Protein AF-A0A1Y2G5B1-F1 (afdb_monomer)

Solvent-accessible surface area (backbone atoms only — not comparable to full-atom values): 34490 Å² total; per-residue (Å²): 134,82,80,89,49,68,41,40,37,28,42,72,97,50,95,55,73,48,77,36,72,51,46,70,55,84,66,93,83,63,100,70,76,75,56,47,28,34,48,50,64,65,47,27,78,77,37,77,53,59,75,48,42,23,50,94,88,40,77,57,68,67,43,57,45,99,85,70,45,75,39,83,79,55,31,32,74,62,58,86,100,43,65,32,36,35,41,59,62,77,80,78,81,77,86,72,87,80,86,77,91,76,91,81,92,78,90,79,85,84,83,83,85,81,84,90,84,82,91,88,80,89,81,88,83,86,88,89,83,87,87,83,88,85,86,90,88,90,84,89,85,83,88,86,88,86,88,82,89,86,93,82,78,57,71,70,54,52,56,53,51,53,54,50,50,55,52,49,50,54,49,48,53,51,51,50,53,51,48,52,50,51,52,52,53,51,48,53,54,48,52,53,51,52,51,53,50,51,55,52,47,53,53,48,53,51,50,54,51,53,54,50,54,53,50,50,52,51,51,55,52,49,53,49,51,55,51,51,50,50,53,51,50,52,51,51,50,54,50,51,54,53,51,55,52,48,53,53,51,50,55,54,49,47,51,66,70,63,61,77,61,56,77,89,46,54,89,60,75,83,48,54,40,60,34,56,72,54,82,87,73,64,43,86,91,47,52,84,77,54,56,56,22,43,39,43,42,20,54,42,59,86,76,71,91,81,68,100,69,79,82,49,60,43,58,41,77,28,84,57,94,48,31,47,64,43,66,54,68,63,48,42,64,73,45,31,36,61,31,44,54,52,42,52,48,64,71,68,61,46,97,59,64,59,66,71,78,86,56,77,59,56,63,53,34,39,56,48,32,54,51,40,56,52,50,49,19,70,76,37,69,91,35,51,64,30,81,53,69,84,86,68,74,81,83,48,50,70,55,56,64,50,50,63,78,32,41,60,78,82,55,94,80,71,67,68,41,55,39,26,51,47,68,48,96,88,69,43,72,41,32,23,25,59,70,61,46,54,70,77,44,58,62,70,42,40,54,52,28,52,50,43,37,50,78,42,74,23,49,75,42,74,42,69,9,31,39,41,38,51,37,72,46,72,69,60,41,51,55,37,39,58,26,43,41,60,25,79,66,37,35,32,42,36,39,34,37,62,55,81,77,50,58,66,56,50,51,50,49,44,57,24,47,75,61,26,49,38,24,31,42,36,40,34,54,42,75,71,72,88,78,66,93,82,51,84,79,62,47,59,67,38,50,54,48,52,49,53,50,64,66,34,90,64,49,80,44,76,45,71,52,69,38,74,76,61,62,62,60,78,72,56,90,132

Structure (mmCIF, N/CA/C/O backbone):
data_AF-A0A1Y2G5B1-F1
#
_entry.id   AF-A0A1Y2G5B1-F1
#
loop_
_atom_site.group_PDB
_atom_site.id
_atom_site.type_symbol
_atom_site.label_atom_id
_atom_site.label_alt_id
_atom_site.label_comp_id
_atom_site.label_asym_id
_atom_site.label_entity_id
_atom_site.label_seq_id
_atom_site.pdbx_PDB_ins_code
_atom_site.Cartn_x
_atom_site.Cartn_y
_atom_site.Cartn_z
_atom_site.occupancy
_atom_site.B_iso_or_equiv
_atom_site.auth_seq_id
_atom_site.auth_comp_id
_atom_site.auth_asym_id
_atom_site.auth_atom_id
_atom_site.pdbx_PDB_model_num
ATOM 1 N N . MET A 1 1 ? -23.574 14.513 -28.194 1.00 49.25 1 MET A N 1
ATOM 2 C CA . MET A 1 1 ? -22.404 14.963 -27.414 1.00 49.25 1 MET A CA 1
ATOM 3 C C . MET A 1 1 ? -22.674 16.382 -26.951 1.00 49.25 1 MET A C 1
ATOM 5 O O . MET A 1 1 ? -22.864 17.254 -27.789 1.00 49.25 1 MET A O 1
ATOM 9 N N . THR A 1 2 ? -22.813 16.587 -25.646 1.00 76.00 2 THR A N 1
ATOM 10 C CA . THR A 1 2 ? -22.921 17.912 -25.022 1.00 76.00 2 THR A CA 1
ATOM 11 C C . THR A 1 2 ? -21.576 18.633 -25.135 1.00 76.00 2 THR A C 1
ATOM 13 O O . THR A 1 2 ? -20.529 17.996 -25.041 1.00 76.00 2 THR A O 1
ATOM 16 N N . LYS A 1 3 ? -21.588 19.946 -25.401 1.00 84.50 3 LYS A N 1
ATOM 17 C CA . LYS A 1 3 ? -20.353 20.744 -25.427 1.00 84.50 3 LYS A CA 1
ATOM 18 C C . LYS A 1 3 ? -19.719 20.737 -24.025 1.00 84.50 3 LYS A C 1
ATOM 20 O O . LYS A 1 3 ? -20.475 20.870 -23.060 1.00 84.50 3 LYS A O 1
ATOM 25 N N . PRO A 1 4 ? -18.387 20.590 -23.902 1.00 88.69 4 PRO A N 1
ATOM 26 C CA . PRO A 1 4 ? -17.715 20.720 -22.613 1.00 88.69 4 PRO A CA 1
ATOM 27 C C . PRO A 1 4 ? -17.970 22.117 -22.034 1.00 88.69 4 PRO A C 1
ATOM 29 O O . PRO A 1 4 ? -17.971 23.107 -22.768 1.00 88.69 4 PRO A O 1
ATOM 32 N N . GLN A 1 5 ? -18.247 22.172 -20.733 1.00 95.62 5 GLN A N 1
ATOM 33 C CA . GLN A 1 5 ? -18.431 23.410 -19.976 1.00 95.62 5 GLN A CA 1
ATOM 34 C C . GLN A 1 5 ? -17.150 23.720 -19.201 1.00 95.62 5 GLN A C 1
ATOM 36 O O . GLN A 1 5 ? -16.464 22.802 -18.750 1.00 95.62 5 GLN A O 1
ATOM 41 N N . TYR A 1 6 ? -16.854 25.006 -19.032 1.00 97.31 6 TYR A N 1
ATOM 42 C CA . TYR A 1 6 ? -15.662 25.484 -18.338 1.00 97.31 6 TYR A CA 1
ATOM 43 C C . TYR A 1 6 ? -16.037 26.539 -17.296 1.00 97.31 6 TYR A C 1
ATOM 45 O O . TYR A 1 6 ? -16.972 27.314 -17.490 1.00 97.31 6 TYR A O 1
ATOM 53 N N . GLN A 1 7 ? -15.307 26.547 -16.184 1.00 98.00 7 GLN A N 1
ATOM 54 C CA . GLN A 1 7 ? -15.372 27.559 -15.136 1.00 98.00 7 GLN A CA 1
ATOM 55 C C . GLN A 1 7 ? -14.136 28.450 -15.233 1.00 98.00 7 GLN A C 1
ATOM 57 O O . GLN A 1 7 ? -13.018 27.940 -15.297 1.00 98.00 7 GLN A O 1
ATOM 62 N N . GLN A 1 8 ? -14.334 29.766 -15.191 1.00 98.06 8 GLN A N 1
ATOM 63 C CA . GLN A 1 8 ? -13.243 30.739 -15.206 1.00 98.06 8 GLN A CA 1
ATOM 64 C C . GLN A 1 8 ? -12.731 31.034 -13.793 1.00 98.06 8 GLN A C 1
ATOM 66 O O . GLN A 1 8 ? -13.519 31.231 -12.861 1.00 98.06 8 GLN A O 1
ATOM 71 N N . PHE A 1 9 ? -11.408 31.095 -13.654 1.00 98.06 9 PHE A N 1
ATOM 72 C CA . PHE A 1 9 ? -10.698 31.405 -12.416 1.00 98.06 9 PHE A CA 1
ATOM 73 C C . PHE A 1 9 ? -9.668 32.511 -12.648 1.00 98.06 9 PHE A C 1
ATOM 75 O O . PHE A 1 9 ? -8.987 32.516 -13.671 1.00 98.06 9 PHE A O 1
ATOM 82 N N . GLN A 1 10 ? -9.517 33.410 -11.678 1.00 97.44 10 GLN A N 1
ATOM 83 C CA . GLN A 1 10 ? -8.523 34.482 -11.684 1.00 97.44 10 GLN A CA 1
ATOM 84 C C . GLN A 1 10 ? -7.667 34.410 -10.419 1.00 97.44 10 GLN A C 1
ATOM 86 O O . GLN A 1 10 ? -8.181 34.239 -9.317 1.00 97.44 10 GLN A O 1
ATOM 91 N N . LYS A 1 11 ? -6.344 34.551 -10.533 1.00 94.75 11 LYS A N 1
ATOM 92 C CA . LYS A 1 11 ? -5.471 34.588 -9.349 1.00 94.75 11 LYS A CA 1
ATOM 93 C C . LYS A 1 11 ? -5.507 35.970 -8.695 1.00 94.75 11 LYS A C 1
ATOM 95 O O . LYS A 1 11 ? -5.357 36.983 -9.372 1.00 94.75 11 LYS A O 1
ATOM 100 N N . THR A 1 12 ? -5.639 36.020 -7.366 1.00 86.56 12 THR A N 1
ATOM 101 C CA . THR A 1 12 ? -5.677 37.297 -6.629 1.00 86.56 12 THR A CA 1
ATOM 102 C C . THR A 1 12 ? -4.392 38.100 -6.903 1.00 86.56 12 THR A C 1
ATOM 104 O O . THR A 1 12 ? -3.297 37.598 -6.645 1.00 86.56 12 THR A O 1
ATOM 107 N N . ASN A 1 13 ? -4.520 39.345 -7.381 1.00 85.56 13 ASN A N 1
ATOM 108 C CA . ASN A 1 13 ? -3.424 40.228 -7.833 1.00 85.56 13 ASN A CA 1
ATOM 109 C C . ASN A 1 13 ? -2.765 39.851 -9.178 1.00 85.56 13 ASN A C 1
ATOM 111 O O . ASN A 1 13 ? -1.621 40.234 -9.425 1.00 85.56 13 ASN A O 1
ATOM 115 N N . SER A 1 14 ? -3.459 39.111 -10.042 1.00 87.69 14 SER A N 1
ATOM 116 C CA . SER A 1 14 ? -3.022 38.804 -11.404 1.00 87.69 14 SER A CA 1
ATOM 117 C C . SER A 1 14 ? -4.143 39.076 -12.408 1.00 87.69 14 SER A C 1
ATOM 119 O O . SER A 1 14 ? -5.308 38.795 -12.133 1.00 87.69 14 SER A O 1
ATOM 121 N N . ASP A 1 15 ? -3.788 39.564 -13.596 1.00 90.50 15 ASP A N 1
ATOM 122 C CA . ASP A 1 15 ? -4.722 39.740 -14.720 1.00 90.50 15 ASP A CA 1
ATOM 123 C C . ASP A 1 15 ? -4.926 38.442 -15.531 1.00 90.50 15 ASP A C 1
ATOM 125 O O . ASP A 1 15 ? -5.551 38.451 -16.589 1.00 90.50 15 ASP A O 1
ATOM 129 N N . ILE A 1 16 ? -4.376 37.317 -15.059 1.00 92.25 16 ILE A N 1
ATOM 130 C CA . ILE A 1 16 ? -4.467 36.018 -15.731 1.00 92.25 16 ILE A CA 1
ATOM 131 C C . ILE A 1 16 ? -5.787 35.338 -15.348 1.00 92.25 16 ILE A C 1
ATOM 133 O O . ILE A 1 16 ? -6.032 35.065 -14.168 1.00 92.25 16 ILE A O 1
ATOM 137 N N . ILE A 1 17 ? -6.607 35.052 -16.363 1.00 96.38 17 ILE A N 1
ATOM 138 C CA . ILE A 1 17 ? -7.843 34.269 -16.271 1.00 96.38 17 ILE A CA 1
ATOM 139 C C . ILE A 1 17 ? -7.615 32.948 -16.998 1.00 96.38 17 ILE A C 1
ATOM 141 O O . ILE A 1 17 ? -7.195 32.950 -18.153 1.00 96.38 17 ILE A O 1
ATOM 145 N N . GLU A 1 18 ? -7.930 31.841 -16.337 1.00 97.69 18 GLU A N 1
ATOM 146 C CA . GLU A 1 18 ? -7.813 30.496 -16.901 1.00 97.69 18 GLU A CA 1
ATOM 147 C C . GLU A 1 18 ? -9.134 29.733 -16.776 1.00 97.69 18 GLU A C 1
ATOM 149 O O . GLU A 1 18 ? -9.952 29.999 -15.889 1.00 97.69 18 GLU A O 1
ATOM 154 N N . GLU A 1 19 ? -9.335 28.762 -17.664 1.00 97.44 19 GLU A N 1
ATOM 155 C CA . GLU A 1 19 ? -10.556 27.964 -17.763 1.00 97.44 19 GLU A CA 1
ATOM 156 C C . GLU A 1 19 ? -10.318 26.519 -17.313 1.00 97.44 19 GLU A C 1
ATOM 158 O O . GLU A 1 19 ? -9.438 25.827 -17.821 1.00 97.44 19 GLU A O 1
ATOM 163 N N . VAL A 1 20 ? -11.140 26.032 -16.378 1.00 97.06 20 VAL A N 1
ATOM 164 C CA . VAL A 1 20 ? -11.061 24.662 -15.844 1.00 97.06 20 VAL A CA 1
ATOM 165 C C . VAL A 1 20 ? -12.323 23.886 -16.213 1.00 97.06 20 VAL A C 1
ATOM 167 O O . VAL A 1 20 ? -13.437 24.400 -16.107 1.00 97.06 20 VAL A O 1
ATOM 170 N N . CYS A 1 21 ? -12.156 22.637 -16.656 1.00 96.88 21 CYS A N 1
ATOM 171 C CA . CYS A 1 21 ? -13.253 21.784 -17.118 1.00 96.88 21 CYS A CA 1
ATOM 172 C C . CYS A 1 21 ? -14.262 21.472 -15.996 1.00 96.88 21 CYS A C 1
ATOM 174 O O . CYS A 1 21 ? -13.886 21.093 -14.884 1.00 96.88 21 CYS A O 1
ATOM 176 N N . VAL A 1 22 ? -15.554 21.595 -16.303 1.00 96.38 22 VAL A N 1
ATOM 177 C CA . VAL A 1 22 ? -16.663 21.301 -15.386 1.00 96.38 22 VAL A CA 1
ATOM 178 C C . VAL A 1 22 ? -17.085 19.844 -15.535 1.00 96.38 22 VAL A C 1
ATOM 180 O O . VAL A 1 22 ? -17.348 19.357 -16.637 1.00 96.38 22 VAL A O 1
ATOM 183 N N . ARG A 1 23 ? -17.203 19.144 -14.407 1.00 94.94 23 ARG A N 1
ATOM 184 C CA . ARG A 1 23 ? -17.644 17.749 -14.339 1.00 94.94 23 ARG A CA 1
ATOM 185 C C . ARG A 1 23 ? -19.119 17.683 -13.944 1.00 94.94 23 ARG A C 1
ATOM 187 O O . ARG A 1 23 ? -19.598 18.475 -13.136 1.00 94.94 23 ARG A O 1
ATOM 194 N N . THR A 1 24 ? -19.839 16.718 -14.506 1.00 90.88 24 THR A N 1
ATOM 195 C CA . THR A 1 24 ? -21.245 16.427 -14.188 1.00 90.88 24 THR A CA 1
ATOM 196 C C . THR A 1 24 ? -21.340 15.080 -13.484 1.00 90.88 24 THR A C 1
ATOM 198 O O . THR A 1 24 ? -20.773 14.091 -13.952 1.00 90.88 24 THR A O 1
ATOM 201 N N . VAL A 1 25 ? -22.040 15.023 -12.347 1.00 84.94 25 VAL A N 1
ATOM 202 C CA . VAL A 1 25 ? -22.387 13.738 -11.725 1.00 84.94 25 VAL A CA 1
ATOM 203 C C . VAL A 1 25 ? -23.618 13.188 -12.441 1.00 84.94 25 VAL A C 1
ATOM 205 O O . VAL A 1 25 ? -24.711 13.730 -12.301 1.00 84.94 25 VAL A O 1
ATOM 208 N N . ASN A 1 26 ? -23.457 12.103 -13.199 1.00 70.44 26 ASN A N 1
ATOM 209 C CA . ASN A 1 26 ? -24.594 11.347 -13.723 1.00 70.44 26 ASN A CA 1
ATOM 210 C C . ASN A 1 26 ? -25.105 10.392 -12.637 1.00 70.44 26 ASN A C 1
ATOM 212 O O . ASN A 1 26 ? -24.764 9.210 -12.625 1.00 70.44 26 ASN A O 1
ATOM 216 N N . THR A 1 27 ? -25.913 10.892 -11.704 1.00 65.56 27 THR A N 1
ATOM 217 C CA . THR A 1 27 ? -26.674 10.035 -10.788 1.00 65.56 27 THR A CA 1
ATOM 218 C C . THR A 1 27 ? -27.833 9.403 -11.558 1.00 65.56 27 THR A C 1
ATOM 220 O O . THR A 1 27 ? -28.813 10.055 -11.902 1.00 65.56 27 THR A O 1
ATOM 223 N N . SER A 1 28 ? -27.723 8.111 -11.859 1.00 50.19 28 SER A N 1
ATOM 224 C CA . SER A 1 28 ? -28.626 7.365 -12.749 1.00 50.19 28 SER A CA 1
ATOM 225 C C . SER A 1 28 ? -30.031 7.070 -12.188 1.00 50.19 28 SER A C 1
ATOM 227 O O . SER A 1 28 ? -30.730 6.232 -12.753 1.00 50.19 28 SER A O 1
ATOM 229 N N . ALA A 1 29 ? -30.474 7.723 -11.105 1.00 49.16 29 ALA A N 1
ATOM 230 C CA . ALA A 1 29 ? -31.664 7.285 -10.362 1.00 49.16 29 ALA A CA 1
ATOM 231 C C . ALA A 1 29 ? -32.655 8.375 -9.891 1.00 49.16 29 ALA A C 1
ATOM 233 O O . ALA A 1 29 ? -33.682 8.015 -9.319 1.00 49.16 29 ALA A O 1
ATOM 234 N N . SER A 1 30 ? -32.444 9.673 -10.140 1.00 46.16 30 SER A N 1
ATOM 235 C CA . SER A 1 30 ? -33.425 10.698 -9.726 1.00 46.16 30 SER A CA 1
ATOM 236 C C . SER A 1 30 ? -33.505 11.869 -10.705 1.00 46.16 30 SER A C 1
ATOM 238 O O . SER A 1 30 ? -32.494 12.475 -11.037 1.00 46.16 30 SER A O 1
ATOM 240 N N . ASN A 1 31 ? -34.723 12.199 -11.140 1.00 52.19 31 ASN A N 1
ATOM 241 C CA . ASN A 1 31 ? -35.046 13.219 -12.149 1.00 52.19 31 ASN A CA 1
ATOM 242 C C . ASN A 1 31 ? -34.814 14.687 -11.731 1.00 52.19 31 ASN A C 1
ATOM 244 O O . ASN A 1 31 ? -35.284 15.573 -12.436 1.00 52.19 31 ASN A O 1
ATOM 248 N N . ASP A 1 32 ? -34.083 14.970 -10.652 1.00 50.59 32 ASP A N 1
ATOM 249 C CA . ASP A 1 32 ? -33.879 16.344 -10.189 1.00 50.59 32 ASP A CA 1
ATOM 250 C C . ASP A 1 32 ? -32.389 16.698 -10.061 1.00 50.59 32 ASP A C 1
ATOM 252 O O . ASP A 1 32 ? -31.656 16.131 -9.257 1.00 50.59 32 ASP A O 1
ATOM 256 N N . ASN A 1 33 ? -31.984 17.664 -10.895 1.00 57.16 33 ASN A N 1
ATOM 257 C CA . ASN A 1 33 ? -30.735 18.433 -10.913 1.00 57.16 33 ASN A CA 1
ATOM 258 C C . ASN A 1 33 ? -29.412 17.653 -10.844 1.00 57.16 33 ASN A C 1
ATOM 260 O O . ASN A 1 33 ? -28.822 17.463 -9.781 1.00 57.16 33 ASN A O 1
ATOM 264 N N . SER A 1 34 ? -28.847 17.358 -12.020 1.00 68.38 34 SER A N 1
ATOM 265 C CA . SER A 1 34 ? -27.418 17.060 -12.153 1.00 68.38 34 SER A CA 1
ATOM 266 C C . SER A 1 34 ? -26.593 18.210 -11.566 1.00 68.38 34 SER A C 1
ATOM 268 O O . SER A 1 34 ? -26.626 19.329 -12.086 1.00 68.38 34 SER A O 1
ATOM 270 N N . SER A 1 35 ? -25.849 17.951 -10.494 1.00 85.38 35 SER A N 1
ATOM 271 C CA . SER A 1 35 ? -24.934 18.934 -9.924 1.00 85.38 35 SER A CA 1
ATOM 272 C C . SER A 1 35 ? -23.645 18.989 -10.753 1.00 85.38 35 SER A C 1
ATOM 274 O O . SER A 1 35 ? -22.929 17.997 -10.922 1.00 85.38 35 SER A O 1
ATOM 276 N N . CYS A 1 36 ? -23.366 20.168 -11.311 1.00 94.56 36 CYS A N 1
ATOM 277 C CA . CYS A 1 36 ? -22.099 20.482 -11.967 1.00 94.56 36 CYS A CA 1
ATOM 278 C C . CYS A 1 36 ? -21.079 20.947 -10.919 1.00 94.56 36 CYS A C 1
ATOM 280 O O . CYS A 1 36 ? -21.408 21.751 -10.041 1.00 94.56 36 CYS A O 1
ATOM 282 N N . PHE A 1 37 ? -19.838 20.472 -11.012 1.00 96.62 37 PHE A N 1
ATOM 283 C CA . PHE A 1 37 ? -18.775 20.809 -10.063 1.00 96.62 37 PHE A CA 1
ATOM 284 C C . PHE A 1 37 ? -17.405 20.907 -10.741 1.00 96.62 37 PHE A C 1
ATOM 286 O O . PHE A 1 37 ? -17.200 20.398 -11.843 1.00 96.62 37 PHE A O 1
ATOM 293 N N . VAL A 1 38 ? -16.451 21.527 -10.047 1.00 97.38 38 VAL A N 1
ATOM 294 C CA . VAL A 1 38 ? -15.037 21.587 -10.447 1.00 97.38 38 VAL A CA 1
ATOM 295 C C . VAL A 1 38 ? -14.186 20.974 -9.335 1.00 97.38 38 VAL A C 1
ATOM 297 O O . VAL A 1 38 ? -14.400 21.273 -8.155 1.00 97.38 38 VAL A O 1
ATOM 300 N N . SER A 1 39 ? -13.256 20.076 -9.681 1.00 97.38 39 SER A N 1
ATOM 301 C CA . SER A 1 39 ? -12.393 19.431 -8.684 1.00 97.38 39 SER A CA 1
ATOM 302 C C . SER A 1 39 ? -11.227 20.340 -8.286 1.00 97.38 39 SER A C 1
ATOM 304 O O . SER A 1 39 ? -10.688 21.077 -9.109 1.00 97.38 39 SER A O 1
ATOM 306 N N . LEU A 1 40 ? -10.808 20.281 -7.019 1.00 96.94 40 LEU A N 1
ATOM 307 C CA . LEU A 1 40 ? -9.643 21.029 -6.539 1.00 96.94 40 LEU A CA 1
ATOM 308 C C . LEU A 1 40 ? -8.358 20.610 -7.264 1.00 96.94 40 LEU A C 1
ATOM 310 O O . LEU A 1 40 ? -7.466 21.437 -7.423 1.00 96.94 40 LEU A O 1
ATOM 314 N N . GLN A 1 41 ? -8.265 19.350 -7.696 1.00 97.06 41 GLN A N 1
ATOM 315 C CA . GLN A 1 41 ? -7.113 18.864 -8.448 1.00 97.06 41 GLN A CA 1
ATOM 316 C C . GLN A 1 41 ? -7.030 19.535 -9.822 1.00 97.06 41 GLN A C 1
ATOM 318 O O . GLN A 1 41 ? -6.003 20.132 -10.118 1.00 97.06 41 GLN A O 1
ATOM 323 N N . ASP A 1 42 ? -8.128 19.546 -10.589 1.00 97.06 42 ASP A N 1
ATOM 324 C CA . ASP A 1 42 ? -8.159 20.189 -11.913 1.00 97.06 42 ASP A CA 1
ATOM 325 C C . ASP A 1 42 ? -7.829 21.696 -11.806 1.00 97.06 42 ASP A C 1
ATOM 327 O O . ASP A 1 42 ? -7.179 22.266 -12.678 1.00 97.06 42 ASP A O 1
ATOM 331 N N . ILE A 1 43 ? -8.235 22.353 -10.709 1.00 97.44 43 ILE A N 1
ATOM 332 C CA . ILE A 1 43 ? -7.879 23.757 -10.450 1.00 97.44 43 ILE A CA 1
ATOM 333 C C . ILE A 1 43 ? -6.387 23.905 -10.121 1.00 97.44 43 ILE A C 1
ATOM 335 O O . ILE A 1 43 ? -5.763 24.872 -10.550 1.00 97.44 43 ILE A O 1
ATOM 339 N N . ARG A 1 44 ? -5.798 22.972 -9.364 1.00 97.00 44 ARG A N 1
ATOM 340 C CA . ARG A 1 44 ? -4.374 23.002 -8.989 1.00 97.00 44 ARG A CA 1
ATOM 341 C C . ARG A 1 44 ? -3.432 22.705 -10.144 1.00 97.00 44 ARG A C 1
ATOM 343 O O . ARG A 1 44 ? -2.308 23.196 -10.127 1.00 97.00 44 ARG A O 1
ATOM 350 N N . ASP A 1 45 ? -3.894 21.975 -11.147 1.00 95.75 45 ASP A N 1
ATOM 351 C CA . ASP A 1 45 ? -3.121 21.751 -12.367 1.00 95.75 45 ASP A CA 1
ATOM 352 C C . ASP A 1 45 ? -2.874 23.073 -13.125 1.00 95.75 45 ASP A C 1
ATOM 354 O O . ASP A 1 45 ? -1.853 23.225 -13.792 1.00 95.75 45 ASP A O 1
ATOM 358 N N . VAL A 1 46 ? -3.765 24.060 -12.955 1.00 96.69 46 VAL A N 1
ATOM 359 C CA . VAL A 1 46 ? -3.644 25.419 -13.514 1.00 96.69 46 VAL A CA 1
ATOM 360 C C . VAL A 1 46 ? -3.051 26.411 -12.502 1.00 96.69 46 VAL A C 1
ATOM 362 O O . VAL A 1 46 ? -2.212 27.244 -12.842 1.00 96.69 46 VAL A O 1
ATOM 365 N N . PHE A 1 47 ? -3.452 26.309 -11.233 1.00 95.94 47 PHE A N 1
ATOM 366 C CA . PHE A 1 47 ? -3.012 27.163 -10.129 1.00 95.94 47 PHE A CA 1
ATOM 367 C C . PHE A 1 47 ? -2.420 26.308 -8.994 1.00 95.94 47 PHE A C 1
ATOM 369 O O . PHE A 1 47 ? -3.124 26.008 -8.024 1.00 95.94 47 PHE A O 1
ATOM 376 N N . PRO A 1 48 ? -1.127 25.930 -9.058 1.00 95.38 48 PRO A N 1
ATOM 377 C CA . PRO A 1 48 ? -0.525 24.963 -8.128 1.00 95.38 48 PRO A CA 1
ATOM 378 C C . PRO A 1 48 ? -0.641 25.327 -6.643 1.00 95.38 48 PRO A C 1
ATOM 380 O O . PRO A 1 48 ? -0.663 24.452 -5.779 1.00 95.38 48 PRO A O 1
ATOM 383 N N . ASP A 1 49 ? -0.746 26.618 -6.332 1.00 94.62 49 ASP A N 1
ATOM 384 C CA . ASP A 1 49 ? -0.864 27.155 -4.979 1.00 94.62 49 ASP A CA 1
ATOM 385 C C . ASP A 1 49 ? -2.314 27.388 -4.510 1.00 94.62 49 ASP A C 1
ATOM 387 O O . ASP A 1 49 ? -2.526 27.945 -3.429 1.00 94.62 49 ASP A O 1
ATOM 391 N N . ALA A 1 50 ? -3.319 26.944 -5.273 1.00 95.88 50 ALA A N 1
ATOM 392 C CA . ALA A 1 50 ? -4.731 27.112 -4.941 1.00 95.88 50 ALA A CA 1
ATOM 393 C C . ALA A 1 50 ? -5.131 26.375 -3.648 1.00 95.88 50 ALA A C 1
ATOM 395 O O . ALA A 1 50 ? -5.017 25.145 -3.522 1.00 95.88 50 ALA A O 1
ATOM 396 N N . LEU A 1 51 ? -5.665 27.139 -2.687 1.00 94.81 51 LEU A N 1
ATOM 397 C CA . LEU A 1 51 ? -6.170 26.616 -1.412 1.00 94.81 51 LEU A CA 1
ATOM 398 C C . LEU A 1 51 ? -7.641 26.949 -1.154 1.00 94.81 51 LEU A C 1
ATOM 400 O O . LEU A 1 51 ? -8.364 26.122 -0.596 1.00 94.81 51 LEU A O 1
ATOM 404 N N . ARG A 1 52 ? -8.074 28.168 -1.489 1.00 96.25 52 ARG A N 1
ATOM 405 C CA . ARG A 1 52 ? -9.431 28.676 -1.230 1.00 96.25 52 ARG A CA 1
ATOM 406 C C . ARG A 1 52 ? -9.911 29.517 -2.407 1.00 96.25 52 ARG A C 1
ATOM 408 O O . ARG A 1 52 ? -9.093 30.032 -3.165 1.00 96.25 52 ARG A O 1
ATOM 415 N N . PHE A 1 53 ? -11.224 29.691 -2.507 1.00 97.50 53 PHE A N 1
ATOM 416 C CA . PHE A 1 53 ? -11.862 30.397 -3.616 1.00 97.50 53 PHE A CA 1
ATOM 417 C C . PHE A 1 53 ? -12.810 31.473 -3.101 1.00 97.50 53 PHE A C 1
ATOM 419 O O . PHE A 1 53 ? -13.399 31.312 -2.025 1.00 97.50 53 PHE A O 1
ATOM 426 N N . LYS A 1 54 ? -12.958 32.561 -3.855 1.00 97.50 54 LYS A N 1
ATOM 427 C CA . LYS A 1 54 ? -13.967 33.592 -3.607 1.00 97.50 54 LYS A CA 1
ATOM 428 C C . LYS A 1 54 ? -14.787 33.875 -4.860 1.00 97.50 54 LYS A C 1
ATOM 430 O O . LYS A 1 54 ? -14.285 33.767 -5.970 1.00 97.50 54 LYS A O 1
ATOM 435 N N . LEU A 1 55 ? -16.036 34.270 -4.654 1.00 96.88 55 LEU A N 1
ATOM 436 C CA . LEU A 1 55 ? -16.894 34.877 -5.667 1.00 96.88 55 LEU A CA 1
ATOM 437 C C . LEU A 1 55 ? -17.303 36.250 -5.144 1.00 96.88 55 LEU A C 1
ATOM 439 O O . LEU A 1 55 ? -17.843 36.342 -4.040 1.00 96.88 55 LEU A O 1
ATOM 443 N N . ASP A 1 56 ? -17.010 37.310 -5.895 1.00 95.00 56 ASP A N 1
ATOM 444 C CA . ASP A 1 56 ? -17.329 38.691 -5.512 1.00 95.00 56 ASP A CA 1
ATOM 445 C C . ASP A 1 56 ? -16.855 39.024 -4.075 1.00 95.00 56 ASP A C 1
ATOM 447 O O . ASP A 1 56 ? -17.589 39.576 -3.254 1.00 95.00 56 ASP A O 1
ATOM 451 N N . GLY A 1 57 ? -15.636 38.592 -3.719 1.00 93.50 57 GLY A N 1
ATOM 452 C CA . GLY A 1 57 ? -15.035 38.779 -2.390 1.00 93.50 57 GLY A CA 1
ATOM 453 C C . GLY A 1 57 ? -15.492 37.808 -1.286 1.00 93.50 57 GLY A C 1
ATOM 454 O O . GLY A 1 57 ? -14.850 37.756 -0.231 1.00 93.50 57 GLY A O 1
ATOM 455 N N . HIS A 1 58 ? -16.531 36.999 -1.516 1.00 94.62 58 HIS A N 1
ATOM 456 C CA . HIS A 1 58 ? -17.106 36.078 -0.529 1.00 94.62 58 HIS A CA 1
ATOM 457 C C . HIS A 1 58 ? -16.509 34.670 -0.654 1.00 94.62 58 HIS A C 1
ATOM 459 O O . HIS A 1 58 ? -16.392 34.171 -1.771 1.00 94.62 58 HIS A O 1
ATOM 465 N N . PRO A 1 59 ? -16.126 34.001 0.451 1.00 95.75 59 PRO A N 1
ATOM 466 C CA . PRO A 1 59 ? -15.512 32.677 0.390 1.00 95.75 59 PRO A CA 1
ATOM 467 C C . PRO A 1 59 ? -16.501 31.612 -0.097 1.00 95.75 59 PRO A C 1
ATOM 469 O O . PRO A 1 59 ? -17.630 31.537 0.384 1.00 95.75 59 PRO A O 1
ATOM 472 N N . ILE A 1 60 ? -16.044 30.751 -1.004 1.00 97.31 60 ILE A N 1
ATOM 473 C CA . ILE A 1 60 ? -16.809 29.607 -1.509 1.00 97.31 60 ILE A CA 1
ATOM 474 C C . ILE A 1 60 ? -16.435 28.368 -0.684 1.00 97.31 60 ILE A C 1
ATOM 476 O O . ILE A 1 60 ? -15.254 27.998 -0.651 1.00 97.31 60 ILE A O 1
ATOM 480 N N . PRO A 1 61 ? -17.395 27.717 -0.003 1.00 96.50 61 PRO A N 1
ATOM 481 C CA . PRO A 1 61 ? -17.130 26.475 0.709 1.00 96.50 61 PRO A CA 1
ATOM 482 C C . PRO A 1 61 ? -16.941 25.305 -0.267 1.00 96.50 61 PRO A C 1
ATOM 484 O O . PRO A 1 61 ? -17.465 25.299 -1.381 1.00 96.50 61 PRO A O 1
ATOM 487 N N . PHE A 1 62 ? -16.212 24.280 0.174 1.00 97.75 62 PHE A N 1
ATOM 488 C CA . PHE A 1 62 ? -16.205 22.993 -0.521 1.00 97.75 62 PHE A CA 1
ATOM 489 C C . PHE A 1 62 ? -17.551 22.290 -0.341 1.00 97.75 62 PHE A C 1
ATOM 491 O O . PHE A 1 62 ? -18.214 22.476 0.680 1.00 97.75 62 PHE A O 1
ATOM 498 N N . LEU A 1 63 ? -17.938 21.478 -1.325 1.00 95.31 63 LEU A N 1
ATOM 499 C CA . LEU A 1 63 ? -19.170 20.698 -1.254 1.00 95.31 63 LEU A CA 1
ATOM 500 C C . LEU A 1 63 ? -19.113 19.702 -0.087 1.00 95.31 63 LEU A C 1
ATOM 502 O O . LEU A 1 63 ? -18.080 19.066 0.153 1.00 95.31 63 LEU A O 1
ATOM 506 N N . LEU A 1 64 ? -20.235 19.592 0.622 1.00 94.38 64 LEU A N 1
ATOM 507 C CA . LEU A 1 64 ? -20.445 18.671 1.734 1.00 94.38 64 LEU A CA 1
ATOM 508 C C . LEU A 1 64 ? -21.467 17.599 1.332 1.00 94.38 64 LEU A C 1
ATOM 510 O O . LEU A 1 64 ? -22.325 17.861 0.488 1.00 94.38 64 LEU A O 1
ATOM 514 N N . ASP A 1 65 ? -21.354 16.406 1.909 1.00 89.69 65 ASP A N 1
ATOM 515 C CA . ASP A 1 65 ? -22.342 15.337 1.786 1.00 89.69 65 ASP A CA 1
ATOM 516 C C . ASP A 1 65 ? -23.564 15.590 2.693 1.00 89.69 65 ASP A C 1
ATOM 518 O O . ASP A 1 65 ? -23.599 16.547 3.474 1.00 89.69 65 ASP A O 1
ATOM 522 N N . ASP A 1 66 ? -24.563 14.707 2.620 1.00 90.50 66 ASP A N 1
ATOM 523 C CA . ASP A 1 66 ? -25.790 14.794 3.429 1.00 90.50 66 ASP A CA 1
ATOM 524 C C . ASP A 1 66 ? -25.534 14.715 4.947 1.00 90.50 66 ASP A C 1
ATOM 526 O O . ASP A 1 66 ? -26.393 15.086 5.747 1.00 90.50 66 ASP A O 1
ATOM 530 N N . ASN A 1 67 ? -24.351 14.255 5.363 1.00 85.94 67 ASN A N 1
ATOM 531 C CA . ASN A 1 67 ? -23.939 14.165 6.762 1.00 85.94 67 ASN A CA 1
ATOM 532 C C . ASN A 1 67 ? -23.146 15.402 7.224 1.00 85.94 67 ASN A C 1
ATOM 534 O O . ASN A 1 67 ? -22.717 15.458 8.376 1.00 85.94 67 ASN A O 1
ATOM 538 N N . GLY A 1 68 ? -22.937 16.389 6.345 1.00 88.62 68 GLY A N 1
ATOM 539 C CA . GLY A 1 68 ? -22.138 17.583 6.618 1.00 88.62 68 GLY A CA 1
ATOM 540 C C . GLY A 1 68 ? -20.625 17.364 6.524 1.00 88.62 68 GLY A C 1
ATOM 541 O O . GLY A 1 68 ? -19.862 18.265 6.878 1.00 88.62 68 GLY A O 1
ATOM 542 N N . ASN A 1 69 ? -20.168 16.206 6.041 1.00 87.00 69 ASN A N 1
ATOM 543 C CA . ASN A 1 69 ? -18.750 15.937 5.818 1.00 87.00 69 ASN A CA 1
ATOM 544 C C . ASN A 1 69 ? -18.313 16.486 4.464 1.00 87.00 69 ASN A C 1
ATOM 546 O O . ASN A 1 69 ? -19.078 16.496 3.505 1.00 87.00 69 ASN A O 1
ATOM 550 N N . ARG A 1 70 ? -17.055 16.914 4.350 1.00 91.50 70 ARG A N 1
ATOM 551 C CA . ARG A 1 70 ? -16.503 17.348 3.062 1.00 91.50 70 ARG A CA 1
ATOM 552 C C . ARG A 1 70 ? -16.461 16.173 2.094 1.00 91.50 70 ARG A C 1
ATOM 554 O O . ARG A 1 70 ? -15.943 15.114 2.432 1.00 91.50 70 ARG A O 1
ATOM 561 N N . ILE A 1 71 ? -16.973 16.378 0.884 1.00 91.25 71 ILE A N 1
ATOM 562 C CA . ILE A 1 71 ? -16.929 15.347 -0.147 1.00 91.25 71 ILE A CA 1
ATOM 563 C C . ILE A 1 71 ? -15.488 15.205 -0.650 1.00 91.25 71 ILE A C 1
ATOM 565 O O . ILE A 1 71 ? -14.904 16.181 -1.127 1.00 91.25 71 ILE A O 1
ATOM 569 N N . GLU A 1 72 ? -14.956 13.984 -0.612 1.00 93.12 72 GLU A N 1
ATOM 570 C CA . GLU A 1 72 ? -13.654 13.631 -1.184 1.00 93.12 72 GLU A CA 1
ATOM 571 C C . GLU A 1 72 ? -13.814 13.032 -2.607 1.00 93.12 72 GLU A C 1
ATOM 573 O O . GLU A 1 72 ? -14.802 12.337 -2.880 1.00 93.12 72 GLU A O 1
ATOM 578 N N . PRO A 1 73 ? -12.916 13.343 -3.567 1.00 94.06 73 PRO A N 1
ATOM 579 C CA . PRO A 1 73 ? -11.900 14.396 -3.491 1.00 94.06 73 PRO A CA 1
ATOM 580 C C . PRO A 1 73 ? -12.540 15.800 -3.443 1.00 94.06 73 PRO A C 1
ATOM 582 O O . PRO A 1 73 ? -13.672 15.973 -3.922 1.00 94.06 73 PRO A O 1
ATOM 585 N N . PRO A 1 74 ? -11.840 16.825 -2.911 1.00 95.62 74 PRO A N 1
ATOM 586 C CA . PRO A 1 74 ? -12.444 18.121 -2.662 1.00 95.62 74 PRO A CA 1
ATOM 587 C C . PRO A 1 74 ? -12.869 18.822 -3.944 1.00 95.62 74 PRO A C 1
ATOM 589 O O . PRO A 1 74 ? -12.131 18.870 -4.928 1.00 95.62 74 PRO A O 1
ATOM 592 N N . ARG A 1 75 ? -14.057 19.419 -3.911 1.00 97.12 75 ARG A N 1
ATOM 593 C CA . ARG A 1 75 ? -14.702 20.034 -5.075 1.00 97.12 75 ARG A CA 1
ATOM 594 C C . ARG A 1 75 ? -15.585 21.206 -4.673 1.00 97.12 75 ARG A C 1
ATOM 596 O O . ARG A 1 75 ? -16.067 21.258 -3.540 1.00 97.12 75 ARG A O 1
ATOM 603 N N . ILE A 1 76 ? -15.780 22.137 -5.598 1.00 97.81 76 ILE A N 1
ATOM 604 C CA . ILE A 1 76 ? -16.669 23.297 -5.444 1.00 97.81 76 ILE A CA 1
ATOM 605 C C . ILE A 1 76 ? -17.797 23.241 -6.476 1.00 97.81 76 ILE A C 1
ATOM 607 O O . ILE A 1 76 ? -17.661 22.589 -7.514 1.00 97.81 76 ILE A O 1
ATOM 611 N N . ALA A 1 77 ? -18.910 23.914 -6.187 1.00 97.12 77 ALA A N 1
ATOM 612 C CA . ALA A 1 77 ? -20.014 24.053 -7.133 1.00 97.12 77 ALA A CA 1
ATOM 613 C C . ALA A 1 77 ? -19.579 24.805 -8.404 1.00 97.12 77 ALA A C 1
ATOM 615 O O . ALA A 1 77 ? -18.656 25.619 -8.368 1.00 97.12 77 ALA A O 1
ATOM 616 N N . PHE A 1 78 ? -20.258 24.537 -9.518 1.00 97.06 78 PHE A N 1
ATOM 617 C CA . PHE A 1 78 ? -20.119 25.309 -10.750 1.00 97.06 78 PHE A CA 1
ATOM 618 C C . PHE A 1 78 ? -20.927 26.617 -10.684 1.00 97.06 78 PHE A C 1
ATOM 620 O O . PHE A 1 78 ? -22.099 26.610 -10.307 1.00 97.06 78 PHE A O 1
ATOM 627 N N . TYR A 1 79 ? -20.307 27.725 -11.090 1.00 97.00 79 TYR A N 1
ATOM 628 C CA . TYR A 1 79 ? -20.868 29.074 -11.128 1.00 97.00 79 TYR A CA 1
ATOM 629 C C . TYR A 1 79 ? -20.811 29.606 -12.572 1.00 97.00 79 TYR A C 1
ATOM 631 O O . TYR A 1 79 ? -19.811 30.221 -12.961 1.00 97.00 79 TYR A O 1
ATOM 639 N N . PRO A 1 80 ? -21.858 29.363 -13.386 1.00 95.12 80 PRO A N 1
ATOM 640 C CA . PRO A 1 80 ? -21.870 29.763 -14.790 1.00 95.12 80 PRO A CA 1
ATOM 641 C C . PRO A 1 80 ? -21.732 31.279 -14.937 1.00 95.12 80 PRO A C 1
ATOM 643 O O . PRO A 1 80 ? -22.303 32.039 -14.153 1.00 95.12 80 PRO A O 1
ATOM 646 N N . ASP A 1 81 ? -20.973 31.701 -15.951 1.00 95.69 81 ASP A N 1
ATOM 647 C CA . ASP A 1 81 ? -20.754 33.108 -16.318 1.00 95.69 81 ASP A CA 1
ATOM 648 C C . ASP A 1 81 ? -20.148 33.976 -15.195 1.00 95.69 81 ASP A C 1
ATOM 650 O O . ASP A 1 81 ? -20.307 35.199 -15.173 1.00 95.69 81 ASP A O 1
ATOM 654 N N . ARG A 1 82 ? -19.451 33.349 -14.238 1.00 97.44 82 ARG A N 1
ATOM 655 C CA . ARG A 1 82 ? -18.736 34.019 -13.144 1.00 97.44 82 ARG A CA 1
ATOM 656 C C . ARG A 1 82 ? -17.252 33.676 -13.167 1.00 97.44 82 ARG A C 1
ATOM 658 O O . ARG A 1 82 ? -16.873 32.565 -13.525 1.00 97.44 82 ARG A O 1
ATOM 665 N N . ILE A 1 83 ? -16.426 34.621 -12.728 1.00 97.56 83 ILE A N 1
ATOM 666 C CA . ILE A 1 83 ? -14.988 34.426 -12.522 1.00 97.56 83 ILE A CA 1
ATOM 667 C C . ILE A 1 83 ? -14.759 34.245 -11.022 1.00 97.56 83 ILE A C 1
ATOM 669 O O . ILE A 1 83 ? -15.250 35.043 -10.222 1.00 97.56 83 ILE A O 1
ATOM 673 N N . LEU A 1 84 ? -14.060 33.177 -10.640 1.00 98.12 84 LEU A N 1
ATOM 674 C CA . LEU A 1 84 ? -13.759 32.877 -9.240 1.00 98.12 84 LEU A CA 1
ATOM 675 C C . LEU A 1 84 ? -12.327 33.291 -8.894 1.00 98.12 84 LEU A C 1
ATOM 677 O O . LEU A 1 84 ? -11.383 32.891 -9.574 1.00 98.12 84 LEU A O 1
ATOM 681 N N . ASP A 1 85 ? -12.146 34.023 -7.798 1.00 97.69 85 ASP A N 1
ATOM 682 C CA . ASP A 1 85 ? -10.820 34.407 -7.319 1.00 97.69 85 ASP A CA 1
ATOM 683 C C . ASP A 1 85 ? -10.143 33.231 -6.604 1.00 97.69 85 ASP A C 1
ATOM 685 O O . ASP A 1 85 ? -10.671 32.680 -5.631 1.00 97.69 85 ASP A O 1
ATOM 689 N N . VAL A 1 86 ? -8.929 32.887 -7.029 1.00 97.38 86 VAL A N 1
ATOM 690 C CA . VAL A 1 86 ? -8.061 31.904 -6.380 1.00 97.38 86 VAL A CA 1
ATOM 691 C C . VAL A 1 86 ? -7.228 32.595 -5.306 1.00 97.38 86 VAL A C 1
ATOM 693 O O . VAL A 1 86 ? -6.469 33.538 -5.567 1.00 97.38 86 VAL A O 1
ATOM 696 N N . ILE A 1 87 ? -7.338 32.087 -4.080 1.00 95.56 87 ILE A N 1
ATOM 697 C CA . ILE A 1 87 ? -6.498 32.480 -2.952 1.00 95.56 87 ILE A CA 1
ATOM 698 C C . ILE A 1 87 ? -5.359 31.473 -2.831 1.00 95.56 87 ILE A C 1
ATOM 700 O O . ILE A 1 87 ? -5.563 30.320 -2.426 1.00 95.56 87 ILE A O 1
ATOM 704 N N . ALA A 1 88 ? -4.160 31.945 -3.162 1.00 92.12 88 ALA A N 1
ATOM 705 C CA . ALA A 1 88 ? -2.926 31.207 -2.971 1.00 92.12 88 ALA A CA 1
ATOM 706 C C . ALA A 1 88 ? -2.542 31.126 -1.488 1.00 92.12 88 ALA A C 1
ATOM 708 O O . ALA A 1 88 ? -2.763 32.068 -0.719 1.00 92.12 88 ALA A O 1
ATOM 709 N N . GLY A 1 89 ? -1.932 30.011 -1.082 1.00 86.44 89 GLY A N 1
ATOM 710 C CA . GLY A 1 89 ? -1.213 29.957 0.190 1.00 86.44 89 GLY A CA 1
ATOM 711 C C . GLY A 1 89 ? -0.091 30.992 0.212 1.00 86.44 89 GLY A C 1
ATOM 712 O O . GLY A 1 89 ? 0.593 31.176 -0.793 1.00 86.44 89 GLY A O 1
ATOM 713 N N . ALA A 1 90 ? 0.104 31.681 1.341 1.00 78.69 90 ALA A N 1
ATOM 714 C CA . ALA A 1 90 ? 1.254 32.568 1.487 1.00 78.69 90 ALA A CA 1
ATOM 715 C C . ALA A 1 90 ? 2.533 31.765 1.180 1.00 78.69 90 ALA A C 1
ATOM 717 O O . ALA A 1 90 ? 2.675 30.669 1.736 1.00 78.69 90 ALA A O 1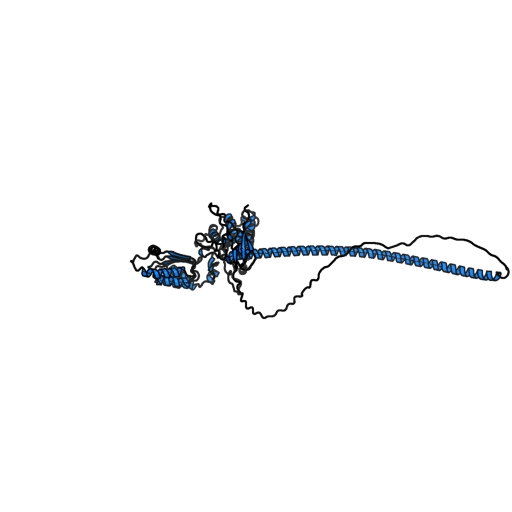
ATOM 718 N N . PRO A 1 91 ? 3.439 32.258 0.311 1.00 64.88 91 PRO A N 1
ATOM 719 C CA . PRO A 1 91 ? 4.698 31.577 0.066 1.00 64.88 91 PRO A CA 1
ATOM 720 C C . PRO A 1 91 ? 5.394 31.425 1.414 1.00 64.88 91 PRO A C 1
ATOM 722 O O . PRO A 1 91 ? 5.698 32.416 2.080 1.00 64.88 91 PRO A O 1
ATOM 725 N N . GLN A 1 92 ? 5.569 30.179 1.856 1.00 52.88 92 GLN A N 1
ATOM 726 C CA . GLN A 1 92 ? 6.311 29.895 3.073 1.00 52.88 92 GLN A CA 1
ATOM 727 C C . GLN A 1 92 ? 7.718 30.447 2.861 1.00 52.88 92 GLN A C 1
ATOM 729 O O . GLN A 1 92 ? 8.485 29.927 2.051 1.00 52.88 92 GLN A O 1
ATOM 734 N N . SER A 1 93 ? 8.038 31.542 3.551 1.00 38.41 93 SER A N 1
ATOM 735 C CA . SER A 1 93 ? 9.382 32.100 3.575 1.00 38.41 93 SER A CA 1
ATOM 736 C C . SER A 1 93 ? 10.306 31.023 4.130 1.00 38.41 93 SER A C 1
ATOM 738 O O . SER A 1 93 ? 10.296 30.730 5.328 1.00 38.41 93 SER A O 1
ATOM 740 N N . CYS A 1 94 ? 11.051 30.381 3.241 1.00 33.88 94 CYS A N 1
ATOM 741 C CA . CYS A 1 94 ? 12.006 29.351 3.593 1.00 33.88 94 CYS A CA 1
ATOM 742 C C . CYS A 1 94 ? 13.161 30.028 4.343 1.00 33.88 94 CYS A C 1
ATOM 744 O O . CYS A 1 94 ? 14.044 30.618 3.725 1.00 33.88 94 CYS A O 1
ATOM 746 N N . ASN A 1 95 ? 13.155 29.974 5.677 1.00 40.88 95 ASN A N 1
ATOM 747 C CA . ASN A 1 95 ? 14.324 30.315 6.487 1.00 40.88 95 ASN A CA 1
ATOM 748 C C . ASN A 1 95 ? 15.338 29.170 6.389 1.00 40.88 95 ASN A C 1
ATOM 750 O O . ASN A 1 95 ? 15.450 28.336 7.285 1.00 40.88 95 ASN A O 1
ATOM 754 N N . CYS A 1 96 ? 16.077 29.123 5.284 1.00 32.34 96 CYS A N 1
ATOM 755 C CA . CYS A 1 96 ? 17.228 28.242 5.133 1.00 32.34 96 CYS A CA 1
ATOM 756 C C . CYS A 1 96 ? 18.505 29.063 5.341 1.00 32.34 96 CYS A C 1
ATOM 758 O O . CYS A 1 96 ? 19.039 29.656 4.406 1.00 32.34 96 CYS A O 1
ATOM 760 N N . VAL A 1 97 ? 19.001 29.096 6.582 1.00 39.69 97 VAL A N 1
ATOM 761 C CA . VAL A 1 97 ? 20.374 29.526 6.882 1.00 39.69 97 VAL A CA 1
ATOM 762 C C . VAL A 1 97 ? 21.310 28.448 6.342 1.00 39.69 97 VAL A C 1
ATOM 764 O O . VAL A 1 97 ? 21.500 27.407 6.967 1.00 39.69 97 VAL A O 1
ATOM 767 N N . CYS A 1 98 ? 21.863 28.677 5.155 1.00 30.42 98 CYS A N 1
ATOM 768 C CA . CYS A 1 98 ? 22.871 27.805 4.565 1.00 30.42 98 CYS A CA 1
ATOM 769 C C . CYS A 1 98 ? 24.256 28.372 4.893 1.00 30.42 98 CYS A C 1
ATOM 771 O O . CYS A 1 98 ? 24.743 29.266 4.207 1.00 30.42 98 CYS A O 1
ATOM 773 N N . ASN A 1 99 ? 24.880 27.857 5.954 1.00 40.53 99 ASN A N 1
ATOM 774 C CA . ASN A 1 99 ? 26.325 27.960 6.139 1.00 40.53 99 ASN A CA 1
ATOM 775 C C . ASN A 1 99 ? 26.978 26.792 5.399 1.00 40.53 99 ASN A C 1
ATOM 777 O O . ASN A 1 99 ? 26.852 25.643 5.819 1.00 40.53 99 ASN A O 1
ATOM 781 N N . CYS A 1 100 ? 27.702 27.090 4.327 1.00 31.14 100 CYS A N 1
ATOM 782 C CA . CYS A 1 100 ? 28.609 26.142 3.696 1.00 31.14 100 CYS A CA 1
ATOM 783 C C . CYS A 1 100 ? 29.841 26.881 3.163 1.00 31.14 100 CYS A C 1
ATOM 785 O O . CYS A 1 100 ? 29.900 27.307 2.012 1.00 31.14 100 CYS A O 1
ATOM 787 N N . GLU A 1 101 ? 30.843 27.008 4.033 1.00 35.75 101 GLU A N 1
ATOM 788 C CA . GLU A 1 101 ? 32.242 27.034 3.622 1.00 35.75 101 GLU A CA 1
ATOM 789 C C . GLU A 1 101 ? 32.650 25.603 3.267 1.00 35.75 101 GLU A C 1
ATOM 791 O O . GLU A 1 101 ? 32.630 24.728 4.130 1.00 35.75 101 GLU A O 1
ATOM 796 N N . SER A 1 102 ? 33.001 25.347 2.008 1.00 34.22 102 SER A N 1
ATOM 797 C CA . SER A 1 102 ? 34.287 24.738 1.628 1.00 34.22 102 SER A CA 1
ATOM 798 C C . SER A 1 102 ? 34.359 24.484 0.118 1.00 34.22 102 SER A C 1
ATOM 800 O O . SER A 1 102 ? 33.579 23.750 -0.478 1.00 34.22 102 SER A O 1
ATOM 802 N N . SER A 1 103 ? 35.347 25.152 -0.473 1.00 37.97 103 SER A N 1
ATOM 803 C CA . SER A 1 103 ? 36.192 24.740 -1.595 1.00 37.97 103 SER A CA 1
ATOM 804 C C . SER A 1 103 ? 35.836 23.450 -2.347 1.00 37.97 103 SER A C 1
ATOM 806 O O . SER A 1 103 ? 36.079 22.347 -1.863 1.00 37.97 103 SER A O 1
ATOM 808 N N . SER A 1 104 ? 35.501 23.595 -3.628 1.00 32.25 104 SER A N 1
ATOM 809 C CA . SER A 1 104 ? 36.094 22.748 -4.667 1.00 32.25 104 SER A CA 1
ATOM 810 C C . SER A 1 104 ? 36.082 23.455 -6.022 1.00 32.25 104 SER A C 1
ATOM 812 O O . SER A 1 104 ? 35.071 23.924 -6.534 1.00 32.25 104 SER A O 1
ATOM 814 N N . SER A 1 105 ? 37.286 23.572 -6.562 1.00 34.44 105 SER A N 1
ATOM 815 C CA . SER A 1 105 ? 37.628 23.993 -7.910 1.00 34.44 105 SER A CA 1
ATOM 816 C C . SER A 1 105 ? 37.095 23.008 -8.947 1.00 34.44 105 SER A C 1
ATOM 818 O O . SER A 1 105 ? 37.411 21.821 -8.863 1.00 34.44 105 SER A O 1
ATOM 820 N N . SER A 1 106 ? 36.404 23.492 -9.979 1.00 31.95 106 SER A N 1
ATOM 821 C CA . SER A 1 106 ? 36.457 22.887 -11.315 1.00 31.95 106 SER A CA 1
ATOM 822 C C . SER A 1 106 ? 36.007 23.878 -12.383 1.00 31.95 106 SER A C 1
ATOM 824 O O . SER A 1 106 ? 34.877 24.355 -12.424 1.00 31.95 106 SER A O 1
ATOM 826 N N . SER A 1 107 ? 36.973 24.187 -13.236 1.00 31.05 107 SER A N 1
ATOM 827 C CA . SER A 1 107 ? 36.907 24.962 -14.464 1.00 31.05 107 SER A CA 1
ATOM 828 C C . SER A 1 107 ? 35.855 24.431 -15.439 1.00 31.05 107 SER A C 1
ATOM 830 O O . SER A 1 107 ? 35.944 23.285 -15.874 1.00 31.05 107 SER A O 1
ATOM 832 N N . SER A 1 108 ? 34.926 25.291 -15.858 1.00 31.31 108 SER A N 1
ATOM 833 C CA . SER A 1 108 ? 34.095 25.069 -17.046 1.00 31.31 108 SER A CA 1
ATOM 834 C C . SER A 1 108 ? 34.464 26.103 -18.106 1.00 31.31 108 SER A C 1
ATOM 836 O O . SER A 1 108 ? 34.227 27.298 -17.936 1.00 31.31 108 SER A O 1
ATOM 838 N N . ASN A 1 109 ? 35.087 25.630 -19.187 1.00 30.52 109 ASN A N 1
ATOM 839 C CA . ASN A 1 109 ? 35.398 26.416 -20.375 1.00 30.52 109 ASN A CA 1
ATOM 840 C C . ASN A 1 109 ? 34.103 26.775 -21.113 1.00 30.52 109 ASN A C 1
ATOM 842 O O . ASN A 1 109 ? 33.352 25.900 -21.542 1.00 30.52 109 ASN A O 1
ATOM 846 N N . ALA A 1 110 ? 33.877 28.075 -21.284 1.00 28.02 110 ALA A N 1
ATOM 847 C CA . ALA A 1 110 ? 32.828 28.624 -22.125 1.00 28.02 110 ALA A CA 1
ATOM 848 C C . ALA A 1 110 ? 33.167 28.394 -23.609 1.00 28.02 110 ALA A C 1
ATOM 850 O O . ALA A 1 110 ? 34.133 28.949 -24.131 1.00 28.02 110 ALA A O 1
ATOM 851 N N . ILE A 1 111 ? 32.360 27.583 -24.297 1.00 27.73 111 ILE A N 1
ATOM 852 C CA . ILE A 1 111 ? 32.388 27.456 -25.758 1.00 27.73 111 ILE A CA 1
ATOM 853 C C . ILE A 1 111 ? 31.564 28.604 -26.343 1.00 27.73 111 ILE A C 1
ATOM 855 O O . ILE A 1 111 ? 30.336 28.634 -26.259 1.00 27.73 111 ILE A O 1
ATOM 859 N N . ILE A 1 112 ? 32.272 29.559 -26.939 1.00 29.27 112 ILE A N 1
ATOM 860 C CA . ILE A 1 112 ? 31.715 30.645 -27.741 1.00 29.27 112 ILE A CA 1
ATOM 861 C C . ILE A 1 112 ? 31.229 30.055 -29.070 1.00 29.27 112 ILE A C 1
ATOM 863 O O . ILE A 1 112 ? 32.014 29.530 -29.857 1.00 29.27 112 ILE A O 1
ATOM 867 N N . ARG A 1 113 ? 29.921 30.156 -29.326 1.00 27.28 113 ARG A N 1
ATOM 868 C CA . ARG A 1 113 ? 29.334 29.986 -30.661 1.00 27.28 113 ARG A CA 1
ATOM 869 C C . ARG A 1 113 ? 29.584 31.256 -31.480 1.00 27.28 113 ARG A C 1
ATOM 871 O O . ARG A 1 113 ? 29.265 32.346 -31.015 1.00 27.28 113 ARG A O 1
ATOM 878 N N . LEU A 1 114 ? 30.069 31.104 -32.713 1.00 26.91 114 LEU A N 1
ATOM 879 C CA . LEU A 1 114 ? 30.013 32.134 -33.758 1.00 26.91 114 LEU A CA 1
ATOM 880 C C . LEU A 1 114 ? 29.268 31.572 -34.990 1.00 26.91 114 LEU A C 1
ATOM 882 O O . LEU A 1 114 ? 29.309 30.359 -35.208 1.00 26.91 114 LEU A O 1
ATOM 886 N N . PRO A 1 115 ? 28.552 32.409 -35.766 1.00 34.75 115 PRO A N 1
ATOM 887 C CA . PRO A 1 115 ? 27.491 31.966 -36.657 1.00 34.75 115 PRO A CA 1
ATOM 888 C C . PRO A 1 115 ? 27.933 31.748 -38.108 1.00 34.75 115 PRO A C 1
ATOM 890 O O . PRO A 1 115 ? 28.851 32.377 -38.630 1.00 34.75 115 PRO A O 1
ATOM 893 N N . THR A 1 116 ? 27.164 30.890 -38.769 1.00 27.77 116 THR A N 1
ATOM 894 C CA . THR A 1 116 ? 27.093 30.649 -40.209 1.00 27.77 116 THR A CA 1
ATOM 895 C C . THR A 1 116 ? 26.632 31.897 -40.971 1.00 27.77 116 THR A C 1
ATOM 897 O O . THR A 1 116 ? 25.614 32.485 -40.603 1.00 27.77 116 THR A O 1
ATOM 900 N N . LEU A 1 117 ? 27.280 32.244 -42.095 1.00 27.25 117 LEU A N 1
ATOM 901 C CA . LEU A 1 117 ? 26.651 33.084 -43.124 1.00 27.25 117 LEU A CA 1
ATOM 902 C C . LEU A 1 117 ? 27.244 32.911 -44.546 1.00 27.25 117 LEU A C 1
ATOM 904 O O . LEU A 1 117 ? 28.381 33.277 -44.806 1.00 27.25 117 LEU A O 1
ATOM 908 N N . LYS A 1 118 ? 26.357 32.450 -45.445 1.00 28.41 118 LYS A N 1
ATOM 909 C CA . LYS A 1 118 ? 26.172 32.740 -46.892 1.00 28.41 118 LYS A CA 1
ATOM 910 C C . LYS A 1 118 ? 27.191 32.307 -47.969 1.00 28.41 118 LYS A C 1
ATOM 912 O O . LYS A 1 118 ? 28.191 32.958 -48.227 1.00 28.41 118 LYS A O 1
ATOM 917 N N . GLN A 1 119 ? 26.751 31.290 -48.723 1.00 30.44 119 GLN A N 1
ATOM 918 C CA . GLN A 1 119 ? 26.417 31.301 -50.168 1.00 30.44 119 GLN A CA 1
ATOM 919 C C . GLN A 1 119 ? 27.033 32.377 -51.088 1.00 30.44 119 GLN A C 1
ATOM 921 O O . GLN A 1 119 ? 26.698 33.552 -50.971 1.00 30.44 119 GLN A O 1
ATOM 926 N N . SER A 1 120 ? 27.726 31.923 -52.143 1.00 29.17 120 SER A N 1
ATOM 927 C CA . SER A 1 120 ? 27.459 32.155 -53.592 1.00 29.17 120 SER A CA 1
ATOM 928 C C . SER A 1 120 ? 28.631 31.551 -54.401 1.00 29.17 120 SER A C 1
ATOM 930 O O . SER A 1 120 ? 29.698 31.393 -53.824 1.00 29.17 120 SER A O 1
ATOM 932 N N . LYS A 1 121 ? 28.616 31.204 -55.691 1.00 29.12 121 LYS A N 1
ATOM 933 C CA . LYS A 1 121 ? 27.653 31.070 -56.797 1.00 29.12 121 LYS A CA 1
ATOM 934 C C . LYS A 1 121 ? 28.381 30.201 -57.849 1.00 29.12 121 LYS A C 1
ATOM 936 O O . LYS A 1 121 ? 29.606 30.225 -57.909 1.00 29.12 121 LYS A O 1
ATOM 941 N N . ASN A 1 122 ? 27.621 29.477 -58.669 1.00 29.00 122 ASN A N 1
ATOM 942 C CA . ASN A 1 122 ? 28.093 28.752 -59.857 1.00 29.00 122 ASN A CA 1
ATOM 943 C C . ASN A 1 122 ? 28.867 29.652 -60.835 1.00 29.00 122 ASN A C 1
ATOM 945 O O . ASN A 1 122 ? 28.531 30.833 -60.930 1.00 29.00 122 ASN A O 1
ATOM 949 N N . LEU A 1 123 ? 29.769 29.053 -61.628 1.00 28.75 123 LEU A N 1
ATOM 950 C CA . LEU A 1 123 ? 29.831 29.192 -63.095 1.00 28.75 123 LEU A CA 1
ATOM 951 C C . LEU A 1 123 ? 30.856 28.212 -63.709 1.00 28.75 123 LEU A C 1
ATOM 953 O O . LEU A 1 123 ? 32.010 28.162 -63.289 1.00 28.75 123 LEU A O 1
ATOM 957 N N . ASP A 1 124 ? 30.384 27.458 -64.705 1.00 27.16 124 ASP A N 1
ATOM 958 C CA . ASP A 1 124 ? 31.130 26.687 -65.709 1.00 27.16 124 ASP A CA 1
ATOM 959 C C . ASP A 1 124 ? 32.030 27.585 -66.583 1.00 27.16 124 ASP A C 1
ATOM 961 O O . ASP A 1 124 ? 31.643 28.715 -66.879 1.00 27.16 124 ASP A O 1
ATOM 965 N N . PHE A 1 125 ? 33.170 27.079 -67.076 1.00 28.34 125 PHE A N 1
ATOM 966 C CA . PHE A 1 125 ? 33.335 26.615 -68.472 1.00 28.34 125 PHE A CA 1
ATOM 967 C C . PHE A 1 125 ? 34.783 26.186 -68.784 1.00 28.34 125 PHE A C 1
ATOM 969 O O . PHE A 1 125 ? 35.743 26.612 -68.146 1.00 28.34 125 PHE A O 1
ATOM 976 N N . GLN A 1 126 ? 34.872 25.299 -69.773 1.00 28.88 126 GLN A N 1
ATOM 977 C CA . GLN A 1 126 ? 36.024 24.572 -70.304 1.00 28.88 126 GLN A CA 1
ATOM 978 C C . GLN A 1 126 ? 37.012 25.407 -71.148 1.00 28.88 126 GLN A C 1
ATOM 980 O O . GLN A 1 126 ? 36.728 26.533 -71.546 1.00 28.88 126 GLN A O 1
ATOM 985 N N . ASP A 1 127 ? 38.104 24.710 -71.493 1.00 28.00 127 ASP A N 1
ATOM 986 C CA . ASP A 1 127 ? 38.960 24.820 -72.685 1.00 28.00 127 ASP A CA 1
ATOM 987 C C . ASP A 1 127 ? 40.218 25.694 -72.631 1.00 28.00 127 ASP A C 1
ATOM 989 O O . ASP A 1 127 ? 40.163 26.918 -72.620 1.00 28.00 127 ASP A O 1
ATOM 993 N N . LEU A 1 128 ? 41.379 25.025 -72.738 1.00 26.91 128 LEU A N 1
ATOM 994 C CA . LEU A 1 128 ? 42.254 25.150 -73.917 1.00 26.91 128 LEU A CA 1
ATOM 995 C C . LEU A 1 128 ? 43.458 24.191 -73.842 1.00 26.91 128 LEU A C 1
ATOM 997 O O . LEU A 1 128 ? 44.420 24.418 -73.110 1.00 26.91 128 LEU A O 1
ATOM 1001 N N . LEU A 1 129 ? 43.436 23.151 -74.681 1.00 26.70 129 LEU A N 1
ATOM 1002 C CA . LEU A 1 129 ? 44.626 22.447 -75.158 1.00 26.70 129 LEU A CA 1
ATOM 1003 C C . LEU A 1 129 ? 44.508 22.214 -76.671 1.00 26.70 129 LEU A C 1
ATOM 1005 O O . LEU A 1 129 ? 43.476 21.771 -77.161 1.00 26.70 129 LEU A O 1
ATOM 1009 N N . TRP A 1 130 ? 45.645 22.443 -77.334 1.00 27.94 130 TRP A N 1
ATOM 1010 C CA . TRP A 1 130 ? 46.085 21.943 -78.643 1.00 27.94 130 TRP A CA 1
ATOM 1011 C C . TRP A 1 130 ? 45.581 22.638 -79.909 1.00 27.94 130 TRP A C 1
ATOM 1013 O O . TRP A 1 130 ? 44.413 22.575 -80.271 1.00 27.94 130 TRP A O 1
ATOM 1023 N N . SER A 1 131 ? 46.546 23.137 -80.689 1.00 26.97 131 SER A N 1
ATOM 1024 C CA . SER A 1 131 ? 46.768 22.641 -82.055 1.00 26.97 131 SER A CA 1
ATOM 1025 C C . SER A 1 131 ? 48.133 23.086 -82.588 1.00 26.97 131 SER A C 1
ATOM 1027 O O . SER A 1 131 ? 48.429 24.274 -82.678 1.00 26.97 131 SER A O 1
ATOM 1029 N N . LEU A 1 132 ? 48.950 22.107 -82.976 1.00 25.08 132 LEU A N 1
ATOM 1030 C CA . LEU A 1 132 ? 50.075 22.259 -83.893 1.00 25.08 132 LEU A CA 1
ATOM 1031 C C . LEU A 1 132 ? 49.860 21.298 -85.064 1.00 25.08 132 LEU A C 1
ATOM 1033 O O . LEU A 1 132 ? 49.299 20.219 -84.884 1.00 25.08 132 LEU A O 1
ATOM 1037 N N . SER A 1 133 ? 50.433 21.694 -86.202 1.00 27.05 133 SER A N 1
ATOM 1038 C CA . SER A 1 133 ? 50.643 20.980 -87.472 1.00 27.05 133 SER A CA 1
ATOM 1039 C C . SER A 1 133 ? 49.506 21.017 -88.506 1.00 27.05 133 SER A C 1
ATOM 1041 O O . SER A 1 133 ? 48.439 20.447 -88.307 1.00 27.05 133 SER A O 1
ATOM 1043 N N . ASN A 1 134 ? 49.774 21.627 -89.676 1.00 29.11 134 ASN A N 1
ATOM 1044 C CA . ASN A 1 134 ? 50.266 20.857 -90.830 1.00 29.11 134 ASN A CA 1
ATOM 1045 C C . ASN A 1 134 ? 50.573 21.674 -92.120 1.00 29.11 134 ASN A C 1
ATOM 1047 O O . ASN A 1 134 ? 49.806 22.543 -92.510 1.00 29.11 134 ASN A O 1
ATOM 1051 N N . ILE A 1 135 ? 51.657 21.246 -92.798 1.00 28.95 135 ILE A N 1
ATOM 1052 C CA . ILE A 1 135 ? 51.836 21.031 -94.262 1.00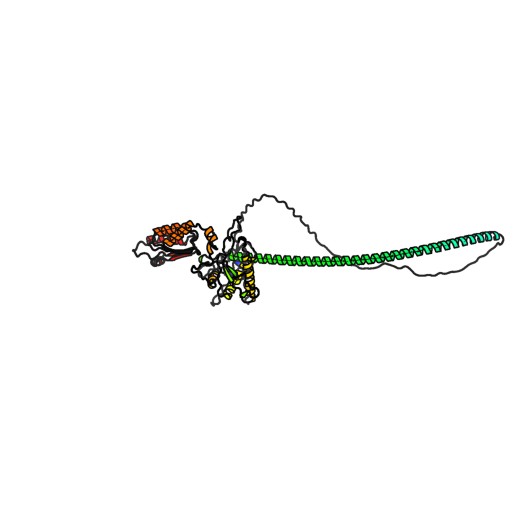 28.95 135 ILE A CA 1
ATOM 1053 C C . ILE A 1 135 ? 52.222 22.202 -95.218 1.00 28.95 135 ILE A C 1
ATOM 1055 O O . ILE A 1 135 ? 51.414 23.035 -95.601 1.00 28.95 135 ILE A O 1
ATOM 1059 N N . ALA A 1 136 ? 53.498 22.139 -95.649 1.00 28.88 136 ALA A N 1
ATOM 1060 C CA . ALA A 1 136 ? 54.104 22.163 -97.005 1.00 28.88 136 ALA A CA 1
ATOM 1061 C C . ALA A 1 136 ? 53.570 23.053 -98.160 1.00 28.88 136 ALA A C 1
ATOM 1063 O O . ALA A 1 136 ? 52.443 22.874 -98.602 1.00 28.88 136 ALA A O 1
ATOM 1064 N N . GLN A 1 137 ? 54.453 23.851 -98.798 1.00 31.66 137 GLN A N 1
ATOM 1065 C CA . GLN A 1 137 ? 55.178 23.581 -100.076 1.00 31.66 137 GLN A CA 1
ATOM 1066 C C . GLN A 1 137 ? 55.784 24.873 -100.720 1.00 31.66 137 GLN A C 1
ATOM 1068 O O . GLN A 1 137 ? 55.468 25.969 -100.264 1.00 31.66 137 GLN A O 1
ATOM 1073 N N . PRO A 1 138 ? 56.704 24.767 -101.717 1.00 45.47 138 PRO A N 1
ATOM 1074 C CA . PRO A 1 138 ? 57.677 25.804 -102.110 1.00 45.47 138 PRO A CA 1
ATOM 1075 C C . PRO A 1 138 ? 57.354 26.537 -103.431 1.00 45.47 138 PRO A C 1
ATOM 1077 O O . PRO A 1 138 ? 56.457 26.151 -104.177 1.00 45.47 138 PRO A O 1
ATOM 1080 N N . SER A 1 139 ? 58.139 27.565 -103.786 1.00 29.78 139 SER A N 1
ATOM 1081 C CA . SER A 1 139 ? 58.131 28.172 -105.131 1.00 29.78 139 SER A CA 1
ATOM 1082 C C . SER A 1 139 ? 59.512 28.718 -105.531 1.00 29.78 139 SER A C 1
ATOM 1084 O O . SER A 1 139 ? 60.070 29.579 -104.857 1.00 29.78 139 SER A O 1
ATOM 1086 N N . ASN A 1 140 ? 60.037 28.208 -106.650 1.00 31.23 140 ASN A N 1
ATOM 1087 C CA . ASN A 1 140 ? 61.167 28.741 -107.421 1.00 31.23 140 ASN A CA 1
ATOM 1088 C C . ASN A 1 140 ? 60.719 29.936 -108.279 1.00 31.23 140 ASN A C 1
ATOM 1090 O O . ASN A 1 140 ? 59.597 29.904 -108.779 1.00 31.23 140 ASN A O 1
ATOM 1094 N N . SER A 1 141 ? 61.611 30.895 -108.575 1.00 30.53 141 SER A N 1
ATOM 1095 C CA . SER A 1 141 ? 61.502 31.743 -109.780 1.00 30.53 141 SER A CA 1
ATOM 1096 C C . SER A 1 141 ? 62.746 32.621 -110.059 1.00 30.53 141 SER A C 1
ATOM 1098 O O . SER A 1 141 ? 62.974 33.612 -109.378 1.00 30.53 141 SER A O 1
ATOM 1100 N N . PHE A 1 142 ? 63.461 32.256 -111.132 1.00 30.06 142 PHE A N 1
ATOM 1101 C CA . PHE A 1 142 ? 64.039 33.074 -112.223 1.00 30.06 142 PHE A CA 1
ATOM 1102 C C . PHE A 1 142 ? 65.063 34.221 -112.011 1.00 30.06 142 PHE A C 1
ATOM 1104 O O . PHE A 1 142 ? 64.743 35.326 -111.595 1.00 30.06 142 PHE A O 1
ATOM 1111 N N . LEU A 1 143 ? 66.286 33.937 -112.499 1.00 30.22 143 LEU A N 1
ATOM 1112 C CA . LEU A 1 143 ? 67.108 34.651 -113.507 1.00 30.22 143 LEU A CA 1
ATOM 1113 C C . LEU A 1 143 ? 66.816 36.131 -113.833 1.00 30.22 143 LEU A C 1
ATOM 1115 O O . LEU A 1 143 ? 65.765 36.443 -114.386 1.00 30.22 143 LEU A O 1
ATOM 1119 N N . THR A 1 144 ? 67.858 36.979 -113.795 1.00 32.59 144 THR A N 1
ATOM 1120 C CA . THR A 1 144 ? 68.168 37.906 -114.908 1.00 32.59 144 THR A CA 1
ATOM 1121 C C . THR A 1 144 ? 69.665 38.257 -114.974 1.00 32.59 144 THR A C 1
ATOM 1123 O O . THR A 1 144 ? 70.314 38.508 -113.965 1.00 32.59 144 THR A O 1
ATOM 1126 N N . ILE A 1 145 ? 70.178 38.252 -116.204 1.00 33.88 145 ILE A N 1
ATOM 1127 C CA . ILE A 1 145 ? 71.540 38.521 -116.685 1.00 33.88 145 ILE A CA 1
ATOM 1128 C C . ILE A 1 145 ? 71.755 40.031 -116.889 1.00 33.88 145 ILE A C 1
ATOM 1130 O O . ILE A 1 145 ? 70.852 40.700 -117.395 1.00 33.88 145 ILE A O 1
ATOM 1134 N N . ARG A 1 146 ? 72.971 40.553 -116.650 1.00 33.50 146 ARG A N 1
ATOM 1135 C CA . ARG A 1 146 ? 73.501 41.678 -117.448 1.00 33.50 146 ARG A CA 1
ATOM 1136 C C . ARG A 1 146 ? 75.036 41.715 -117.507 1.00 33.50 146 ARG A C 1
ATOM 1138 O O . ARG A 1 146 ? 75.712 41.478 -116.516 1.00 33.50 146 ARG A O 1
ATOM 1145 N N . ASN A 1 147 ? 75.519 41.997 -118.714 1.00 34.06 147 ASN A N 1
ATOM 1146 C CA . ASN A 1 147 ? 76.890 41.918 -119.228 1.00 34.06 147 ASN A CA 1
ATOM 1147 C C . ASN A 1 147 ? 77.788 43.084 -118.764 1.00 34.06 147 ASN A C 1
ATOM 1149 O O . ASN A 1 147 ? 77.272 44.188 -118.610 1.00 34.06 147 ASN A O 1
ATOM 1153 N N . ASN A 1 148 ? 79.112 42.893 -118.664 1.00 33.34 148 ASN A N 1
ATOM 1154 C CA . ASN A 1 148 ? 80.087 43.248 -119.717 1.00 33.34 148 ASN A CA 1
ATOM 1155 C C . ASN A 1 148 ? 81.550 43.023 -119.263 1.00 33.34 148 ASN A C 1
ATOM 1157 O O . ASN A 1 148 ? 81.890 43.341 -118.133 1.00 33.34 148 ASN A O 1
ATOM 1161 N N . GLU A 1 149 ? 82.362 42.535 -120.211 1.00 37.09 149 GLU A N 1
ATOM 1162 C CA . GLU A 1 149 ? 83.807 42.781 -120.422 1.00 37.09 149 GLU A CA 1
ATOM 1163 C C . GLU A 1 149 ? 84.821 42.430 -119.308 1.00 37.09 149 GLU A C 1
ATOM 1165 O O . GLU A 1 149 ? 84.928 43.115 -118.301 1.00 37.09 149 GLU A O 1
ATOM 1170 N N . ASP A 1 150 ? 85.629 41.383 -119.535 1.00 39.81 150 ASP A N 1
ATOM 1171 C CA . ASP A 1 150 ? 87.073 41.473 -119.865 1.00 39.81 150 ASP A CA 1
ATOM 1172 C C . ASP A 1 150 ? 87.778 40.131 -119.531 1.00 39.81 150 ASP A C 1
ATOM 1174 O O . ASP A 1 150 ? 88.022 39.768 -118.379 1.00 39.81 150 ASP A O 1
ATOM 1178 N N . PHE A 1 151 ? 88.017 39.310 -120.558 1.00 42.66 151 PHE A N 1
ATOM 1179 C CA . PHE A 1 151 ? 88.467 37.915 -120.456 1.00 42.66 151 PHE A CA 1
ATOM 1180 C C . PHE A 1 151 ? 89.987 37.835 -120.671 1.00 42.66 151 PHE A C 1
ATOM 1182 O O . PHE A 1 151 ? 90.420 37.738 -121.817 1.00 42.66 151 PHE A O 1
ATOM 1189 N N . ASN A 1 152 ? 90.795 37.832 -119.596 1.00 45.94 152 ASN A N 1
ATOM 1190 C CA . ASN A 1 152 ? 92.058 37.059 -119.576 1.00 45.94 152 ASN A CA 1
ATOM 1191 C C . ASN A 1 152 ? 92.829 36.950 -118.238 1.00 45.94 152 ASN A C 1
ATOM 1193 O O . ASN A 1 152 ? 93.904 36.354 -118.236 1.00 45.94 152 ASN A O 1
ATOM 1197 N N . SER A 1 153 ? 92.325 37.438 -117.093 1.00 49.75 153 SER A N 1
ATOM 1198 C CA . SER A 1 153 ? 93.028 37.294 -115.794 1.00 49.75 153 SER A CA 1
ATOM 1199 C C . SER A 1 153 ? 92.424 36.269 -114.814 1.00 49.75 153 SER A C 1
ATOM 1201 O O . SER A 1 153 ? 93.035 35.986 -113.788 1.00 49.75 153 SER A O 1
ATOM 1203 N N . HIS A 1 154 ? 91.269 35.662 -115.123 1.00 49.34 154 HIS A N 1
ATOM 1204 C CA . HIS A 1 154 ? 90.487 34.834 -114.179 1.00 49.34 154 HIS A CA 1
ATOM 1205 C C . HIS A 1 154 ? 90.828 33.326 -114.133 1.00 49.34 154 HIS A C 1
ATOM 1207 O O . HIS A 1 154 ? 90.260 32.593 -113.324 1.00 49.34 154 HIS A O 1
ATOM 1213 N N . LEU A 1 155 ? 91.743 32.814 -114.966 1.00 51.75 155 LEU A N 1
ATOM 1214 C CA . LEU A 1 155 ? 91.980 31.360 -115.057 1.00 51.75 155 LEU A CA 1
ATOM 1215 C C . LEU A 1 155 ? 92.679 30.767 -113.815 1.00 51.75 155 LEU A C 1
ATOM 1217 O O . LEU A 1 155 ? 92.416 29.620 -113.454 1.00 51.75 155 LEU A O 1
ATOM 1221 N N . GLU A 1 156 ? 93.529 31.538 -113.132 1.00 56.22 156 GLU A N 1
ATOM 1222 C CA . GLU A 1 156 ? 94.186 31.089 -111.891 1.00 56.22 156 GLU A CA 1
ATOM 1223 C C . GLU A 1 156 ? 93.310 31.295 -110.640 1.00 56.22 156 GLU A C 1
ATOM 1225 O O . GLU A 1 156 ? 93.460 30.579 -109.653 1.00 56.22 156 GLU A O 1
ATOM 1230 N N . GLU A 1 157 ? 92.298 32.163 -110.708 1.00 55.75 157 GLU A N 1
ATOM 1231 C CA . GLU A 1 157 ? 91.303 32.339 -109.640 1.00 55.75 157 GLU A CA 1
ATOM 1232 C C . GLU A 1 157 ? 90.246 31.215 -109.655 1.00 55.75 157 GLU A C 1
ATOM 1234 O O . GLU A 1 157 ? 89.839 30.714 -108.607 1.00 55.75 157 GLU A O 1
ATOM 1239 N N . ILE A 1 158 ? 89.889 30.708 -110.844 1.00 58.56 158 ILE A N 1
ATOM 1240 C CA . ILE A 1 158 ? 88.966 29.570 -111.013 1.00 58.56 158 ILE A CA 1
ATOM 1241 C C . ILE A 1 158 ? 89.549 28.265 -110.444 1.00 58.56 158 ILE A C 1
ATOM 1243 O O . ILE A 1 158 ? 88.807 27.471 -109.868 1.00 58.56 158 ILE A O 1
ATOM 1247 N N . LYS A 1 159 ? 90.867 28.033 -110.538 1.00 59.00 159 LYS A N 1
ATOM 1248 C CA . LYS A 1 159 ? 91.511 26.861 -109.907 1.00 59.00 159 LYS A CA 1
ATOM 1249 C C . LYS A 1 159 ? 91.519 26.948 -108.378 1.00 59.00 159 LYS A C 1
ATOM 1251 O O . LYS A 1 159 ? 91.330 25.921 -107.725 1.00 59.00 159 LYS A O 1
ATOM 1256 N N . GLY A 1 160 ? 91.692 28.149 -107.820 1.00 59.50 160 GLY A N 1
ATOM 1257 C CA . GLY A 1 160 ? 91.556 28.400 -106.382 1.00 59.50 160 GLY A CA 1
ATOM 1258 C C . GLY A 1 160 ? 90.135 28.119 -105.885 1.00 59.50 160 GLY A C 1
ATOM 1259 O O . GLY A 1 160 ? 89.952 27.355 -104.939 1.00 59.50 160 GLY A O 1
ATOM 1260 N N . LEU A 1 161 ? 89.126 28.627 -106.602 1.00 59.69 161 LEU A N 1
ATOM 1261 C CA . LEU A 1 161 ? 87.710 28.410 -106.287 1.00 59.69 161 LEU A CA 1
ATOM 1262 C C . LEU A 1 161 ? 87.275 26.941 -106.432 1.00 59.69 161 LEU A C 1
ATOM 1264 O O . LEU A 1 161 ? 86.447 26.477 -105.653 1.00 59.69 161 LEU A O 1
ATOM 1268 N N . LEU A 1 162 ? 87.842 26.178 -107.377 1.00 58.62 162 LEU A N 1
ATOM 1269 C CA . LEU A 1 162 ? 87.515 24.755 -107.554 1.00 58.62 162 LEU A CA 1
ATOM 1270 C C . LEU A 1 162 ? 88.071 23.876 -106.418 1.00 58.62 162 LEU A C 1
ATOM 1272 O O . LEU A 1 162 ? 87.434 22.902 -106.011 1.00 58.62 162 LEU A O 1
ATOM 1276 N N . LEU A 1 163 ? 89.258 24.211 -105.899 1.00 61.88 163 LEU A N 1
ATOM 1277 C CA . LEU A 1 163 ? 89.858 23.514 -104.759 1.00 61.88 163 LEU A CA 1
ATOM 1278 C C . LEU A 1 163 ? 89.132 23.869 -103.451 1.00 61.88 163 LEU A C 1
ATOM 1280 O O . LEU A 1 163 ? 88.903 22.995 -102.613 1.00 61.88 163 LEU A O 1
ATOM 1284 N N . GLU A 1 164 ? 88.704 25.125 -103.308 1.00 61.88 164 GLU A N 1
ATOM 1285 C CA . GLU A 1 164 ? 87.879 25.579 -102.188 1.00 61.88 164 GLU A CA 1
ATOM 1286 C C . GLU A 1 164 ? 86.475 24.955 -102.223 1.00 61.88 164 GLU A C 1
ATOM 1288 O O . GLU A 1 164 ? 85.990 24.498 -101.192 1.00 61.88 164 GLU A O 1
ATOM 1293 N N . ALA A 1 165 ? 85.861 24.815 -103.404 1.00 61.91 165 ALA A N 1
ATOM 1294 C CA . ALA A 1 165 ? 84.595 24.102 -103.578 1.00 61.91 165 ALA A CA 1
ATOM 1295 C C . ALA A 1 165 ? 84.704 22.617 -103.189 1.00 61.91 165 ALA A C 1
ATOM 1297 O O . ALA A 1 165 ? 83.843 22.108 -102.480 1.00 61.91 165 ALA A O 1
ATOM 1298 N N . LYS A 1 166 ? 85.801 21.937 -103.552 1.00 67.25 166 LYS A N 1
ATOM 1299 C CA . LYS A 1 166 ? 86.033 20.531 -103.175 1.00 67.25 166 LYS A CA 1
ATOM 1300 C C . LYS A 1 166 ? 86.271 20.343 -101.670 1.00 67.25 166 LYS A C 1
ATOM 1302 O O . LYS A 1 166 ? 85.848 19.339 -101.099 1.00 67.25 166 LYS A O 1
ATOM 1307 N N . ASN A 1 167 ? 86.932 21.299 -101.014 1.00 69.06 167 ASN A N 1
ATOM 1308 C CA . ASN A 1 167 ? 87.061 21.300 -99.554 1.00 69.06 167 ASN A CA 1
ATOM 1309 C C . ASN A 1 167 ? 85.720 21.589 -98.865 1.00 69.06 167 ASN A C 1
ATOM 1311 O O . ASN A 1 167 ? 85.401 20.923 -97.881 1.00 69.06 167 ASN A O 1
ATOM 1315 N N . ARG A 1 168 ? 84.905 22.497 -99.416 1.00 71.81 168 ARG A N 1
ATOM 1316 C CA . ARG A 1 168 ? 83.541 22.758 -98.933 1.00 71.81 168 ARG A CA 1
ATOM 1317 C C . ARG A 1 168 ? 82.622 21.552 -99.118 1.00 71.81 168 ARG A C 1
ATOM 1319 O O . ARG A 1 168 ? 81.861 21.257 -98.209 1.00 71.81 168 ARG A O 1
ATOM 1326 N N . ASP A 1 169 ? 82.734 20.799 -100.210 1.00 72.12 169 ASP A N 1
ATOM 1327 C CA . ASP A 1 169 ? 81.966 19.560 -100.403 1.00 72.12 169 ASP A CA 1
ATOM 1328 C C . ASP A 1 169 ? 82.327 18.493 -99.358 1.00 72.12 169 ASP A C 1
ATOM 1330 O O . ASP A 1 169 ? 81.445 17.829 -98.813 1.00 72.12 169 ASP A O 1
ATOM 1334 N N . ASN A 1 170 ? 83.610 18.363 -99.005 1.00 74.44 170 ASN A N 1
ATOM 1335 C CA . ASN A 1 170 ? 84.039 17.469 -97.925 1.00 74.44 170 ASN A CA 1
ATOM 1336 C C . ASN A 1 170 ? 83.539 17.934 -96.544 1.00 74.44 170 ASN A C 1
ATOM 1338 O O . ASN A 1 170 ? 83.148 17.098 -95.726 1.00 74.44 170 ASN A O 1
ATOM 1342 N N . GLU A 1 171 ? 83.507 19.245 -96.277 1.00 78.00 171 GLU A N 1
ATOM 1343 C CA . GLU A 1 171 ? 82.875 19.793 -95.068 1.00 78.00 171 GLU A CA 1
ATOM 1344 C C . GLU A 1 171 ? 81.360 19.563 -95.056 1.00 78.00 171 GLU A C 1
ATOM 1346 O O . GLU A 1 171 ? 80.814 19.188 -94.022 1.00 78.00 171 GLU A O 1
ATOM 1351 N N . VAL A 1 172 ? 80.682 19.703 -96.196 1.00 78.06 172 VAL A N 1
ATOM 1352 C CA . VAL A 1 172 ? 79.241 19.450 -96.329 1.00 78.06 172 VAL A CA 1
ATOM 1353 C C . VAL A 1 172 ? 78.920 17.973 -96.102 1.00 78.06 172 VAL A C 1
ATOM 1355 O O . VAL A 1 172 ? 77.976 17.673 -95.375 1.00 78.06 172 VAL A O 1
ATOM 1358 N N . ILE A 1 173 ? 79.715 17.041 -96.637 1.00 79.69 173 ILE A N 1
ATOM 1359 C CA . ILE A 1 173 ? 79.548 15.599 -96.382 1.00 79.69 173 ILE A CA 1
ATOM 1360 C C . ILE A 1 173 ? 79.770 15.281 -94.897 1.00 79.69 173 ILE A C 1
ATOM 1362 O O . ILE A 1 173 ? 79.011 14.508 -94.306 1.00 79.69 173 ILE A O 1
ATOM 1366 N N . LYS A 1 174 ? 80.769 15.905 -94.260 1.00 83.31 174 LYS A N 1
ATOM 1367 C CA . LYS A 1 174 ? 81.010 15.760 -92.818 1.00 83.31 174 LYS A CA 1
ATOM 1368 C C . LYS A 1 174 ? 79.830 16.289 -91.996 1.00 83.31 174 LYS A C 1
ATOM 1370 O O . LYS A 1 174 ? 79.345 15.585 -91.113 1.00 83.31 174 LYS A O 1
ATOM 1375 N N . LEU A 1 175 ? 79.318 17.471 -92.335 1.00 82.38 175 LEU A N 1
ATOM 1376 C CA . LEU A 1 175 ? 78.145 18.071 -91.697 1.00 82.38 175 LEU A CA 1
ATOM 1377 C C . LEU A 1 175 ? 76.879 17.229 -91.910 1.00 82.38 175 LEU A C 1
ATOM 1379 O O . LEU A 1 175 ? 76.093 17.069 -90.981 1.00 82.38 175 LEU A O 1
ATOM 1383 N N . GLN A 1 176 ? 76.687 16.630 -93.089 1.00 82.06 176 GLN A N 1
ATOM 1384 C CA . GLN A 1 176 ? 75.576 15.707 -93.350 1.00 82.06 176 GLN A CA 1
ATOM 1385 C C . GLN A 1 176 ? 75.685 14.425 -92.517 1.00 82.06 176 GLN A C 1
ATOM 1387 O O . GLN A 1 176 ? 74.677 13.953 -91.988 1.00 82.06 176 GLN A O 1
ATOM 1392 N N . SER A 1 177 ? 76.893 13.877 -92.356 1.00 84.19 177 SER A N 1
ATOM 1393 C CA . SER A 1 177 ? 77.130 12.720 -91.488 1.00 84.19 177 SER A CA 1
ATOM 1394 C C . SER A 1 177 ? 76.889 13.050 -90.012 1.00 84.19 177 SER A C 1
ATOM 1396 O O . SER A 1 177 ? 76.317 12.231 -89.292 1.00 84.19 177 SER A O 1
ATOM 1398 N N . GLU A 1 178 ? 77.305 14.230 -89.548 1.00 86.94 178 GLU A N 1
ATOM 1399 C CA . GLU A 1 178 ? 77.032 14.705 -88.187 1.00 86.94 178 GLU A CA 1
ATOM 1400 C C . GLU A 1 178 ? 75.534 14.961 -87.978 1.00 86.94 178 GLU A C 1
ATOM 1402 O O . GLU A 1 178 ? 74.982 14.563 -86.955 1.00 86.94 178 GLU A O 1
ATOM 1407 N N . MET A 1 179 ? 74.842 15.519 -88.974 1.00 85.94 179 MET A N 1
ATOM 1408 C CA . MET A 1 179 ? 73.393 15.720 -88.948 1.00 85.94 179 MET A CA 1
ATOM 1409 C C . MET A 1 179 ? 72.630 14.391 -88.877 1.00 85.94 179 MET A C 1
ATOM 1411 O O . MET A 1 179 ? 71.712 14.269 -88.071 1.00 85.94 179 MET A O 1
ATOM 1415 N N . LEU A 1 180 ? 73.015 13.380 -89.663 1.00 86.94 180 LEU A N 1
ATOM 1416 C CA . LEU A 1 180 ? 72.422 12.039 -89.588 1.00 86.94 180 LEU A CA 1
ATOM 1417 C C . LEU A 1 180 ? 72.662 11.389 -88.222 1.00 86.94 180 LEU A C 1
ATOM 1419 O O . LEU A 1 180 ? 71.749 10.788 -87.660 1.00 86.94 180 LEU A O 1
ATOM 1423 N N . LYS A 1 181 ? 73.867 11.547 -87.661 1.00 89.31 181 LYS A N 1
ATOM 1424 C CA . LYS A 1 181 ? 74.185 11.065 -86.313 1.00 89.31 181 LYS A CA 1
ATOM 1425 C C . LYS A 1 181 ? 73.307 11.743 -85.256 1.00 89.31 181 LYS A C 1
ATOM 1427 O O . LYS A 1 181 ? 72.739 11.052 -84.417 1.00 89.31 181 LYS A O 1
ATOM 1432 N N . LEU A 1 182 ? 73.140 13.063 -85.335 1.00 87.75 182 LEU A N 1
ATOM 1433 C CA . LEU A 1 182 ? 72.269 13.828 -84.439 1.00 87.75 182 LEU A CA 1
ATOM 1434 C C . LEU A 1 182 ? 70.792 13.454 -84.603 1.00 87.75 182 LEU A C 1
ATOM 1436 O O . LEU A 1 182 ? 70.075 13.379 -83.612 1.00 87.75 182 LEU A O 1
ATOM 1440 N N . GLN A 1 183 ? 70.328 13.183 -85.826 1.00 84.94 183 GLN A N 1
ATOM 1441 C CA . GLN A 1 183 ? 68.965 12.701 -86.072 1.00 84.94 183 GLN A CA 1
ATOM 1442 C C . GLN A 1 183 ? 68.726 11.323 -85.451 1.00 84.94 183 GLN A C 1
ATOM 1444 O O . GLN A 1 183 ? 67.650 11.074 -84.910 1.00 84.94 183 GLN A O 1
ATOM 1449 N N . LEU A 1 184 ? 69.720 10.436 -85.513 1.00 86.50 184 LEU A N 1
ATOM 1450 C CA . LEU A 1 184 ? 69.626 9.094 -84.947 1.00 86.50 184 LEU A CA 1
ATOM 1451 C C . LEU A 1 184 ? 69.650 9.136 -83.412 1.00 86.50 184 LEU A C 1
ATOM 1453 O O . LEU A 1 184 ? 68.808 8.507 -82.781 1.00 86.50 184 LEU A O 1
ATOM 1457 N N . GLU A 1 185 ? 70.517 9.966 -82.823 1.00 87.38 185 GLU A N 1
ATOM 1458 C CA . GLU A 1 185 ? 70.551 10.216 -81.375 1.00 87.38 185 GLU A CA 1
ATOM 1459 C C . GLU A 1 185 ? 69.262 10.898 -80.876 1.00 87.38 185 GLU A C 1
ATOM 1461 O O . GLU A 1 185 ? 68.732 10.552 -79.822 1.00 87.38 185 GLU A O 1
ATOM 1466 N N . ALA A 1 186 ? 68.705 11.836 -81.650 1.00 85.31 186 ALA A N 1
ATOM 1467 C CA . ALA A 1 186 ? 67.416 12.457 -81.345 1.00 85.31 186 ALA A CA 1
ATOM 1468 C C . ALA A 1 186 ? 66.261 11.446 -81.408 1.00 85.31 186 ALA A C 1
ATOM 1470 O O . ALA A 1 186 ? 65.331 11.527 -80.608 1.00 85.31 186 ALA A O 1
ATOM 1471 N N . LYS A 1 187 ? 66.319 10.480 -82.333 1.00 88.50 187 LYS A N 1
ATOM 1472 C CA . LYS A 1 187 ? 65.324 9.409 -82.431 1.00 88.50 187 LYS A CA 1
ATOM 1473 C C . LYS A 1 187 ? 65.407 8.452 -81.240 1.00 88.50 187 LYS A C 1
ATOM 1475 O O . LYS A 1 187 ? 64.377 8.153 -80.653 1.00 88.50 187 LYS A O 1
ATOM 1480 N N . GLU A 1 188 ? 66.612 8.044 -80.850 1.00 88.44 188 GLU A N 1
ATOM 1481 C CA . GLU A 1 188 ? 66.831 7.185 -79.679 1.00 88.44 188 GLU A CA 1
ATOM 1482 C C . GLU A 1 188 ? 66.337 7.855 -78.388 1.00 88.44 188 GLU A C 1
ATOM 1484 O O . GLU A 1 188 ? 65.584 7.255 -77.621 1.00 88.44 188 GLU A O 1
ATOM 1489 N N . LYS A 1 189 ? 66.651 9.143 -78.200 1.00 89.31 189 LYS A N 1
ATOM 1490 C CA . LYS A 1 189 ? 66.130 9.936 -77.076 1.00 89.31 189 LYS A CA 1
ATOM 1491 C C . LYS A 1 189 ? 64.607 10.076 -77.109 1.00 89.31 189 LYS A C 1
ATOM 1493 O O . LYS A 1 189 ? 63.975 10.039 -76.058 1.00 89.31 189 LYS A O 1
ATOM 1498 N N . ASN A 1 190 ? 63.999 10.214 -78.288 1.00 88.31 190 ASN A N 1
ATOM 1499 C CA . ASN A 1 190 ? 62.539 10.246 -78.413 1.00 88.31 190 ASN A CA 1
ATOM 1500 C C . ASN A 1 190 ? 61.894 8.907 -78.028 1.00 88.31 190 ASN A C 1
ATOM 1502 O O . ASN A 1 190 ? 60.865 8.916 -77.354 1.00 88.31 190 ASN A O 1
ATOM 1506 N N . ASP A 1 191 ? 62.491 7.776 -78.408 1.00 90.62 191 ASP A N 1
ATOM 1507 C CA . ASP A 1 191 ? 61.998 6.446 -78.033 1.00 90.62 191 ASP A CA 1
ATOM 1508 C C . ASP A 1 191 ? 62.107 6.223 -76.510 1.00 90.62 191 ASP A C 1
ATOM 1510 O O . ASP A 1 191 ? 61.183 5.693 -75.886 1.00 90.62 191 ASP A O 1
ATOM 1514 N N . GLU A 1 192 ? 63.188 6.702 -75.880 1.00 91.62 192 GLU A N 1
ATOM 1515 C CA . GLU A 1 192 ? 63.353 6.683 -74.421 1.00 91.62 192 GLU A CA 1
ATOM 1516 C C . GLU A 1 192 ? 62.309 7.562 -73.710 1.00 91.62 192 GLU A C 1
ATOM 1518 O O . GLU A 1 192 ? 61.685 7.130 -72.737 1.00 91.62 192 GLU A O 1
ATOM 1523 N N . VAL A 1 193 ? 62.037 8.762 -74.236 1.00 90.50 193 VAL A N 1
ATOM 1524 C CA . VAL A 1 193 ? 60.969 9.642 -73.732 1.00 90.50 193 VAL A CA 1
ATOM 1525 C C . VAL A 1 193 ? 59.597 8.979 -73.862 1.00 90.50 193 VAL A C 1
ATOM 1527 O O . VAL A 1 193 ? 58.802 9.050 -72.924 1.00 90.50 193 VAL A O 1
ATOM 1530 N N . LEU A 1 194 ? 59.312 8.303 -74.978 1.00 90.44 194 LEU A N 1
ATOM 1531 C CA . LEU A 1 194 ? 58.037 7.615 -75.188 1.00 90.44 194 LEU A CA 1
ATOM 1532 C C . LEU A 1 194 ? 57.851 6.462 -74.190 1.00 90.44 194 LEU A C 1
ATOM 1534 O O . LEU A 1 194 ? 56.767 6.287 -73.630 1.00 90.44 194 LEU A O 1
ATOM 1538 N N . LYS A 1 195 ? 58.922 5.707 -73.919 1.00 92.94 195 LYS A N 1
ATOM 1539 C CA . LYS A 1 195 ? 58.927 4.647 -72.905 1.00 92.94 195 LYS A CA 1
ATOM 1540 C C . LYS A 1 195 ? 58.655 5.209 -71.508 1.00 92.94 195 LYS A C 1
ATOM 1542 O O . LYS A 1 195 ? 57.782 4.697 -70.811 1.00 92.94 195 LYS A O 1
ATOM 1547 N N . LEU A 1 196 ? 59.338 6.289 -71.123 1.00 91.69 196 LEU A N 1
ATOM 1548 C CA . LEU A 1 196 ? 59.111 6.956 -69.837 1.00 91.69 196 LEU A CA 1
ATOM 1549 C C . LEU A 1 196 ? 57.686 7.514 -69.718 1.00 91.69 196 LEU A C 1
ATOM 1551 O O . LEU A 1 196 ? 57.093 7.446 -68.645 1.00 91.69 196 LEU A O 1
ATOM 1555 N N . GLN A 1 197 ? 57.106 8.025 -70.808 1.00 88.06 197 GLN A N 1
ATOM 1556 C CA . GLN A 1 197 ? 55.710 8.472 -70.832 1.00 88.06 197 GLN A CA 1
ATOM 1557 C C . GLN A 1 197 ? 54.721 7.320 -70.624 1.00 88.06 197 GLN A C 1
ATOM 1559 O O . GLN A 1 197 ? 53.731 7.500 -69.916 1.00 88.06 197 GLN A O 1
ATOM 1564 N N . LEU A 1 198 ? 54.977 6.144 -71.206 1.00 89.94 198 LEU A N 1
ATOM 1565 C CA . LEU A 1 198 ? 54.140 4.959 -71.001 1.00 89.94 198 LEU A CA 1
ATOM 1566 C C . LEU A 1 198 ? 54.224 4.448 -69.558 1.00 89.94 198 LEU A C 1
ATOM 1568 O O . LEU A 1 198 ? 53.183 4.232 -68.945 1.00 89.94 198 LEU A O 1
ATOM 1572 N N . GLU A 1 199 ? 55.428 4.343 -68.989 1.00 90.75 199 GLU A N 1
ATOM 1573 C CA . GLU A 1 199 ? 55.613 3.958 -67.580 1.00 90.75 199 GLU A CA 1
ATOM 1574 C C . GLU A 1 199 ? 54.974 4.977 -66.621 1.00 90.75 199 GLU A C 1
ATOM 1576 O O . GLU A 1 199 ? 54.365 4.605 -65.616 1.00 90.75 199 GLU A O 1
ATOM 1581 N N . ALA A 1 200 ? 55.077 6.275 -66.926 1.00 89.94 200 ALA A N 1
ATOM 1582 C CA . ALA A 1 200 ? 54.417 7.323 -66.153 1.00 89.94 200 ALA A CA 1
ATOM 1583 C C . ALA A 1 200 ? 52.887 7.220 -66.238 1.00 89.94 200 ALA A C 1
ATOM 1585 O O . ALA A 1 200 ? 52.203 7.454 -65.241 1.00 89.94 200 ALA A O 1
ATOM 1586 N N . ARG A 1 201 ? 52.346 6.843 -67.403 1.00 90.19 201 ARG A N 1
ATOM 1587 C CA . ARG A 1 201 ? 50.908 6.631 -67.596 1.00 90.19 201 ARG A CA 1
ATOM 1588 C C . ARG A 1 201 ? 50.406 5.413 -66.826 1.00 90.19 201 ARG A C 1
ATOM 1590 O O . ARG A 1 201 ? 49.409 5.530 -66.128 1.00 90.19 201 ARG A O 1
ATOM 1597 N N . GLU A 1 202 ? 51.118 4.293 -66.889 1.00 91.75 202 GLU A N 1
ATOM 1598 C CA . GLU A 1 202 ? 50.770 3.076 -66.145 1.00 91.75 202 GLU A CA 1
ATOM 1599 C C . GLU A 1 202 ? 50.761 3.331 -64.631 1.00 91.75 202 GLU A C 1
ATOM 1601 O O . GLU A 1 202 ? 49.775 3.044 -63.955 1.00 91.75 202 GLU A O 1
ATOM 1606 N N . LYS A 1 203 ? 51.799 3.997 -64.106 1.00 91.44 203 LYS A N 1
ATOM 1607 C CA . LYS A 1 203 ? 51.837 4.412 -62.694 1.00 91.44 203 LYS A CA 1
ATOM 1608 C C . LYS A 1 203 ? 50.715 5.387 -62.343 1.00 91.44 203 LYS A C 1
ATOM 1610 O O . LYS A 1 203 ? 50.177 5.328 -61.241 1.00 91.44 203 LYS A O 1
ATOM 1615 N N . SER A 1 204 ? 50.351 6.287 -63.257 1.00 91.25 204 SER A N 1
ATOM 1616 C CA . SER A 1 204 ? 49.210 7.187 -63.063 1.00 91.25 204 SER A CA 1
ATOM 1617 C C . SER A 1 204 ? 47.895 6.410 -62.955 1.00 91.25 204 SER A C 1
ATOM 1619 O O . SER A 1 204 ? 47.078 6.724 -62.091 1.00 91.25 204 SER A O 1
ATOM 1621 N N . ASP A 1 205 ? 47.692 5.387 -63.784 1.00 92.88 205 ASP A N 1
ATOM 1622 C CA . ASP A 1 205 ? 46.492 4.546 -63.749 1.00 92.88 205 ASP A CA 1
ATOM 1623 C C . ASP A 1 205 ? 46.422 3.721 -62.447 1.00 92.88 205 ASP A C 1
ATOM 1625 O O . ASP A 1 205 ? 45.358 3.626 -61.827 1.00 92.88 205 ASP A O 1
ATOM 1629 N N . GLU A 1 206 ? 47.557 3.202 -61.962 1.00 93.06 206 GLU A N 1
ATOM 1630 C CA . GLU A 1 206 ? 47.648 2.546 -60.649 1.00 93.06 206 GLU A CA 1
ATOM 1631 C C . GLU A 1 206 ? 47.297 3.498 -59.496 1.00 93.06 206 GLU A C 1
ATOM 1633 O O . GLU A 1 206 ? 46.531 3.133 -58.601 1.00 93.06 206 GLU A O 1
ATOM 1638 N N . VAL A 1 207 ? 47.796 4.740 -59.528 1.00 93.12 207 VAL A N 1
ATOM 1639 C CA . VAL A 1 207 ? 47.475 5.764 -58.519 1.00 93.12 207 VAL A CA 1
ATOM 1640 C C . VAL A 1 207 ? 45.979 6.079 -58.510 1.00 93.12 207 VAL A C 1
ATOM 1642 O O . VAL A 1 207 ? 45.378 6.157 -57.437 1.00 93.12 207 VAL A O 1
ATOM 1645 N N . VAL A 1 208 ? 45.349 6.205 -59.683 1.00 94.25 208 VAL A N 1
ATOM 1646 C CA . VAL A 1 208 ? 43.896 6.423 -59.791 1.00 94.25 208 VAL A CA 1
ATOM 1647 C C . VAL A 1 208 ? 43.120 5.240 -59.209 1.00 94.25 208 VAL A C 1
ATOM 1649 O O . VAL A 1 208 ? 42.150 5.446 -58.474 1.00 94.25 208 VAL A O 1
ATOM 1652 N N . LYS A 1 209 ? 43.558 4.003 -59.475 1.00 94.94 209 LYS A N 1
ATOM 1653 C CA . LYS A 1 209 ? 42.938 2.796 -58.916 1.00 94.94 209 LYS A CA 1
ATOM 1654 C C . LYS A 1 209 ? 43.014 2.772 -57.386 1.00 94.94 209 LYS A C 1
ATOM 1656 O O . LYS A 1 209 ? 41.987 2.598 -56.733 1.00 94.94 209 LYS A O 1
ATOM 1661 N N . VAL A 1 210 ? 44.192 3.021 -56.813 1.00 93.50 210 VAL A N 1
ATOM 1662 C CA . VAL A 1 210 ? 44.378 3.093 -55.351 1.00 93.50 210 VAL A CA 1
ATOM 1663 C C . VAL A 1 210 ? 43.517 4.204 -54.742 1.00 93.50 210 VAL A C 1
ATOM 1665 O O . VAL A 1 210 ? 42.917 4.026 -53.681 1.00 93.50 210 VAL A O 1
ATOM 1668 N N . GLN A 1 211 ? 43.391 5.346 -55.422 1.00 93.44 211 GLN A N 1
ATOM 1669 C CA . GLN A 1 211 ? 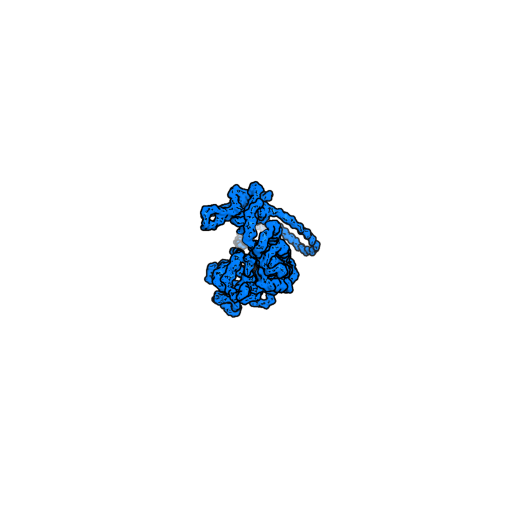42.566 6.458 -54.952 1.00 93.44 211 GLN A CA 1
ATOM 1670 C C . GLN A 1 211 ? 41.062 6.128 -54.948 1.00 93.44 211 GLN A C 1
ATOM 1672 O O . GLN A 1 211 ? 40.335 6.589 -54.062 1.00 93.44 211 GLN A O 1
ATOM 1677 N N . LEU A 1 212 ? 40.591 5.313 -55.898 1.00 95.25 212 LEU A N 1
ATOM 1678 C CA . LEU A 1 212 ? 39.216 4.803 -55.922 1.00 95.25 212 LEU A CA 1
ATOM 1679 C C . LEU A 1 212 ? 38.956 3.807 -54.786 1.00 95.25 212 LEU A C 1
ATOM 1681 O O . LEU A 1 212 ? 37.961 3.957 -54.077 1.00 95.25 212 LEU A O 1
ATOM 1685 N N . GLU A 1 213 ? 39.860 2.850 -54.564 1.00 94.62 213 GLU A N 1
ATOM 1686 C CA . GLU A 1 213 ? 39.756 1.881 -53.462 1.00 94.62 213 GLU A CA 1
ATOM 1687 C C . GLU A 1 213 ? 39.747 2.588 -52.096 1.00 94.62 213 GLU A C 1
ATOM 1689 O O . GLU A 1 213 ? 38.913 2.296 -51.238 1.00 94.62 213 GLU A O 1
ATOM 1694 N N . MET A 1 214 ? 40.598 3.603 -51.912 1.00 94.50 214 MET A N 1
ATOM 1695 C CA . MET A 1 214 ? 40.616 4.422 -50.697 1.00 94.50 214 MET A CA 1
ATOM 1696 C C . MET A 1 214 ? 39.295 5.176 -50.480 1.00 94.50 214 MET A C 1
ATOM 1698 O O . MET A 1 214 ? 38.803 5.228 -49.352 1.00 94.50 214 MET A O 1
ATOM 1702 N N . ARG A 1 215 ? 38.685 5.735 -51.536 1.00 93.44 215 ARG A N 1
ATOM 1703 C CA . ARG A 1 215 ? 37.351 6.354 -51.429 1.00 93.44 215 ARG A CA 1
ATOM 1704 C C . ARG A 1 215 ? 36.277 5.342 -51.057 1.00 93.44 215 ARG A C 1
ATOM 1706 O O . ARG A 1 215 ? 35.404 5.670 -50.258 1.00 93.44 215 ARG A O 1
ATOM 1713 N N . GLN A 1 216 ? 36.325 4.143 -51.629 1.00 95.19 216 GLN A N 1
ATOM 1714 C CA . GLN A 1 216 ? 35.366 3.094 -51.304 1.00 95.19 216 GLN A CA 1
ATOM 1715 C C . GLN A 1 216 ? 35.466 2.703 -49.825 1.00 95.19 216 GLN A C 1
ATOM 1717 O O . GLN A 1 216 ? 34.454 2.696 -49.130 1.00 95.19 216 GLN A O 1
ATOM 1722 N N . LEU A 1 217 ? 36.682 2.498 -49.313 1.00 93.81 217 LEU A N 1
ATOM 1723 C CA . LEU A 1 217 ? 36.905 2.213 -47.894 1.00 93.81 217 LEU A CA 1
ATOM 1724 C C . LEU A 1 217 ? 36.428 3.353 -46.982 1.00 93.81 217 LEU A C 1
ATOM 1726 O O . LEU A 1 217 ? 35.860 3.092 -45.924 1.00 93.81 217 LEU A O 1
ATOM 1730 N N . GLN A 1 218 ? 36.609 4.615 -47.385 1.00 93.25 218 GLN A N 1
ATOM 1731 C CA . GLN A 1 218 ? 36.083 5.766 -46.641 1.00 93.25 218 GLN A CA 1
ATOM 1732 C C . GLN A 1 218 ? 34.549 5.788 -46.598 1.00 93.25 218 GLN A C 1
ATOM 1734 O O . GLN A 1 218 ? 33.976 6.127 -45.564 1.00 93.25 218 GLN A O 1
ATOM 1739 N N . LEU A 1 219 ? 33.881 5.423 -47.697 1.00 94.12 219 LEU A N 1
ATOM 1740 C CA . LEU A 1 219 ? 32.421 5.322 -47.741 1.00 94.12 219 LEU A CA 1
ATOM 1741 C C . LEU A 1 219 ? 31.912 4.182 -46.852 1.00 94.12 219 LEU A C 1
ATOM 1743 O O . LEU A 1 219 ? 30.983 4.396 -46.078 1.00 94.12 219 LEU A O 1
ATOM 1747 N N . GLU A 1 220 ? 32.550 3.011 -46.900 1.00 94.19 220 GLU A N 1
ATOM 1748 C CA . GLU A 1 220 ? 32.198 1.870 -46.045 1.00 94.19 220 GLU A CA 1
ATOM 1749 C C . GLU A 1 220 ? 32.431 2.162 -44.555 1.00 94.19 220 GLU A C 1
ATOM 1751 O O . GLU A 1 220 ? 31.625 1.767 -43.711 1.00 94.19 220 GLU A O 1
ATOM 1756 N N . ALA A 1 221 ? 33.514 2.870 -44.212 1.00 93.69 221 ALA A N 1
ATOM 1757 C CA . ALA A 1 221 ? 33.771 3.315 -42.844 1.00 93.69 221 ALA A CA 1
ATOM 1758 C C . ALA A 1 221 ? 32.683 4.285 -42.363 1.00 93.69 221 ALA A C 1
ATOM 1760 O O . ALA A 1 221 ? 32.124 4.092 -41.286 1.00 93.69 221 ALA A O 1
ATOM 1761 N N . LYS A 1 222 ? 32.312 5.261 -43.200 1.00 94.19 222 LYS A N 1
ATOM 1762 C CA . LYS A 1 222 ? 31.248 6.217 -42.884 1.00 94.19 222 LYS A CA 1
ATOM 1763 C C . LYS A 1 222 ? 29.890 5.534 -42.693 1.00 94.19 222 LYS A C 1
ATOM 1765 O O . LYS A 1 222 ? 29.177 5.860 -41.755 1.00 94.19 222 LYS A O 1
ATOM 1770 N N . GLU A 1 223 ? 29.548 4.557 -43.533 1.00 95.44 223 GLU A N 1
ATOM 1771 C CA . GLU A 1 223 ? 28.300 3.796 -43.386 1.00 95.44 223 GLU A CA 1
ATOM 1772 C C . GLU A 1 223 ? 28.259 3.010 -42.064 1.00 95.44 223 GLU A C 1
ATOM 1774 O O . GLU A 1 223 ? 27.216 2.928 -41.410 1.00 95.44 223 GLU A O 1
ATOM 1779 N N . LYS A 1 224 ? 29.393 2.433 -41.644 1.00 93.44 224 LYS A N 1
ATOM 1780 C CA . LYS A 1 224 ? 29.500 1.745 -40.350 1.00 93.44 224 LYS A CA 1
ATOM 1781 C C . LYS A 1 224 ? 29.368 2.713 -39.176 1.00 93.44 224 LYS A C 1
ATOM 1783 O O . LYS A 1 224 ? 28.677 2.374 -38.216 1.00 93.44 224 LYS A O 1
ATOM 1788 N N . ASP A 1 225 ? 29.971 3.895 -39.268 1.00 93.69 225 ASP A N 1
ATOM 1789 C CA . ASP A 1 225 ? 29.850 4.939 -38.247 1.00 93.69 225 ASP A CA 1
ATOM 1790 C C . ASP A 1 225 ? 28.401 5.435 -38.118 1.00 93.69 225 ASP A C 1
ATOM 1792 O O . ASP A 1 225 ? 27.880 5.524 -37.005 1.00 93.69 225 ASP A O 1
ATOM 1796 N N . ASP A 1 226 ? 27.711 5.664 -39.241 1.00 94.56 226 ASP A N 1
ATOM 1797 C CA . ASP A 1 226 ? 26.299 6.068 -39.254 1.00 94.56 226 ASP A CA 1
ATOM 1798 C C . ASP A 1 226 ? 25.397 4.977 -38.633 1.00 94.56 226 ASP A C 1
ATOM 1800 O O . ASP A 1 226 ? 24.522 5.274 -37.816 1.00 94.56 226 ASP A O 1
ATOM 1804 N N . LYS A 1 227 ? 25.643 3.692 -38.941 1.00 95.06 227 LYS A N 1
ATOM 1805 C CA . LYS A 1 227 ? 24.933 2.551 -38.321 1.00 95.06 227 LYS A CA 1
ATOM 1806 C C . LYS A 1 227 ? 25.190 2.441 -36.818 1.00 95.06 227 LYS A C 1
ATOM 1808 O O . LYS A 1 227 ? 24.271 2.135 -36.058 1.00 95.06 227 LYS A O 1
ATOM 1813 N N . MET A 1 228 ? 26.427 2.671 -36.383 1.00 94.38 228 MET A N 1
ATOM 1814 C CA . MET A 1 228 ? 26.792 2.670 -34.967 1.00 94.38 228 MET A CA 1
ATOM 1815 C C . MET A 1 228 ? 26.092 3.808 -34.216 1.00 94.38 228 MET A C 1
ATOM 1817 O O . MET A 1 228 ? 25.598 3.592 -33.110 1.00 94.38 228 MET A O 1
ATOM 1821 N N . LEU A 1 229 ? 26.002 4.995 -34.824 1.00 95.44 229 LEU A N 1
ATOM 1822 C CA . LEU A 1 229 ? 25.308 6.138 -34.238 1.00 95.44 229 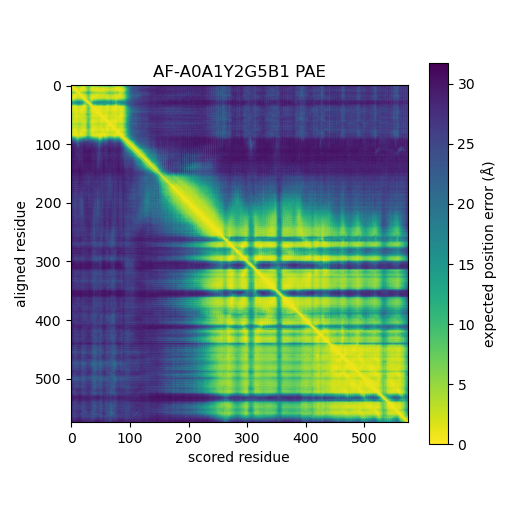LEU A CA 1
ATOM 1823 C C . LEU A 1 229 ? 23.804 5.873 -34.078 1.00 95.44 229 LEU A C 1
ATOM 1825 O O . LEU A 1 229 ? 23.239 6.196 -33.032 1.00 95.44 229 LEU A O 1
ATOM 1829 N N . GLU A 1 230 ? 23.162 5.242 -35.066 1.00 95.06 230 GLU A N 1
ATOM 1830 C CA . GLU A 1 230 ? 21.742 4.882 -34.962 1.00 95.06 230 GLU A CA 1
ATOM 1831 C C . GLU A 1 230 ? 21.509 3.828 -33.867 1.00 95.06 230 GLU A C 1
ATOM 1833 O O . GLU A 1 230 ? 20.641 4.010 -33.016 1.00 95.06 230 GLU A O 1
ATOM 1838 N N . MET A 1 231 ? 22.355 2.795 -33.782 1.00 92.94 231 MET A N 1
ATOM 1839 C CA . MET A 1 231 ? 22.297 1.797 -32.701 1.00 92.94 231 MET A CA 1
ATOM 1840 C C . MET A 1 231 ? 22.495 2.429 -31.312 1.00 92.94 231 MET A C 1
ATOM 1842 O O . MET A 1 231 ? 21.840 2.050 -30.335 1.00 92.94 231 MET A O 1
ATOM 1846 N N . GLN A 1 232 ? 23.387 3.418 -31.204 1.00 92.12 232 GLN A N 1
ATOM 1847 C CA . GLN A 1 232 ? 23.601 4.160 -29.963 1.00 92.12 232 GLN A CA 1
ATOM 1848 C C . GLN A 1 232 ? 22.364 4.985 -29.584 1.00 92.12 232 GLN A C 1
ATOM 1850 O O . GLN A 1 232 ? 21.976 5.016 -28.414 1.00 92.12 232 GLN A O 1
ATOM 1855 N N . LYS A 1 233 ? 21.716 5.621 -30.564 1.00 93.62 233 LYS A N 1
ATOM 1856 C CA . LYS A 1 233 ? 20.481 6.387 -30.370 1.00 93.62 233 LYS A CA 1
ATOM 1857 C C . LYS A 1 233 ? 19.310 5.494 -29.950 1.00 93.62 233 LYS A C 1
ATOM 1859 O O . LYS A 1 233 ? 18.581 5.861 -29.031 1.00 93.62 233 LYS A O 1
ATOM 1864 N N . GLU A 1 234 ? 19.160 4.317 -30.555 1.00 92.56 234 GLU A N 1
ATOM 1865 C CA . GLU A 1 234 ? 18.170 3.309 -30.148 1.00 92.56 234 GLU A CA 1
ATOM 1866 C C . GLU A 1 234 ? 18.407 2.833 -28.709 1.00 92.56 234 GLU A C 1
ATOM 1868 O O . GLU A 1 234 ? 17.472 2.781 -27.908 1.00 92.56 234 GLU A O 1
ATOM 1873 N N . THR A 1 235 ? 19.666 2.562 -28.349 1.00 90.00 235 THR A N 1
ATOM 1874 C CA . THR A 1 235 ? 20.042 2.154 -26.986 1.00 90.00 235 THR A CA 1
ATOM 1875 C C . THR A 1 235 ? 19.697 3.238 -25.963 1.00 90.00 235 THR A C 1
ATOM 1877 O O . THR A 1 235 ? 19.159 2.932 -24.899 1.00 90.00 235 THR A O 1
ATOM 1880 N N . LEU A 1 236 ? 19.964 4.508 -26.283 1.00 91.44 236 LEU A N 1
ATOM 1881 C CA . LEU A 1 236 ? 19.655 5.638 -25.405 1.00 91.44 236 LEU A CA 1
ATOM 1882 C C . LEU A 1 236 ? 18.141 5.858 -25.258 1.00 91.44 236 LEU A C 1
ATOM 1884 O O . LEU A 1 236 ? 17.668 6.125 -24.156 1.00 91.44 236 LEU A O 1
ATOM 1888 N N . ASN A 1 237 ? 17.373 5.684 -26.336 1.00 91.44 237 ASN A N 1
ATOM 1889 C CA . ASN A 1 237 ? 15.911 5.739 -26.285 1.00 91.44 237 ASN A CA 1
ATOM 1890 C C . ASN A 1 237 ? 15.340 4.623 -25.389 1.00 91.44 237 ASN A C 1
ATOM 1892 O O . ASN A 1 237 ? 14.520 4.884 -24.511 1.00 91.44 237 ASN A O 1
ATOM 1896 N N . LEU A 1 238 ? 15.848 3.392 -25.527 1.00 88.12 238 LEU A N 1
ATOM 1897 C CA . LEU A 1 238 ? 15.442 2.273 -24.676 1.00 88.12 238 LEU A CA 1
ATOM 1898 C C . LEU A 1 238 ? 15.783 2.522 -23.198 1.00 88.12 238 LEU A C 1
ATOM 1900 O O . LEU A 1 238 ? 14.973 2.227 -22.320 1.00 88.12 238 LEU A O 1
ATOM 1904 N N . GLN A 1 239 ? 16.956 3.094 -22.910 1.00 84.62 239 GLN A N 1
ATOM 1905 C CA . GLN A 1 239 ? 17.334 3.481 -21.548 1.00 84.62 239 GLN A CA 1
ATOM 1906 C C . GLN A 1 239 ? 16.387 4.537 -20.970 1.00 84.62 239 GLN A C 1
ATOM 1908 O O . GLN A 1 239 ? 15.933 4.377 -19.836 1.00 84.62 239 GLN A O 1
ATOM 1913 N N . GLN A 1 240 ? 16.046 5.573 -21.742 1.00 85.62 240 GLN A N 1
ATOM 1914 C CA . GLN A 1 240 ? 15.106 6.604 -21.301 1.00 85.62 240 GLN A CA 1
ATOM 1915 C C . GLN A 1 240 ? 13.725 6.008 -21.004 1.00 85.62 240 GLN A C 1
ATOM 1917 O O . GLN A 1 240 ? 13.171 6.251 -19.937 1.00 85.62 240 GLN A O 1
ATOM 1922 N N . GLN A 1 241 ? 13.219 5.137 -21.880 1.00 86.44 241 GLN A N 1
ATOM 1923 C CA . GLN A 1 241 ? 11.941 4.456 -21.675 1.00 86.44 241 GLN A CA 1
ATOM 1924 C C . GLN A 1 241 ? 11.925 3.609 -20.388 1.00 86.44 241 GLN A C 1
ATOM 1926 O O . GLN A 1 241 ? 10.915 3.562 -19.682 1.00 86.44 241 GLN A O 1
ATOM 1931 N N . VAL A 1 242 ? 13.036 2.937 -20.062 1.00 82.38 242 VAL A N 1
ATOM 1932 C CA . VAL A 1 242 ? 13.174 2.176 -18.808 1.00 82.38 242 VAL A CA 1
ATOM 1933 C C . VAL A 1 242 ? 13.145 3.105 -17.593 1.00 82.38 242 VAL A C 1
ATOM 1935 O O . VAL A 1 242 ? 12.481 2.777 -16.609 1.00 82.38 242 VAL A O 1
ATOM 1938 N N . LEU A 1 243 ? 13.819 4.256 -17.656 1.00 81.38 243 LEU A N 1
ATOM 1939 C CA . LEU A 1 243 ? 13.822 5.245 -16.573 1.00 81.38 243 LEU A CA 1
ATOM 1940 C C . LEU A 1 243 ? 12.440 5.872 -16.359 1.00 81.38 243 LEU A C 1
ATOM 1942 O O . LEU A 1 243 ? 11.983 5.947 -15.220 1.00 81.38 243 LEU A O 1
ATOM 1946 N N . ASP A 1 244 ? 11.745 6.247 -17.431 1.00 84.44 244 ASP A N 1
ATOM 1947 C CA . ASP A 1 244 ? 10.394 6.814 -17.353 1.00 84.44 244 ASP A CA 1
ATOM 1948 C C . ASP A 1 244 ? 9.413 5.799 -16.752 1.00 84.44 244 ASP A C 1
ATOM 1950 O O . ASP A 1 244 ? 8.628 6.109 -15.852 1.00 84.44 244 ASP A O 1
ATOM 1954 N N . ARG A 1 245 ? 9.513 4.534 -17.179 1.00 83.75 245 ARG A N 1
ATOM 1955 C CA . ARG A 1 245 ? 8.715 3.444 -16.612 1.00 83.75 245 ARG A CA 1
ATOM 1956 C C . ARG A 1 245 ? 9.030 3.210 -15.136 1.00 83.75 245 ARG A C 1
ATOM 1958 O O . ARG A 1 245 ? 8.113 2.940 -14.357 1.00 83.75 245 ARG A O 1
ATOM 1965 N N . LEU A 1 246 ? 10.303 3.302 -14.749 1.00 81.50 246 LEU A N 1
ATOM 1966 C CA . LEU A 1 246 ? 10.714 3.192 -13.355 1.00 81.50 246 LEU A CA 1
ATOM 1967 C C . LEU A 1 246 ? 10.067 4.303 -12.529 1.00 81.50 246 LEU A C 1
ATOM 1969 O O . LEU A 1 246 ? 9.437 3.978 -11.529 1.00 81.50 246 LEU A O 1
ATOM 1973 N N . ALA A 1 247 ? 10.154 5.561 -12.978 1.00 81.94 247 ALA A N 1
ATOM 1974 C CA . ALA A 1 247 ? 9.574 6.733 -12.318 1.00 81.94 247 ALA A CA 1
ATOM 1975 C C . ALA A 1 247 ? 8.067 6.568 -12.059 1.00 81.94 247 ALA A C 1
ATOM 1977 O O . ALA A 1 247 ? 7.608 6.737 -10.927 1.00 81.94 247 ALA A O 1
ATOM 1978 N N . ILE A 1 248 ? 7.311 6.138 -13.076 1.00 85.44 248 ILE A N 1
ATOM 1979 C CA . ILE A 1 248 ? 5.872 5.857 -12.948 1.00 85.44 248 ILE A CA 1
ATOM 1980 C C . ILE A 1 248 ? 5.627 4.765 -11.897 1.00 85.44 248 ILE A C 1
ATOM 1982 O O . ILE A 1 248 ? 4.751 4.906 -11.044 1.00 85.44 248 ILE A O 1
ATOM 1986 N N . LEU A 1 249 ? 6.405 3.678 -11.918 1.00 81.50 249 LEU A N 1
ATOM 1987 C CA . LEU A 1 249 ? 6.269 2.603 -10.934 1.00 81.50 249 LEU A CA 1
ATOM 1988 C C . LEU A 1 249 ? 6.579 3.079 -9.511 1.00 81.50 249 LEU A C 1
ATOM 1990 O O . LEU A 1 249 ? 5.858 2.687 -8.593 1.00 81.50 249 LEU A O 1
ATOM 1994 N N . GLN A 1 250 ? 7.585 3.942 -9.316 1.00 78.25 250 GLN A N 1
ATOM 1995 C CA . GLN A 1 250 ? 7.863 4.515 -7.992 1.00 78.25 250 GLN A CA 1
ATOM 1996 C C . GLN A 1 250 ? 6.660 5.318 -7.497 1.00 78.25 250 GLN A C 1
ATOM 1998 O O . GLN A 1 250 ? 6.188 5.072 -6.392 1.00 78.25 250 GLN A O 1
ATOM 2003 N N . GLN A 1 251 ? 6.114 6.201 -8.338 1.00 80.88 251 GLN A N 1
ATOM 2004 C CA . GLN A 1 251 ? 4.972 7.045 -7.988 1.00 80.88 251 GLN A CA 1
ATOM 2005 C C . GLN A 1 251 ? 3.735 6.216 -7.607 1.00 80.88 251 GLN A C 1
ATOM 2007 O O . GLN A 1 251 ? 3.053 6.511 -6.625 1.00 80.88 251 GLN A O 1
ATOM 2012 N N . LYS A 1 252 ? 3.437 5.151 -8.363 1.00 82.31 252 LYS A N 1
ATOM 2013 C CA . LYS A 1 252 ? 2.288 4.273 -8.083 1.00 82.31 252 LYS A CA 1
ATOM 2014 C C . LYS A 1 252 ? 2.478 3.477 -6.789 1.00 82.31 252 LYS A C 1
ATOM 2016 O O . LYS A 1 252 ? 1.525 3.312 -6.031 1.00 82.31 252 LYS A O 1
ATOM 2021 N N . VAL A 1 253 ? 3.690 2.998 -6.516 1.00 77.88 253 VAL A N 1
ATOM 2022 C CA . VAL A 1 253 ? 4.004 2.281 -5.271 1.00 77.88 253 VAL A CA 1
ATOM 2023 C C . VAL A 1 253 ? 3.949 3.222 -4.082 1.00 77.88 253 VAL A C 1
ATOM 2025 O O . VAL A 1 253 ? 3.347 2.884 -3.071 1.00 77.88 253 VAL A O 1
ATOM 2028 N N . GLU A 1 254 ? 4.509 4.419 -4.206 1.00 75.62 254 GLU A N 1
ATOM 2029 C CA . GLU A 1 254 ? 4.416 5.442 -3.174 1.00 75.62 254 GLU A CA 1
ATOM 2030 C C . GLU A 1 254 ? 2.952 5.774 -2.865 1.00 75.62 254 GLU A C 1
ATOM 2032 O O . GLU A 1 254 ? 2.572 5.783 -1.698 1.00 75.62 254 GLU A O 1
ATOM 2037 N N . ALA A 1 255 ? 2.090 5.895 -3.879 1.00 77.62 255 ALA A N 1
ATOM 2038 C CA . ALA A 1 255 ? 0.653 6.045 -3.663 1.00 77.62 255 ALA A CA 1
ATOM 2039 C C . ALA A 1 255 ? 0.048 4.867 -2.869 1.00 77.62 255 ALA A C 1
ATOM 2041 O O . ALA A 1 255 ? -0.731 5.098 -1.947 1.00 77.62 255 ALA A O 1
ATOM 2042 N N . ILE A 1 256 ? 0.436 3.617 -3.158 1.00 78.75 256 ILE A N 1
ATOM 2043 C CA . ILE A 1 256 ? 0.004 2.429 -2.392 1.00 78.75 256 ILE A CA 1
ATOM 2044 C C . ILE A 1 256 ? 0.489 2.492 -0.934 1.00 78.75 256 ILE A C 1
ATOM 2046 O O . ILE A 1 256 ? -0.248 2.126 -0.018 1.00 78.75 256 ILE A O 1
ATOM 2050 N N . LEU A 1 257 ? 1.721 2.947 -0.701 1.00 73.81 257 LEU A N 1
ATOM 2051 C CA . LEU A 1 257 ? 2.325 3.012 0.631 1.00 73.81 257 LEU A CA 1
ATOM 2052 C C . LEU A 1 257 ? 1.792 4.188 1.465 1.00 73.81 257 LEU A C 1
ATOM 2054 O O . LEU A 1 257 ? 1.626 4.051 2.680 1.00 73.81 257 LEU A O 1
ATOM 2058 N N . ILE A 1 258 ? 1.486 5.318 0.827 1.00 70.00 258 ILE A N 1
ATOM 2059 C CA . ILE A 1 258 ? 0.995 6.544 1.472 1.00 70.00 258 ILE A CA 1
ATOM 2060 C C . ILE A 1 258 ? -0.515 6.501 1.722 1.00 70.00 258 ILE A C 1
ATOM 2062 O O . ILE A 1 258 ? -0.986 7.232 2.591 1.00 70.00 258 ILE A O 1
ATOM 2066 N N . GLN A 1 259 ? -1.269 5.629 1.038 1.00 68.69 259 GLN A N 1
ATOM 2067 C CA . GLN A 1 259 ? -2.706 5.448 1.277 1.00 68.69 259 GLN A CA 1
ATOM 2068 C C . GLN A 1 259 ? -3.025 5.370 2.776 1.00 68.69 259 GLN A C 1
ATOM 2070 O O . GLN A 1 259 ? -2.698 4.407 3.475 1.00 68.69 259 GLN A O 1
ATOM 2075 N N . SER A 1 260 ? -3.664 6.419 3.282 1.00 58.50 260 SER A N 1
ATOM 2076 C CA . SER A 1 260 ? -4.080 6.537 4.668 1.00 58.50 260 SER A CA 1
ATOM 2077 C C . SER A 1 260 ? -5.535 6.096 4.777 1.00 58.50 260 SER A C 1
ATOM 2079 O O . SER A 1 260 ? -6.427 6.924 4.627 1.00 58.50 260 SER A O 1
ATOM 2081 N N . PHE A 1 261 ? -5.794 4.812 5.026 1.00 63.69 261 PHE A N 1
ATOM 2082 C CA . PHE A 1 261 ? -7.117 4.407 5.520 1.00 63.69 261 PHE A CA 1
ATOM 2083 C C . PHE A 1 261 ? -7.180 4.562 7.038 1.00 63.69 261 PHE A C 1
ATOM 2085 O O . PHE A 1 261 ? -6.166 4.565 7.756 1.00 63.69 261 PHE A O 1
ATOM 2092 N N . GLU A 1 262 ? -8.391 4.728 7.541 1.00 63.62 262 GLU A N 1
ATOM 2093 C CA . GLU A 1 262 ? -8.597 4.809 8.972 1.00 63.62 262 GLU A CA 1
ATOM 2094 C C . GLU A 1 262 ? -8.369 3.442 9.634 1.00 63.62 262 GLU A C 1
ATOM 2096 O O . GLU A 1 262 ? -8.474 2.386 9.014 1.00 63.62 262 GLU A O 1
ATOM 2101 N N . LEU A 1 263 ? -8.054 3.434 10.933 1.00 62.03 263 LEU A N 1
ATOM 2102 C CA . LEU A 1 263 ? -7.743 2.206 11.682 1.00 62.03 263 LEU A CA 1
ATOM 2103 C C . LEU A 1 263 ? -8.817 1.119 11.564 1.00 62.03 263 LEU A C 1
ATOM 2105 O O . LEU A 1 263 ? -8.501 -0.068 11.506 1.00 62.03 263 LEU A O 1
ATOM 2109 N N . HIS A 1 264 ? -10.077 1.535 11.498 1.00 61.31 264 HIS A N 1
ATOM 2110 C CA . HIS A 1 264 ? -11.222 0.643 11.393 1.00 61.31 264 HIS A CA 1
ATOM 2111 C C . HIS A 1 264 ? -11.452 0.114 9.962 1.00 61.31 264 HIS A C 1
ATOM 2113 O O . HIS A 1 264 ? -12.204 -0.841 9.771 1.00 61.31 264 HIS A O 1
ATOM 2119 N N . GLU A 1 265 ? -10.792 0.699 8.961 1.00 64.00 265 GLU A N 1
ATOM 2120 C CA . GLU A 1 265 ? -10.868 0.297 7.555 1.00 64.00 265 GLU A CA 1
ATOM 2121 C C . GLU A 1 265 ? -9.800 -0.740 7.173 1.00 64.00 265 GLU A C 1
ATOM 2123 O O . GLU A 1 265 ? -9.897 -1.339 6.103 1.00 64.00 265 GLU A O 1
ATOM 2128 N N . TYR A 1 266 ? -8.838 -1.002 8.071 1.00 69.31 266 TYR A N 1
ATOM 2129 C CA . TYR A 1 266 ? -7.684 -1.891 7.886 1.00 69.31 266 TYR A CA 1
ATOM 2130 C C . TYR A 1 266 ? -7.726 -3.157 8.775 1.00 69.31 266 TYR A C 1
ATOM 2132 O O . TYR A 1 266 ? -6.913 -3.287 9.698 1.00 69.31 266 TYR A O 1
ATOM 2140 N N . PRO A 1 267 ? -8.632 -4.126 8.542 1.00 75.88 267 PRO A N 1
ATOM 2141 C CA . PRO A 1 267 ? -8.581 -5.418 9.231 1.00 75.88 267 PRO A CA 1
ATOM 2142 C C . PRO A 1 267 ? -7.617 -6.426 8.577 1.00 75.88 267 PRO A C 1
ATOM 2144 O O . PRO A 1 267 ? -7.345 -7.463 9.169 1.00 75.88 267 PRO A O 1
ATOM 2147 N N . ILE A 1 268 ? -7.111 -6.150 7.369 1.00 85.44 268 ILE A N 1
ATOM 2148 C CA . ILE A 1 268 ? -6.265 -7.058 6.578 1.00 85.44 268 ILE A CA 1
ATOM 2149 C C . ILE A 1 268 ? -4.992 -6.337 6.103 1.00 85.44 268 ILE A C 1
ATOM 2151 O O . ILE A 1 268 ? -5.057 -5.128 5.840 1.00 85.44 268 ILE A O 1
ATOM 2155 N N . PRO A 1 269 ? -3.844 -7.033 5.976 1.00 89.06 269 PRO A N 1
ATOM 2156 C CA . PRO A 1 269 ? -2.644 -6.436 5.407 1.00 89.06 269 PRO A CA 1
ATOM 2157 C C . PRO A 1 269 ? -2.862 -5.993 3.961 1.00 89.06 269 PRO A C 1
ATOM 2159 O O . PRO A 1 269 ? -3.419 -6.732 3.149 1.00 89.06 269 PRO A O 1
ATOM 2162 N N . ARG A 1 270 ? -2.408 -4.778 3.636 1.00 87.00 270 ARG A N 1
ATOM 2163 C CA . ARG A 1 270 ? -2.580 -4.206 2.293 1.00 87.00 270 ARG A CA 1
ATOM 2164 C C . ARG A 1 270 ? -1.557 -4.729 1.299 1.00 87.00 270 ARG A C 1
ATOM 2166 O O . ARG A 1 270 ? -1.908 -4.922 0.149 1.00 87.00 270 ARG A O 1
ATOM 2173 N N . LEU A 1 271 ? -0.319 -4.980 1.726 1.00 89.94 271 LEU A N 1
ATOM 2174 C CA . LEU A 1 271 ? 0.729 -5.446 0.826 1.00 89.94 271 LEU A CA 1
ATOM 2175 C C . LEU A 1 271 ? 0.658 -6.962 0.662 1.00 89.94 271 LEU A C 1
ATOM 2177 O O . LEU A 1 271 ? 0.930 -7.713 1.600 1.00 89.94 271 LEU A O 1
ATOM 2181 N N . PHE A 1 272 ? 0.332 -7.410 -0.547 1.00 92.94 272 PHE A N 1
ATOM 2182 C CA . PHE A 1 272 ? 0.307 -8.824 -0.899 1.00 92.94 272 PHE A CA 1
ATOM 2183 C C . PHE A 1 272 ? 0.720 -9.061 -2.349 1.00 92.94 272 PHE A C 1
ATOM 2185 O O . PHE A 1 272 ? 0.532 -8.220 -3.225 1.00 92.94 272 PHE A O 1
ATOM 2192 N N . ILE A 1 273 ? 1.274 -10.242 -2.595 1.00 94.38 273 ILE A N 1
ATOM 2193 C CA . ILE A 1 273 ? 1.670 -10.729 -3.917 1.00 94.38 273 ILE A CA 1
ATOM 2194 C C . ILE A 1 273 ? 1.242 -12.182 -4.080 1.00 94.38 273 ILE A C 1
ATOM 2196 O O . ILE A 1 273 ? 0.953 -12.863 -3.100 1.00 94.38 273 ILE A O 1
ATOM 2200 N N . ILE A 1 274 ? 1.252 -12.684 -5.309 1.00 94.44 274 ILE A N 1
ATOM 2201 C CA . 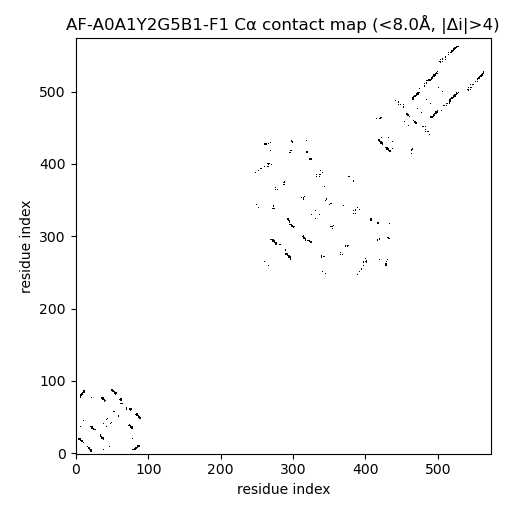ILE A 1 274 ? 1.148 -14.121 -5.562 1.00 94.44 274 ILE A CA 1
ATOM 2202 C C . ILE A 1 274 ? 2.528 -14.731 -5.762 1.00 94.44 274 ILE A C 1
ATOM 2204 O O . ILE A 1 274 ? 3.416 -14.086 -6.320 1.00 94.44 274 ILE A O 1
ATOM 2208 N N . LEU A 1 275 ? 2.700 -15.978 -5.335 1.00 91.94 275 LEU A N 1
ATOM 2209 C CA . LEU A 1 275 ? 3.875 -16.800 -5.612 1.00 91.94 275 LEU A CA 1
ATOM 2210 C C . LEU A 1 275 ? 3.434 -18.215 -6.018 1.00 91.94 275 LEU A C 1
ATOM 2212 O O . LEU A 1 275 ? 2.392 -18.688 -5.556 1.00 91.94 275 LEU A O 1
ATOM 2216 N N . PRO A 1 276 ? 4.194 -18.909 -6.881 1.00 88.44 276 PRO A N 1
ATOM 2217 C CA . PRO A 1 276 ? 3.908 -20.298 -7.235 1.00 88.44 276 PRO A CA 1
ATOM 2218 C C . PRO A 1 276 ? 4.087 -21.234 -6.029 1.00 88.44 276 PRO A C 1
ATOM 2220 O O . PRO A 1 276 ? 5.024 -21.069 -5.246 1.00 88.44 276 PRO A O 1
ATOM 2223 N N . ILE A 1 277 ? 3.213 -22.244 -5.909 1.00 86.00 277 ILE A N 1
ATOM 2224 C CA . ILE A 1 277 ? 3.290 -23.262 -4.841 1.00 86.00 277 ILE A CA 1
ATOM 2225 C C . ILE A 1 277 ? 4.527 -24.145 -5.017 1.00 86.00 277 ILE A C 1
ATOM 2227 O O . ILE A 1 277 ? 5.255 -24.397 -4.061 1.00 86.00 277 ILE A O 1
ATOM 2231 N N . ASP A 1 278 ? 4.757 -24.625 -6.239 1.00 76.38 278 ASP A N 1
ATOM 2232 C CA . ASP A 1 278 ? 5.884 -25.491 -6.569 1.00 76.38 278 ASP A CA 1
ATOM 2233 C C . ASP A 1 278 ? 6.740 -24.804 -7.630 1.00 76.38 278 ASP A C 1
ATOM 2235 O O . ASP A 1 278 ? 6.361 -24.692 -8.796 1.00 76.38 278 ASP A O 1
ATOM 2239 N N . ARG A 1 279 ? 7.904 -24.318 -7.201 1.00 67.50 279 ARG A N 1
ATOM 2240 C CA . ARG A 1 279 ? 8.864 -23.624 -8.068 1.00 67.50 279 ARG A CA 1
ATOM 2241 C C . ARG A 1 279 ? 9.616 -24.592 -8.979 1.00 67.50 279 ARG A C 1
ATOM 2243 O O . ARG A 1 279 ? 10.153 -24.180 -9.999 1.00 67.50 279 ARG A O 1
ATOM 2250 N N . THR A 1 280 ? 9.625 -25.881 -8.638 1.00 68.81 280 THR A N 1
ATOM 2251 C CA . THR A 1 280 ? 10.351 -26.924 -9.376 1.00 68.81 280 THR A CA 1
ATOM 2252 C C . THR A 1 280 ? 9.508 -27.592 -10.459 1.00 68.81 280 THR A C 1
ATOM 2254 O O . THR A 1 280 ? 10.059 -28.107 -11.426 1.00 68.81 280 THR A O 1
ATOM 2257 N N . LYS A 1 281 ? 8.174 -27.554 -10.334 1.00 66.25 281 LYS A N 1
ATOM 2258 C CA . LYS A 1 281 ? 7.220 -28.133 -11.302 1.00 66.25 281 LYS A CA 1
ATOM 2259 C C . LYS A 1 281 ? 6.570 -27.101 -12.217 1.00 66.25 281 LYS A C 1
ATOM 2261 O O . LYS A 1 281 ? 5.501 -27.353 -12.767 1.00 66.25 281 LYS A O 1
ATOM 2266 N N . TRP A 1 282 ? 7.202 -25.942 -12.361 1.00 66.69 282 TRP A N 1
ATOM 2267 C CA . TRP A 1 282 ? 6.728 -24.903 -13.257 1.00 66.69 282 TRP A CA 1
ATOM 2268 C C . TRP A 1 282 ? 6.721 -25.410 -14.701 1.00 66.69 282 TRP A C 1
ATOM 2270 O O . TRP A 1 282 ? 7.780 -25.672 -15.272 1.00 66.69 282 TRP A O 1
ATOM 2280 N N . ASP A 1 283 ? 5.532 -25.524 -15.294 1.00 69.69 283 ASP A N 1
ATOM 2281 C CA . ASP A 1 283 ? 5.391 -25.809 -16.719 1.00 69.69 283 ASP A CA 1
ATOM 2282 C C . ASP A 1 283 ? 5.278 -24.483 -17.496 1.00 69.69 283 ASP A C 1
ATOM 2284 O O . ASP A 1 283 ? 4.226 -23.834 -17.440 1.00 69.69 283 ASP A O 1
ATOM 2288 N N . PRO A 1 284 ? 6.332 -24.049 -18.217 1.00 65.38 284 PRO A N 1
ATOM 2289 C CA . PRO A 1 284 ? 6.277 -22.839 -19.031 1.00 65.38 284 PRO A CA 1
ATOM 2290 C C . PRO A 1 284 ? 5.347 -22.986 -20.242 1.00 65.38 284 PRO A C 1
ATOM 2292 O O . PRO A 1 284 ? 4.951 -21.973 -20.810 1.00 65.38 284 PRO A O 1
ATOM 2295 N N . MET A 1 285 ? 4.985 -24.214 -20.629 1.00 70.31 285 MET A N 1
ATOM 2296 C CA . MET A 1 285 ? 4.044 -24.480 -21.718 1.00 70.31 285 MET A CA 1
ATOM 2297 C C . MET A 1 285 ? 2.588 -24.508 -21.237 1.00 70.31 285 MET A C 1
ATOM 2299 O O . MET A 1 285 ? 1.686 -24.304 -22.043 1.00 70.31 285 MET A O 1
ATOM 2303 N N . ASN A 1 286 ? 2.340 -24.711 -19.937 1.00 72.81 286 ASN A N 1
ATOM 2304 C CA . ASN A 1 286 ? 1.001 -24.700 -19.337 1.00 72.81 286 ASN A CA 1
ATOM 2305 C C . ASN A 1 286 ? 0.951 -23.812 -18.090 1.00 72.81 286 ASN A C 1
ATOM 2307 O O . ASN A 1 286 ? 0.610 -24.263 -16.994 1.00 72.81 286 ASN 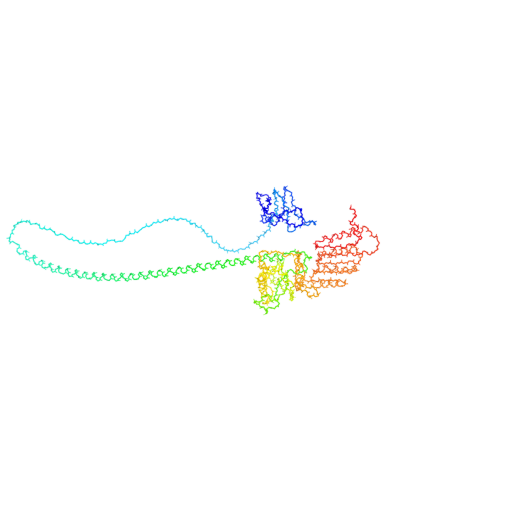A O 1
ATOM 2311 N N . ILE A 1 287 ? 1.267 -22.528 -18.273 1.00 70.25 287 ILE A N 1
ATOM 2312 C CA . ILE A 1 287 ? 1.432 -21.561 -17.182 1.00 70.25 287 ILE A CA 1
ATOM 2313 C C . ILE A 1 287 ? 0.217 -21.515 -16.236 1.00 70.25 287 ILE A C 1
ATOM 2315 O O . ILE A 1 287 ? 0.398 -21.407 -15.025 1.00 70.25 287 ILE A O 1
ATOM 2319 N N . LEU A 1 288 ? -1.006 -21.674 -16.752 1.00 72.62 288 LEU A N 1
ATOM 2320 C CA . LEU A 1 288 ? -2.232 -21.625 -15.947 1.00 72.62 288 LEU A CA 1
ATOM 2321 C C . LEU A 1 288 ? -2.546 -22.884 -15.137 1.00 72.62 288 LEU A C 1
ATOM 2323 O O . LEU A 1 288 ? -3.391 -22.849 -14.246 1.00 72.62 288 LEU A O 1
ATOM 2327 N N . ARG A 1 289 ? -1.870 -24.005 -15.409 1.00 77.25 289 ARG A N 1
ATOM 2328 C CA . ARG A 1 289 ? -1.974 -25.198 -14.554 1.00 77.25 289 ARG A CA 1
ATOM 2329 C C . ARG A 1 289 ? -1.146 -25.054 -13.280 1.00 77.25 289 ARG A C 1
ATOM 2331 O O . ARG A 1 289 ? -1.334 -25.828 -12.339 1.00 77.25 289 ARG A O 1
ATOM 2338 N N . ASN A 1 290 ? -0.238 -24.079 -13.246 1.00 79.69 290 ASN A N 1
ATOM 2339 C CA . ASN A 1 290 ? 0.584 -23.814 -12.081 1.00 79.69 290 ASN A CA 1
ATOM 2340 C C . ASN A 1 290 ? -0.281 -23.197 -10.983 1.00 79.69 290 ASN A C 1
ATOM 2342 O O . ASN A 1 290 ? -0.925 -22.167 -11.165 1.00 79.69 290 ASN A O 1
ATOM 2346 N N . LYS A 1 291 ? -0.281 -23.837 -9.816 1.00 86.69 291 LYS A N 1
ATOM 2347 C CA . LYS A 1 291 ? -0.990 -23.316 -8.653 1.00 86.69 291 LYS A CA 1
ATOM 2348 C C . LYS A 1 291 ? -0.204 -22.159 -8.046 1.00 86.69 291 LYS A C 1
ATOM 2350 O O . LYS A 1 291 ? 1.008 -22.266 -7.844 1.00 86.69 291 LYS A O 1
ATOM 2355 N N . VAL A 1 292 ? -0.914 -21.094 -7.698 1.00 91.62 292 VAL A N 1
ATOM 2356 C CA . VAL A 1 292 ? -0.366 -19.920 -7.015 1.00 91.62 292 VAL A CA 1
ATOM 2357 C C . VAL A 1 292 ? -1.027 -19.739 -5.653 1.00 91.62 292 VAL A C 1
ATOM 2359 O O . VAL A 1 292 ? -2.168 -20.153 -5.443 1.00 91.62 292 VAL A O 1
ATOM 2362 N N . ARG A 1 293 ? -0.298 -19.121 -4.727 1.00 93.12 293 ARG A N 1
ATOM 2363 C CA . ARG A 1 293 ? -0.792 -18.712 -3.413 1.00 93.12 293 ARG A CA 1
ATOM 2364 C C . ARG A 1 293 ? -0.522 -17.239 -3.182 1.00 93.12 293 ARG A C 1
ATOM 2366 O O . ARG A 1 293 ? 0.477 -16.705 -3.660 1.00 93.12 293 ARG A O 1
ATOM 2373 N N . LEU A 1 294 ? -1.406 -16.596 -2.431 1.00 94.31 294 LEU A N 1
ATOM 2374 C CA . LEU A 1 294 ? -1.236 -15.217 -1.998 1.00 94.31 294 LEU A CA 1
ATOM 2375 C C . LEU A 1 294 ? -0.365 -15.158 -0.742 1.00 94.31 294 LEU A C 1
ATOM 2377 O O . LEU A 1 294 ? -0.628 -15.849 0.239 1.00 94.31 294 LEU A O 1
ATOM 2381 N N . HIS A 1 295 ? 0.641 -14.294 -0.757 1.00 92.88 295 HIS A N 1
ATOM 2382 C CA . HIS A 1 295 ? 1.524 -14.018 0.363 1.00 92.88 295 HIS A CA 1
ATOM 2383 C C . HIS A 1 295 ? 1.453 -12.549 0.762 1.00 92.88 295 HIS A C 1
ATOM 2385 O O . HIS A 1 295 ? 1.485 -11.672 -0.100 1.00 92.88 295 HIS A O 1
ATOM 2391 N N . PHE A 1 296 ? 1.397 -12.284 2.064 1.00 92.75 296 PHE A N 1
ATOM 2392 C CA . PHE A 1 296 ? 1.442 -10.932 2.604 1.00 92.75 296 PHE A CA 1
ATOM 2393 C C . PHE A 1 296 ? 2.882 -10.480 2.862 1.00 92.75 296 PHE A C 1
ATOM 2395 O O . PHE A 1 296 ? 3.776 -11.279 3.169 1.00 92.75 296 PHE A O 1
ATOM 2402 N N . LEU A 1 297 ? 3.095 -9.171 2.756 1.00 90.62 297 LEU A N 1
ATOM 2403 C CA . LEU A 1 297 ? 4.381 -8.524 2.972 1.00 90.62 297 LEU A CA 1
ATOM 2404 C C . LEU A 1 297 ? 4.351 -7.681 4.252 1.00 90.62 297 LEU A C 1
ATOM 2406 O O . LEU A 1 297 ? 3.362 -7.025 4.568 1.00 90.62 297 LEU A O 1
ATOM 2410 N N . CYS A 1 298 ? 5.460 -7.688 4.980 1.00 89.25 298 CYS A N 1
ATOM 2411 C CA . CYS A 1 298 ? 5.694 -6.850 6.145 1.00 89.25 298 CYS A CA 1
ATOM 2412 C C . CYS A 1 298 ? 6.033 -5.413 5.727 1.00 89.25 298 CYS A C 1
ATOM 2414 O O . CYS A 1 298 ? 6.875 -5.205 4.870 1.00 89.25 298 CYS A O 1
ATOM 2416 N N . GLU A 1 299 ? 5.464 -4.419 6.401 1.00 87.12 299 GLU A N 1
ATOM 2417 C CA . GLU A 1 299 ? 5.600 -2.975 6.147 1.00 87.12 299 GLU A CA 1
ATOM 2418 C C . GLU A 1 299 ? 6.633 -2.290 7.065 1.00 87.12 299 GLU A C 1
ATOM 2420 O O . GLU A 1 299 ? 6.493 -1.133 7.472 1.00 87.12 299 GLU A O 1
ATOM 2425 N N . HIS A 1 300 ? 7.677 -3.013 7.465 1.00 79.25 300 HIS A N 1
ATOM 2426 C CA . HIS A 1 300 ? 8.729 -2.418 8.285 1.00 79.25 300 HIS A CA 1
ATOM 2427 C C . HIS A 1 300 ? 9.638 -1.542 7.399 1.00 79.25 300 HIS A C 1
ATOM 2429 O O . HIS A 1 300 ? 9.944 -1.935 6.278 1.00 79.25 300 HIS A O 1
ATOM 2435 N N . GLY A 1 301 ? 10.017 -0.346 7.875 1.00 65.56 301 GLY A N 1
ATOM 2436 C CA . GLY A 1 301 ? 10.953 0.558 7.178 1.00 65.56 301 GLY A CA 1
ATOM 2437 C C . GLY A 1 301 ? 10.380 1.745 6.388 1.00 65.56 301 GLY A C 1
ATOM 2438 O O . GLY A 1 301 ? 11.135 2.639 6.031 1.00 65.56 301 GLY A O 1
ATOM 2439 N N . ILE A 1 302 ? 9.066 1.826 6.149 1.00 54.81 302 ILE A N 1
ATOM 2440 C CA . ILE A 1 302 ? 8.498 2.776 5.159 1.00 54.81 302 ILE A CA 1
ATOM 2441 C C . ILE A 1 302 ? 8.529 4.267 5.595 1.00 54.81 302 ILE A C 1
ATOM 2443 O O . ILE A 1 302 ? 8.392 5.149 4.755 1.00 54.81 302 ILE A O 1
ATOM 2447 N N . HIS A 1 303 ? 8.751 4.593 6.879 1.00 48.06 303 HIS A N 1
ATOM 2448 C CA . HIS A 1 303 ? 8.607 5.977 7.391 1.00 48.06 303 HIS A CA 1
ATOM 2449 C C . HIS A 1 303 ? 9.754 6.503 8.275 1.00 48.06 303 HIS A C 1
ATOM 2451 O O . HIS A 1 303 ? 9.580 7.507 8.966 1.00 48.06 303 HIS A O 1
ATOM 2457 N N . ALA A 1 304 ? 10.927 5.865 8.298 1.00 44.88 304 ALA A N 1
ATOM 2458 C CA . ALA A 1 304 ? 12.054 6.397 9.068 1.00 44.88 304 ALA A CA 1
ATOM 2459 C C . ALA A 1 304 ? 12.715 7.560 8.304 1.00 44.88 304 ALA A C 1
ATOM 2461 O O . ALA A 1 304 ? 13.637 7.360 7.523 1.00 44.88 304 ALA A O 1
ATOM 2462 N N . VAL A 1 305 ? 12.240 8.787 8.542 1.00 44.31 305 VAL A N 1
ATOM 2463 C CA . VAL A 1 305 ? 12.706 10.019 7.870 1.00 44.31 305 VAL A CA 1
ATOM 2464 C C . VAL A 1 305 ? 14.200 10.304 8.100 1.00 44.31 305 VAL A C 1
ATOM 2466 O O . VAL A 1 305 ? 14.792 11.053 7.338 1.00 44.31 305 VAL A O 1
ATOM 2469 N N . ASN A 1 306 ? 14.853 9.690 9.093 1.00 46.31 306 ASN A N 1
ATOM 2470 C CA . ASN A 1 306 ? 16.284 9.867 9.345 1.00 46.31 306 ASN A CA 1
ATOM 2471 C C . ASN A 1 306 ? 16.902 8.630 10.018 1.00 46.31 306 ASN A C 1
ATOM 2473 O O . ASN A 1 306 ? 16.881 8.527 11.243 1.00 46.31 306 ASN A O 1
ATOM 2477 N N . ALA A 1 307 ? 17.508 7.714 9.258 1.00 38.34 307 ALA A N 1
ATOM 2478 C CA . ALA A 1 307 ? 18.455 6.749 9.828 1.00 38.34 307 ALA A CA 1
ATOM 2479 C C . ALA A 1 307 ? 19.459 6.245 8.781 1.00 38.34 307 ALA A C 1
ATOM 2481 O O . ALA A 1 307 ? 19.281 5.210 8.149 1.00 38.34 307 ALA A O 1
ATOM 2482 N N . ALA A 1 308 ? 20.587 6.945 8.662 1.00 41.66 308 ALA A N 1
ATOM 2483 C CA . ALA A 1 308 ? 21.777 6.489 7.942 1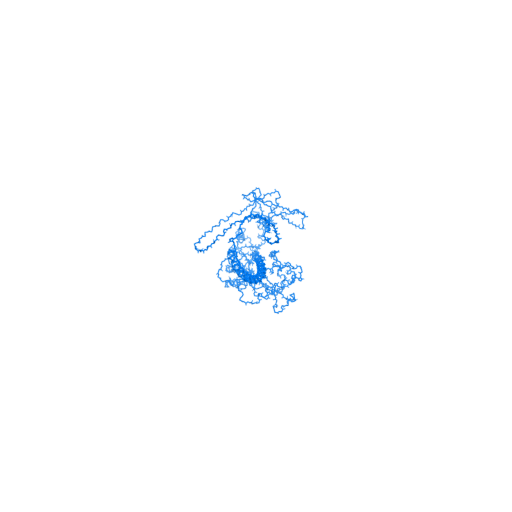.00 41.66 308 ALA A CA 1
ATOM 2484 C C . ALA A 1 308 ? 22.525 5.338 8.662 1.00 41.66 308 ALA A C 1
ATOM 2486 O O . ALA A 1 308 ? 23.750 5.252 8.589 1.00 41.66 308 ALA A O 1
ATOM 2487 N N . LYS A 1 309 ? 21.834 4.465 9.409 1.00 43.00 309 LYS A N 1
ATOM 2488 C CA . LYS A 1 309 ? 22.465 3.353 10.136 1.00 43.00 309 LYS A CA 1
ATOM 2489 C C . LYS A 1 309 ? 21.642 2.068 9.981 1.00 43.00 309 LYS A C 1
ATOM 2491 O O . LYS A 1 309 ? 20.572 1.945 10.555 1.00 43.00 309 LYS A O 1
ATOM 2496 N N . SER A 1 310 ? 22.222 1.166 9.179 1.00 40.94 310 SER A N 1
ATOM 2497 C CA . SER A 1 310 ? 21.842 -0.208 8.794 1.00 40.94 310 SER A CA 1
ATOM 2498 C C . SER A 1 310 ? 20.557 -0.404 7.971 1.00 40.94 310 SER A C 1
ATOM 2500 O O . SER A 1 310 ? 19.467 -0.607 8.485 1.00 40.94 310 SER A O 1
ATOM 2502 N N . CYS A 1 311 ? 20.768 -0.432 6.653 1.00 39.69 311 CYS A N 1
ATOM 2503 C CA . CYS A 1 311 ? 19.867 -0.767 5.548 1.00 39.69 311 CYS A CA 1
ATOM 2504 C C . CYS A 1 311 ? 19.473 -2.265 5.523 1.00 39.69 311 CYS A C 1
ATOM 2506 O O . CYS A 1 311 ? 19.876 -2.984 4.616 1.00 39.69 311 CYS A O 1
ATOM 2508 N N . HIS A 1 312 ? 18.747 -2.759 6.532 1.00 43.03 312 HIS A N 1
ATOM 2509 C CA . HIS A 1 312 ? 18.200 -4.133 6.534 1.00 43.03 312 HIS A CA 1
ATOM 2510 C C . HIS A 1 312 ? 16.681 -4.207 6.786 1.00 43.03 312 HIS A C 1
ATOM 2512 O O . HIS A 1 312 ? 16.083 -5.273 6.647 1.00 43.03 312 HIS A O 1
ATOM 2518 N N . ASP A 1 313 ? 16.045 -3.071 7.076 1.00 50.34 313 ASP A N 1
ATOM 2519 C CA . ASP A 1 313 ? 14.670 -2.981 7.570 1.00 50.34 313 ASP A CA 1
ATOM 2520 C C . ASP A 1 313 ? 13.701 -2.599 6.448 1.00 50.34 313 ASP A C 1
ATOM 2522 O O . ASP A 1 313 ? 13.308 -1.444 6.312 1.00 50.34 313 ASP A O 1
ATOM 2526 N N . GLN A 1 314 ? 13.348 -3.564 5.604 1.00 70.25 314 GLN A N 1
ATOM 2527 C CA . GLN A 1 314 ? 12.531 -3.337 4.408 1.00 70.25 314 GLN A CA 1
ATOM 2528 C C . GLN A 1 314 ? 11.371 -4.315 4.275 1.00 70.25 314 GLN A C 1
ATOM 2530 O O . GLN A 1 314 ? 11.255 -5.296 5.016 1.00 70.25 314 GLN A O 1
ATOM 2535 N N . ILE A 1 315 ? 10.518 -4.044 3.286 1.00 77.88 315 ILE A N 1
ATOM 2536 C CA . ILE A 1 315 ? 9.397 -4.895 2.913 1.00 77.88 315 ILE A CA 1
ATOM 2537 C C . ILE A 1 315 ? 9.891 -6.310 2.582 1.00 77.88 315 ILE A C 1
ATOM 2539 O O . ILE A 1 315 ? 10.705 -6.509 1.685 1.00 77.88 315 ILE A O 1
ATOM 2543 N N . HIS A 1 316 ? 9.386 -7.309 3.304 1.00 83.69 316 HIS A N 1
ATOM 2544 C CA . HIS A 1 316 ? 9.740 -8.721 3.119 1.00 83.69 316 HIS A CA 1
ATOM 2545 C C . HIS A 1 316 ? 8.519 -9.617 3.310 1.00 83.69 316 HIS A C 1
ATOM 2547 O O . HIS A 1 316 ? 7.520 -9.212 3.900 1.00 83.69 316 HIS A O 1
ATOM 2553 N N . LEU A 1 317 ? 8.607 -10.858 2.830 1.00 87.31 317 LEU A N 1
ATOM 2554 C CA . LEU A 1 317 ? 7.564 -11.857 3.041 1.00 87.31 317 LEU A CA 1
ATOM 2555 C C . LEU A 1 317 ? 7.413 -12.183 4.522 1.00 87.31 317 LEU A C 1
ATOM 2557 O O . LEU A 1 317 ? 8.379 -12.569 5.185 1.00 87.31 317 LEU A O 1
ATOM 2561 N N . ALA A 1 318 ? 6.186 -12.095 5.021 1.00 84.06 318 ALA A N 1
ATOM 2562 C CA . ALA A 1 318 ? 5.884 -12.645 6.326 1.00 84.06 318 ALA A CA 1
ATOM 2563 C C . ALA A 1 318 ? 6.003 -14.179 6.289 1.00 84.06 318 ALA A C 1
ATOM 2565 O O . ALA A 1 318 ? 5.764 -14.822 5.264 1.00 84.06 318 ALA A O 1
ATOM 2566 N N . ARG A 1 319 ? 6.399 -14.787 7.409 1.00 84.00 319 ARG A N 1
ATOM 2567 C CA . ARG A 1 319 ? 6.584 -16.241 7.500 1.00 84.00 319 ARG A CA 1
ATOM 2568 C C . ARG A 1 319 ? 5.227 -16.944 7.560 1.00 84.00 319 ARG A C 1
ATOM 2570 O O . ARG A 1 319 ? 4.710 -17.162 8.651 1.00 84.00 319 ARG A O 1
ATOM 2577 N N . HIS A 1 320 ? 4.653 -17.285 6.409 1.00 84.69 320 HIS A N 1
ATOM 2578 C CA . HIS A 1 320 ? 3.442 -18.103 6.293 1.00 84.69 320 HIS A CA 1
ATOM 2579 C C . HIS A 1 320 ? 3.407 -18.868 4.955 1.00 84.69 320 HIS A C 1
ATOM 2581 O O . HIS A 1 320 ? 4.082 -18.487 3.998 1.00 84.69 320 HIS A O 1
ATOM 2587 N N . GLU A 1 321 ? 2.607 -19.937 4.870 1.00 86.44 321 GLU A N 1
ATOM 2588 C CA . GLU A 1 321 ? 2.556 -20.833 3.695 1.00 86.44 321 GLU A CA 1
ATOM 2589 C C . GLU A 1 321 ? 1.867 -20.247 2.450 1.00 86.44 321 GLU A C 1
ATOM 2591 O O . GLU A 1 321 ? 1.852 -20.874 1.387 1.00 86.44 321 GLU A O 1
ATOM 2596 N N . GLY A 1 322 ? 1.279 -19.062 2.584 1.00 89.56 322 GLY A N 1
ATOM 2597 C CA . GLY A 1 322 ? 0.413 -18.459 1.578 1.00 89.56 322 GLY A CA 1
ATOM 2598 C C . GLY A 1 322 ? -1.022 -18.994 1.597 1.00 89.56 322 GLY A C 1
ATOM 2599 O O . GLY A 1 322 ? -1.298 -20.082 2.097 1.00 89.56 322 GLY A O 1
ATOM 2600 N N . TYR A 1 323 ? -1.939 -18.211 1.037 1.00 91.94 323 TYR A N 1
ATOM 2601 C CA . TYR A 1 323 ? -3.369 -18.509 0.985 1.00 91.94 323 TYR A CA 1
ATOM 2602 C C . TYR A 1 323 ? -3.771 -19.007 -0.393 1.00 91.94 323 TYR A C 1
ATOM 2604 O O . TYR A 1 323 ? -3.332 -18.467 -1.411 1.00 91.94 323 TYR A O 1
ATOM 2612 N N . GLU A 1 324 ? -4.633 -20.017 -0.428 1.00 92.25 324 GLU A N 1
ATOM 2613 C CA . GLU A 1 324 ? -5.286 -20.432 -1.664 1.00 92.25 324 GLU A CA 1
ATOM 2614 C C . GLU A 1 324 ? -6.347 -19.401 -2.069 1.00 92.25 324 GLU A C 1
ATOM 2616 O O . GLU A 1 324 ? -7.077 -18.873 -1.226 1.00 92.25 324 GLU A O 1
ATOM 2621 N N . ILE A 1 325 ? -6.387 -19.098 -3.367 1.00 93.19 325 ILE A N 1
ATOM 2622 C CA . ILE A 1 325 ? -7.251 -18.073 -3.950 1.00 93.19 325 ILE A CA 1
ATOM 2623 C C . ILE A 1 325 ? -8.502 -18.753 -4.506 1.00 93.19 325 ILE A C 1
ATOM 2625 O O . ILE A 1 325 ? -8.417 -19.600 -5.396 1.00 93.19 325 ILE A O 1
ATOM 2629 N N . ARG A 1 326 ? -9.663 -18.361 -3.989 1.00 91.19 326 ARG A N 1
ATOM 2630 C CA . ARG A 1 326 ? -10.991 -18.721 -4.496 1.00 91.19 326 ARG A CA 1
ATOM 2631 C C . ARG A 1 326 ? -11.406 -17.738 -5.583 1.00 91.19 326 ARG A C 1
ATOM 2633 O O . ARG A 1 326 ? -10.941 -16.603 -5.584 1.00 91.19 326 ARG A O 1
ATOM 2640 N N . GLU A 1 327 ? -12.279 -18.180 -6.491 1.00 89.88 327 GLU A N 1
ATOM 2641 C CA . GLU A 1 327 ? -12.857 -17.317 -7.538 1.00 89.88 327 GLU A CA 1
ATOM 2642 C C . GLU A 1 327 ? -11.770 -16.534 -8.300 1.00 89.88 327 GLU A C 1
ATOM 2644 O O . GLU A 1 327 ? -11.820 -15.314 -8.448 1.00 89.88 327 GLU A O 1
ATOM 2649 N N . SER A 1 328 ? -10.736 -17.257 -8.751 1.00 88.88 328 SER A N 1
ATOM 2650 C CA . SER A 1 328 ? -9.485 -16.677 -9.253 1.00 88.88 328 SER A CA 1
ATOM 2651 C C . SER A 1 328 ? -9.693 -15.612 -10.331 1.00 88.88 328 SER A C 1
ATOM 2653 O O . SER A 1 328 ? -9.016 -14.588 -10.303 1.00 88.88 328 SER A O 1
ATOM 2655 N N . THR A 1 329 ? -10.644 -15.799 -11.248 1.00 88.00 329 THR A N 1
ATOM 2656 C CA . THR A 1 329 ? -10.956 -14.817 -12.295 1.00 88.00 329 THR A CA 1
ATOM 2657 C C . THR A 1 329 ? -11.407 -13.473 -11.719 1.00 88.00 329 THR A C 1
ATOM 2659 O O . THR A 1 329 ? -10.847 -12.446 -12.097 1.00 88.00 329 THR A O 1
ATOM 2662 N N . GLU A 1 330 ? -12.360 -13.465 -10.781 1.00 91.50 330 GLU A N 1
ATOM 2663 C CA . GLU A 1 330 ? -12.848 -12.235 -10.137 1.00 91.50 330 GLU A CA 1
ATOM 2664 C C . GLU A 1 330 ? -11.752 -11.585 -9.290 1.00 91.50 330 GLU A C 1
ATOM 2666 O O . GLU A 1 330 ? -11.542 -10.370 -9.341 1.00 91.50 330 GLU A O 1
ATOM 2671 N N . PHE A 1 331 ? -10.982 -12.408 -8.574 1.00 93.62 331 PHE A N 1
ATOM 2672 C CA . PHE A 1 331 ? -9.830 -11.949 -7.812 1.00 93.62 331 PHE A CA 1
ATOM 2673 C C . PHE A 1 331 ? -8.803 -11.229 -8.702 1.00 93.62 331 PHE A C 1
ATOM 2675 O O . PHE A 1 331 ? -8.373 -10.121 -8.379 1.00 93.62 331 PHE A O 1
ATOM 2682 N N . PHE A 1 332 ? -8.412 -11.816 -9.837 1.00 92.56 332 PHE A N 1
ATOM 2683 C CA . PHE A 1 332 ? -7.436 -11.202 -10.742 1.00 92.56 332 PHE A CA 1
ATOM 2684 C C . PHE A 1 332 ? -8.003 -9.999 -11.491 1.00 92.56 332 PHE A C 1
ATOM 2686 O O . PHE A 1 332 ? -7.263 -9.046 -11.731 1.00 92.56 332 PHE A O 1
ATOM 2693 N N . GLN A 1 333 ? -9.299 -9.990 -11.798 1.00 90.56 333 GLN A N 1
ATOM 2694 C CA . GLN A 1 333 ? -9.960 -8.810 -12.350 1.00 90.56 333 GLN A CA 1
ATOM 2695 C C . GLN A 1 333 ? -9.876 -7.625 -11.382 1.00 90.56 333 GLN A C 1
ATOM 2697 O O . GLN A 1 333 ? -9.614 -6.503 -11.810 1.00 90.56 333 GLN A O 1
ATOM 2702 N N . LYS A 1 334 ? -10.046 -7.880 -10.080 1.00 91.44 334 LYS A N 1
ATOM 2703 C CA . LYS A 1 334 ? -10.048 -6.837 -9.052 1.00 91.44 334 LYS A CA 1
ATOM 2704 C C . LYS A 1 334 ? -8.649 -6.419 -8.584 1.00 91.44 334 LYS A C 1
ATOM 2706 O O . LYS A 1 334 ? -8.365 -5.231 -8.485 1.00 91.44 334 LYS A O 1
ATOM 2711 N N . TYR A 1 335 ? -7.762 -7.374 -8.303 1.00 92.88 335 TYR A N 1
ATOM 2712 C CA . TYR A 1 335 ? -6.457 -7.117 -7.669 1.00 92.88 335 TYR A CA 1
ATOM 2713 C C . TYR A 1 335 ? -5.256 -7.389 -8.582 1.00 92.88 335 TYR A C 1
ATOM 2715 O O . TYR A 1 335 ? -4.113 -7.140 -8.195 1.00 92.88 335 TYR A O 1
ATOM 2723 N N . GLY A 1 336 ? -5.470 -7.893 -9.799 1.00 92.44 336 GLY A N 1
ATOM 2724 C CA . GLY A 1 336 ? -4.396 -8.267 -10.718 1.00 92.44 336 GLY A CA 1
ATOM 2725 C C . GLY A 1 336 ? -3.431 -7.126 -11.016 1.00 92.44 336 GLY A C 1
ATOM 2726 O O . GLY A 1 336 ? -2.212 -7.291 -10.916 1.00 92.44 336 GLY A O 1
ATOM 2727 N N . LYS A 1 337 ? -3.978 -5.954 -11.350 1.00 90.94 337 LYS A N 1
ATOM 2728 C CA . LYS A 1 337 ? -3.199 -4.752 -11.676 1.00 90.94 337 LYS A CA 1
ATOM 2729 C C . LYS A 1 337 ? -2.356 -4.288 -10.489 1.00 90.94 337 LYS A C 1
ATOM 2731 O O . LYS A 1 337 ? -1.155 -4.069 -10.626 1.00 90.94 337 LYS A O 1
ATOM 2736 N N . TYR A 1 338 ? -2.981 -4.240 -9.311 1.00 90.94 338 TYR A N 1
ATOM 2737 C CA . TYR A 1 338 ? -2.329 -3.935 -8.039 1.00 90.94 338 TYR A CA 1
ATOM 2738 C C . TYR A 1 338 ? -1.117 -4.843 -7.784 1.00 90.94 338 TYR A C 1
ATOM 2740 O O . TYR A 1 338 ? 0.002 -4.363 -7.596 1.00 90.94 338 TYR A O 1
ATOM 2748 N N . MET A 1 339 ? -1.312 -6.163 -7.860 1.00 92.06 339 MET A N 1
ATOM 2749 C CA . MET A 1 339 ? -0.228 -7.120 -7.625 1.00 92.06 339 MET A CA 1
ATOM 2750 C C . MET A 1 339 ? 0.865 -7.027 -8.686 1.00 92.06 339 MET A C 1
ATOM 2752 O O . MET A 1 339 ? 2.036 -7.196 -8.363 1.00 92.06 339 MET A O 1
ATOM 2756 N N . THR A 1 340 ? 0.513 -6.748 -9.942 1.00 92.31 340 THR A N 1
ATOM 2757 C CA . THR A 1 340 ? 1.495 -6.610 -11.026 1.00 92.31 340 THR A CA 1
ATOM 2758 C C . THR A 1 340 ? 2.417 -5.418 -10.789 1.00 92.31 340 THR A C 1
ATOM 2760 O O . THR A 1 340 ? 3.627 -5.551 -10.958 1.00 92.31 340 THR A O 1
ATOM 2763 N N . ILE A 1 341 ? 1.882 -4.285 -10.327 1.00 89.38 341 ILE A N 1
ATOM 2764 C CA . ILE A 1 341 ? 2.682 -3.110 -9.952 1.00 89.38 341 ILE A CA 1
ATOM 2765 C C . ILE A 1 341 ? 3.638 -3.456 -8.805 1.00 89.38 341 ILE A C 1
ATOM 2767 O O . ILE A 1 341 ? 4.835 -3.177 -8.904 1.00 89.38 341 ILE A O 1
ATOM 2771 N N . LEU A 1 342 ? 3.143 -4.123 -7.756 1.00 88.88 342 LEU A N 1
ATOM 2772 C CA . LEU A 1 342 ? 3.983 -4.555 -6.635 1.00 88.88 342 LEU A CA 1
ATOM 2773 C C . LEU A 1 342 ? 5.078 -5.538 -7.071 1.00 88.88 342 LEU A C 1
ATOM 2775 O O . LEU A 1 342 ? 6.241 -5.357 -6.718 1.00 88.88 342 LEU A O 1
ATOM 2779 N N . LEU A 1 343 ? 4.740 -6.551 -7.869 1.00 91.50 343 LEU A N 1
ATOM 2780 C CA . LEU A 1 343 ? 5.696 -7.536 -8.379 1.00 91.50 343 LEU A CA 1
ATOM 2781 C C . LEU A 1 343 ? 6.764 -6.889 -9.270 1.00 91.50 343 LEU A C 1
ATOM 2783 O O . LEU A 1 343 ? 7.942 -7.219 -9.143 1.00 91.50 343 LEU A O 1
ATOM 2787 N N . GLN A 1 344 ? 6.385 -5.950 -10.145 1.00 89.19 344 GLN A N 1
ATOM 2788 C CA . GLN A 1 344 ? 7.340 -5.210 -10.977 1.00 89.19 344 GLN A CA 1
ATOM 2789 C C . GLN A 1 344 ? 8.273 -4.357 -10.116 1.00 89.19 344 GLN A C 1
ATOM 2791 O O . GLN A 1 344 ? 9.483 -4.362 -10.336 1.00 89.19 344 GLN A O 1
ATOM 2796 N N . CYS A 1 345 ? 7.735 -3.682 -9.098 1.00 83.25 345 CYS A N 1
ATOM 2797 C CA . CYS A 1 345 ? 8.534 -2.914 -8.150 1.00 83.25 345 CYS A CA 1
ATOM 2798 C C . CYS A 1 345 ? 9.568 -3.791 -7.426 1.00 83.25 345 CYS A C 1
ATOM 2800 O O . CYS A 1 345 ? 10.750 -3.447 -7.389 1.00 83.25 345 CYS A O 1
ATOM 2802 N N . LEU A 1 346 ? 9.139 -4.952 -6.918 1.00 83.69 346 LEU A N 1
ATOM 2803 C CA . LEU A 1 346 ? 10.013 -5.899 -6.226 1.00 83.69 346 LEU A CA 1
ATOM 2804 C C . LEU A 1 346 ? 11.065 -6.524 -7.163 1.00 83.69 346 LEU A C 1
ATOM 2806 O O . LEU A 1 346 ? 12.204 -6.722 -6.746 1.00 83.69 346 LEU A O 1
ATOM 2810 N N . SER A 1 347 ? 10.721 -6.809 -8.427 1.00 85.38 347 SER A N 1
ATOM 2811 C CA . SER A 1 347 ? 11.647 -7.395 -9.417 1.00 85.38 347 SER A CA 1
ATOM 2812 C C . SER A 1 347 ? 12.786 -6.439 -9.803 1.00 85.38 347 SER A C 1
ATOM 2814 O O . SER A 1 347 ? 13.926 -6.871 -9.978 1.00 85.38 347 SER A O 1
ATOM 2816 N N . MET A 1 348 ? 12.510 -5.131 -9.884 1.00 73.69 348 MET A N 1
ATOM 2817 C CA . MET A 1 348 ? 13.487 -4.114 -10.302 1.00 73.69 348 MET A CA 1
ATOM 2818 C C . MET A 1 348 ? 14.498 -3.716 -9.217 1.00 73.69 348 MET A C 1
ATOM 2820 O O . MET A 1 348 ? 15.364 -2.887 -9.482 1.00 73.69 348 MET A O 1
ATOM 2824 N N . GLY A 1 349 ? 14.409 -4.264 -8.000 1.00 64.12 349 GLY A N 1
ATOM 2825 C CA . GLY A 1 349 ? 15.385 -3.970 -6.943 1.00 64.12 349 GLY A CA 1
ATOM 2826 C C . GLY A 1 349 ? 15.432 -2.496 -6.525 1.00 64.12 349 GLY A C 1
ATOM 2827 O O . GLY A 1 349 ? 16.444 -2.042 -5.997 1.00 64.12 349 GLY A O 1
ATOM 2828 N N . MET A 1 350 ? 14.343 -1.754 -6.763 1.00 58.78 350 MET A N 1
ATOM 2829 C CA . MET A 1 350 ? 14.071 -0.437 -6.178 1.00 58.78 350 MET A CA 1
ATOM 2830 C C . MET A 1 350 ? 14.401 -0.418 -4.670 1.00 58.78 350 MET A C 1
ATOM 2832 O O . MET A 1 350 ? 14.383 -1.497 -4.074 1.00 58.78 350 MET A O 1
ATOM 2836 N N . PRO A 1 351 ? 14.622 0.746 -4.008 1.00 48.78 351 PRO A N 1
ATOM 2837 C CA . PRO A 1 351 ? 14.930 0.860 -2.567 1.00 48.78 351 PRO A CA 1
ATOM 2838 C C . PRO A 1 351 ? 13.843 0.351 -1.594 1.00 48.78 351 PRO A C 1
ATOM 2840 O O . PRO A 1 351 ? 13.714 0.840 -0.480 1.00 48.78 351 PRO A O 1
ATOM 2843 N N . LEU A 1 352 ? 13.069 -0.652 -1.992 1.00 49.25 352 LEU A N 1
ATOM 2844 C CA . LEU A 1 352 ? 12.511 -1.686 -1.138 1.00 49.25 352 LEU A CA 1
ATOM 2845 C C . LEU A 1 352 ? 13.540 -2.791 -0.767 1.00 49.25 352 LEU A C 1
ATOM 2847 O O . LEU A 1 352 ? 13.123 -3.769 -0.157 1.00 49.25 352 LEU A O 1
ATOM 2851 N N . ALA A 1 353 ? 14.833 -2.708 -1.141 1.00 39.38 353 ALA A N 1
ATOM 2852 C CA . ALA A 1 353 ? 15.724 -3.889 -1.215 1.00 39.38 353 ALA A CA 1
ATOM 2853 C C . ALA A 1 353 ? 17.059 -3.888 -0.415 1.00 39.38 353 ALA A C 1
ATOM 2855 O O . ALA A 1 353 ? 17.770 -2.882 -0.354 1.00 39.38 353 ALA A O 1
ATOM 2856 N N . ALA A 1 354 ? 17.358 -5.084 0.144 1.00 33.59 354 ALA A N 1
ATOM 2857 C CA . ALA A 1 354 ? 18.514 -5.554 0.933 1.00 33.59 354 ALA A CA 1
ATOM 2858 C C . ALA A 1 354 ? 18.342 -5.896 2.443 1.00 33.59 354 ALA A C 1
ATOM 2860 O O . ALA A 1 354 ? 19.102 -5.429 3.284 1.00 33.59 354 ALA A O 1
ATOM 2861 N N . SER A 1 355 ? 17.507 -6.888 2.785 1.00 34.59 355 SER A N 1
ATOM 2862 C CA . SER A 1 355 ? 17.988 -8.074 3.539 1.00 34.59 355 SER A CA 1
ATOM 2863 C C . SER A 1 355 ? 16.918 -9.163 3.645 1.00 34.59 355 SER A C 1
ATOM 2865 O O . SER A 1 355 ? 16.286 -9.381 4.677 1.00 34.59 355 SER A O 1
ATOM 2867 N N . LEU A 1 356 ? 16.798 -9.955 2.589 1.00 43.78 356 LEU A N 1
ATOM 2868 C CA . LEU A 1 356 ? 16.755 -11.391 2.814 1.00 43.78 356 LEU A CA 1
ATOM 2869 C C . LEU A 1 356 ? 18.175 -11.848 2.514 1.00 43.78 356 LEU A C 1
ATOM 2871 O O . LEU A 1 356 ? 18.624 -11.703 1.376 1.00 43.78 356 LEU A O 1
ATOM 2875 N N . GLY A 1 357 ? 18.901 -12.339 3.525 1.00 36.91 357 GLY A N 1
ATOM 2876 C CA . GLY A 1 357 ? 20.114 -13.116 3.271 1.00 36.91 357 GLY A CA 1
ATOM 2877 C C . GLY A 1 357 ? 19.795 -14.080 2.137 1.00 36.91 357 GLY A C 1
ATOM 2878 O O . GLY A 1 357 ? 18.748 -14.718 2.204 1.00 36.91 357 GLY A O 1
ATOM 2879 N N . SER A 1 358 ? 20.592 -14.039 1.064 1.00 37.09 358 SER A N 1
ATOM 2880 C CA . SER A 1 358 ? 20.279 -14.612 -0.248 1.00 37.09 358 SER A CA 1
ATOM 2881 C C . SER A 1 358 ? 19.376 -15.840 -0.132 1.00 37.09 358 SER A C 1
ATOM 2883 O O . SER A 1 358 ? 19.842 -16.936 0.179 1.00 37.09 358 SER A O 1
ATOM 2885 N N . VAL A 1 359 ? 18.079 -15.648 -0.367 1.00 45.03 359 VAL A N 1
ATOM 2886 C CA . VAL A 1 359 ? 17.181 -16.732 -0.737 1.00 45.03 359 VAL A CA 1
ATOM 2887 C C . VAL A 1 359 ? 17.054 -16.578 -2.251 1.00 45.03 359 VAL A C 1
ATOM 2889 O O . VAL A 1 359 ? 16.210 -15.796 -2.696 1.00 45.03 359 VAL A O 1
ATOM 2892 N N . PRO A 1 360 ? 17.909 -17.253 -3.056 1.00 50.69 360 PRO A N 1
ATOM 2893 C CA . PRO A 1 360 ? 17.860 -17.237 -4.526 1.00 50.69 360 PRO A CA 1
ATOM 2894 C C . PRO A 1 360 ? 16.450 -17.452 -5.085 1.00 50.69 360 PRO A C 1
ATOM 2896 O O . PRO A 1 360 ? 16.121 -17.032 -6.189 1.00 50.69 360 PRO A O 1
ATOM 2899 N N . ASP A 1 361 ? 15.612 -18.084 -4.274 1.00 66.69 361 ASP A N 1
ATOM 2900 C CA . ASP A 1 361 ? 14.275 -18.500 -4.597 1.00 66.69 361 ASP A CA 1
ATOM 2901 C C . ASP A 1 361 ? 13.287 -17.323 -4.775 1.00 66.69 361 ASP A C 1
ATOM 2903 O O . ASP A 1 361 ? 12.443 -17.373 -5.665 1.00 66.69 361 ASP A O 1
ATOM 2907 N N . LEU A 1 362 ? 13.351 -16.236 -3.983 1.00 79.94 362 LEU A N 1
ATOM 2908 C CA . LEU A 1 362 ? 12.300 -15.195 -4.030 1.00 79.94 362 LEU A CA 1
ATOM 2909 C C . LEU A 1 362 ? 12.282 -14.419 -5.350 1.00 79.94 362 LEU A C 1
ATOM 2911 O O . LEU A 1 362 ? 11.210 -14.202 -5.911 1.00 79.94 362 LEU A O 1
ATOM 2915 N N . LYS A 1 363 ? 13.453 -14.023 -5.859 1.00 83.06 363 LYS A N 1
ATOM 2916 C CA . LYS A 1 363 ? 13.535 -13.322 -7.145 1.00 83.06 363 LYS A CA 1
ATOM 2917 C C . LYS A 1 363 ? 12.963 -14.189 -8.268 1.00 83.06 363 LYS A C 1
ATOM 2919 O O . LYS A 1 363 ? 12.147 -13.706 -9.045 1.00 83.06 363 LYS A O 1
ATOM 2924 N N . ALA A 1 364 ? 13.330 -15.472 -8.296 1.00 83.75 364 ALA A N 1
ATOM 2925 C CA . ALA A 1 364 ? 12.760 -16.428 -9.238 1.00 83.75 364 ALA A CA 1
ATOM 2926 C C . ALA A 1 364 ? 11.235 -16.518 -9.074 1.00 83.75 364 ALA A C 1
ATOM 2928 O O . ALA A 1 364 ? 10.511 -16.421 -10.057 1.00 83.75 364 ALA A O 1
ATOM 2929 N N . GLY A 1 365 ? 10.732 -16.607 -7.839 1.00 87.00 365 GLY A N 1
ATOM 2930 C CA . GLY A 1 365 ? 9.298 -16.594 -7.542 1.00 87.00 365 GLY A CA 1
ATOM 2931 C C . GLY A 1 365 ? 8.570 -15.350 -8.066 1.00 87.00 365 GLY A C 1
ATOM 2932 O O . GLY A 1 365 ? 7.504 -15.484 -8.657 1.00 87.00 365 GLY A O 1
ATOM 2933 N N . ILE A 1 366 ? 9.154 -14.158 -7.910 1.00 90.12 366 ILE A N 1
ATOM 2934 C CA . ILE A 1 366 ? 8.600 -12.900 -8.439 1.00 90.12 366 ILE A CA 1
ATOM 2935 C C . ILE A 1 366 ? 8.579 -12.918 -9.970 1.00 90.12 366 ILE A C 1
ATOM 2937 O O . ILE A 1 366 ? 7.555 -12.598 -10.574 1.00 90.12 366 ILE A O 1
ATOM 2941 N N . ASP A 1 367 ? 9.684 -13.319 -10.599 1.00 88.50 367 ASP A N 1
ATOM 2942 C CA . ASP A 1 367 ? 9.788 -13.397 -12.057 1.00 88.50 367 ASP A CA 1
ATOM 2943 C C . ASP A 1 367 ? 8.782 -14.427 -12.620 1.00 88.50 367 ASP A C 1
ATOM 2945 O O . ASP A 1 367 ? 8.124 -14.174 -13.634 1.00 88.50 367 ASP A O 1
ATOM 2949 N N . HIS A 1 368 ? 8.570 -15.547 -11.918 1.00 88.00 368 HIS A N 1
ATOM 2950 C CA . HIS A 1 368 ? 7.524 -16.524 -12.233 1.00 88.00 368 HIS A CA 1
ATOM 2951 C C . HIS A 1 368 ? 6.126 -15.925 -12.126 1.00 88.00 368 HIS A C 1
ATOM 2953 O O . HIS A 1 368 ? 5.329 -16.086 -13.048 1.00 88.00 368 HIS A O 1
ATOM 2959 N N . SER A 1 369 ? 5.830 -15.204 -11.047 1.00 91.75 369 SER A N 1
ATOM 2960 C CA . SER A 1 369 ? 4.537 -14.547 -10.874 1.00 91.75 369 SER A CA 1
ATOM 2961 C C . SER A 1 369 ? 4.277 -13.506 -11.958 1.00 91.75 369 SER A C 1
ATOM 2963 O O . SER A 1 369 ? 3.182 -13.463 -12.503 1.00 91.75 369 SER A O 1
ATOM 2965 N N . LEU A 1 370 ? 5.279 -12.720 -12.361 1.00 92.38 370 LEU A N 1
ATOM 2966 C CA . LEU A 1 370 ? 5.139 -11.787 -13.485 1.00 92.38 370 LEU A CA 1
ATOM 2967 C C . LEU A 1 370 ? 4.827 -12.510 -14.801 1.00 92.38 370 LEU A C 1
ATOM 2969 O O . LEU A 1 370 ? 3.982 -12.053 -15.569 1.00 92.38 370 LEU A O 1
ATOM 2973 N N . ASN A 1 371 ? 5.472 -13.646 -15.063 1.00 90.94 371 ASN A N 1
ATOM 2974 C CA . ASN A 1 371 ? 5.172 -14.460 -16.241 1.00 90.94 371 ASN A CA 1
ATOM 2975 C C . ASN A 1 371 ? 3.776 -15.096 -16.163 1.00 90.94 371 ASN A C 1
ATOM 2977 O O . ASN A 1 371 ? 3.077 -15.140 -17.174 1.00 90.94 371 ASN A O 1
ATOM 2981 N N . TYR A 1 372 ? 3.343 -15.515 -14.970 1.00 90.81 372 TYR A N 1
ATOM 2982 C CA . TYR A 1 372 ? 1.981 -15.982 -14.718 1.00 90.81 372 TYR A CA 1
ATOM 2983 C C . TYR A 1 372 ? 0.948 -14.903 -15.058 1.00 90.81 372 TYR A C 1
ATOM 2985 O O . TYR A 1 372 ? 0.037 -15.156 -15.839 1.00 90.81 372 TYR A O 1
ATOM 2993 N N . MET A 1 373 ? 1.131 -13.678 -14.551 1.00 91.44 373 MET A N 1
ATOM 2994 C CA . MET A 1 373 ? 0.227 -12.550 -14.812 1.00 91.44 373 MET A CA 1
ATOM 2995 C C . MET A 1 373 ? 0.155 -12.184 -16.306 1.00 91.44 373 MET A C 1
ATOM 2997 O O . MET A 1 373 ? -0.914 -11.841 -16.811 1.00 91.44 373 MET A O 1
ATOM 3001 N N . LYS A 1 374 ? 1.268 -12.304 -17.045 1.00 90.50 374 LYS A N 1
ATOM 3002 C CA . LYS A 1 374 ? 1.298 -12.124 -18.509 1.00 90.50 374 LYS A CA 1
ATOM 3003 C C . LYS A 1 374 ? 0.537 -13.218 -19.254 1.00 90.50 374 LYS A C 1
ATOM 3005 O O . LYS A 1 374 ? -0.223 -12.916 -20.167 1.00 90.50 374 LYS A O 1
ATOM 3010 N N . ALA A 1 375 ? 0.727 -14.481 -18.881 1.00 89.00 375 ALA A N 1
ATOM 3011 C CA . ALA A 1 375 ? 0.003 -15.584 -19.507 1.00 89.00 375 ALA A CA 1
ATOM 3012 C C . ALA A 1 375 ? -1.504 -15.489 -19.233 1.00 89.00 375 ALA A C 1
ATOM 3014 O O . ALA A 1 375 ? -2.310 -15.660 -20.143 1.00 89.00 375 ALA A O 1
ATOM 3015 N N . LEU A 1 376 ? -1.873 -15.126 -18.001 1.00 88.25 376 LEU A N 1
ATOM 3016 C CA . LEU A 1 376 ? -3.259 -14.935 -17.586 1.00 88.25 376 LEU A CA 1
ATOM 3017 C C . LEU A 1 376 ? -3.970 -13.865 -18.426 1.00 88.25 376 LEU A C 1
ATOM 3019 O O . LEU A 1 376 ? -5.110 -14.077 -18.831 1.00 88.25 376 LEU A O 1
ATOM 3023 N N . SER A 1 377 ? -3.307 -12.742 -18.727 1.00 89.69 377 SER A N 1
ATOM 3024 C CA . SER A 1 377 ? -3.905 -11.700 -19.568 1.00 89.69 377 SER A CA 1
ATOM 3025 C C . SER A 1 377 ? -4.118 -12.159 -21.011 1.00 89.69 377 SER A C 1
ATOM 3027 O O . SER A 1 377 ? -5.116 -11.804 -21.623 1.00 89.69 377 SER A O 1
ATOM 3029 N N . VAL A 1 378 ? -3.201 -12.973 -21.549 1.00 88.75 378 VAL A N 1
ATOM 3030 C CA . VAL A 1 378 ? -3.330 -13.515 -22.911 1.00 88.75 378 VAL A CA 1
ATOM 3031 C C . VAL A 1 378 ? -4.484 -14.513 -22.999 1.00 88.75 378 VAL A C 1
ATOM 3033 O O . VAL A 1 378 ? -5.249 -14.474 -23.960 1.00 88.75 378 VAL A O 1
ATOM 3036 N N . GLU A 1 379 ? -4.623 -15.398 -22.009 1.00 85.44 379 GLU A N 1
ATOM 3037 C CA . GLU A 1 379 ? -5.676 -16.419 -22.010 1.00 85.44 379 GLU A CA 1
ATOM 3038 C C . GLU A 1 379 ? -7.067 -15.837 -21.728 1.00 85.44 379 GLU A C 1
ATOM 3040 O O . GLU A 1 379 ? -8.053 -16.277 -22.319 1.00 85.44 379 GLU A O 1
ATOM 3045 N N . TYR A 1 380 ? -7.149 -14.811 -20.877 1.00 85.44 380 TYR A N 1
ATOM 3046 C CA . TYR A 1 380 ? -8.398 -14.137 -20.531 1.00 85.44 380 TYR A CA 1
ATOM 3047 C C . TYR A 1 380 ? -8.357 -12.668 -20.968 1.00 85.44 380 TYR A C 1
ATOM 3049 O O . TYR A 1 380 ? -7.928 -11.815 -20.192 1.00 85.44 380 TYR A O 1
ATOM 3057 N N . PRO A 1 381 ? -8.881 -12.320 -22.160 1.00 84.56 381 PRO A N 1
ATOM 3058 C CA . PRO A 1 381 ? -8.835 -10.951 -22.680 1.00 84.56 381 PRO A CA 1
ATOM 3059 C C . PRO A 1 381 ? -9.468 -9.891 -21.765 1.00 84.56 381 PRO A C 1
ATOM 3061 O O . PRO A 1 381 ? -9.063 -8.731 -21.795 1.00 84.56 381 PRO A O 1
ATOM 3064 N N . ALA A 1 382 ? -10.426 -10.281 -20.913 1.00 82.69 382 ALA A N 1
ATOM 3065 C CA . ALA A 1 382 ? -11.010 -9.412 -19.884 1.00 82.69 382 ALA A CA 1
ATOM 3066 C C . ALA A 1 382 ? -9.974 -8.903 -18.857 1.00 82.69 382 ALA A C 1
ATOM 3068 O O . ALA A 1 382 ? -10.216 -7.915 -18.171 1.00 82.69 382 ALA A O 1
ATOM 3069 N N . LEU A 1 383 ? -8.817 -9.563 -18.772 1.00 83.31 383 LEU A N 1
ATOM 3070 C CA . LEU A 1 383 ? -7.711 -9.283 -17.863 1.00 83.31 383 LEU A CA 1
ATOM 3071 C C . LEU A 1 383 ? -6.516 -8.605 -18.562 1.00 83.31 383 LEU A C 1
ATOM 3073 O O . LEU A 1 383 ? -5.457 -8.437 -17.956 1.00 83.31 383 LEU A O 1
ATOM 3077 N N . ASN A 1 384 ? -6.665 -8.180 -19.822 1.00 82.69 384 ASN A N 1
ATOM 3078 C CA . ASN A 1 384 ? -5.603 -7.513 -20.589 1.00 82.69 384 ASN A CA 1
ATOM 3079 C C . ASN A 1 384 ? -5.040 -6.259 -19.903 1.00 82.69 384 ASN A C 1
ATOM 3081 O O . ASN A 1 384 ? -3.853 -5.959 -20.026 1.00 82.69 384 ASN A O 1
ATOM 3085 N N . SER A 1 385 ? -5.869 -5.554 -19.133 1.00 81.25 385 SER A N 1
ATOM 3086 C CA . SER A 1 385 ? -5.487 -4.336 -18.413 1.00 81.25 385 SER A CA 1
ATOM 3087 C C . SER A 1 385 ? -4.620 -4.581 -17.173 1.00 81.25 385 SER A C 1
ATOM 3089 O O . SER A 1 385 ? -4.098 -3.625 -16.604 1.00 81.25 385 SER A O 1
ATOM 3091 N N . ILE A 1 386 ? -4.427 -5.832 -16.737 1.00 83.88 386 ILE A N 1
ATOM 3092 C CA . ILE A 1 386 ? -3.628 -6.127 -15.540 1.00 83.88 386 ILE A CA 1
ATOM 3093 C C . ILE A 1 386 ? -2.150 -5.740 -15.730 1.00 83.88 386 ILE A C 1
ATOM 3095 O O . ILE A 1 386 ? -1.489 -5.316 -14.782 1.00 83.88 386 ILE A O 1
ATOM 3099 N N . ASN A 1 387 ? -1.630 -5.861 -16.952 1.00 79.06 387 ASN A N 1
ATOM 3100 C CA . ASN A 1 387 ? -0.220 -5.595 -17.239 1.00 79.06 387 ASN A CA 1
ATOM 3101 C C . ASN A 1 387 ? 0.079 -4.128 -17.590 1.00 79.06 387 ASN A C 1
ATOM 3103 O O . ASN A 1 387 ? 1.253 -3.774 -17.726 1.00 79.06 387 ASN A O 1
ATOM 3107 N N . THR A 1 388 ? -0.943 -3.275 -17.725 1.00 81.50 388 THR A N 1
ATOM 3108 C CA . THR A 1 388 ? -0.765 -1.841 -17.994 1.00 81.50 388 THR A CA 1
ATOM 3109 C C . THR A 1 388 ? -0.615 -1.070 -16.681 1.00 81.50 388 THR A C 1
ATOM 3111 O O . THR A 1 388 ? -1.270 -1.374 -15.690 1.00 81.50 388 THR A O 1
ATOM 3114 N N . ILE A 1 389 ? 0.278 -0.079 -16.635 1.00 76.31 389 ILE A N 1
ATOM 3115 C CA . ILE A 1 389 ? 0.566 0.686 -15.401 1.00 76.31 389 ILE A CA 1
ATOM 3116 C C . ILE A 1 389 ? -0.171 2.036 -15.400 1.00 76.31 389 ILE A C 1
ATOM 3118 O O . ILE A 1 389 ? -0.520 2.554 -14.338 1.00 76.31 389 ILE A O 1
ATOM 3122 N N . GLU A 1 390 ? -0.429 2.587 -16.589 1.00 76.62 390 GLU A N 1
ATOM 3123 C CA . GLU A 1 390 ? -0.896 3.963 -16.811 1.00 76.62 390 GLU A CA 1
ATOM 3124 C C . GLU A 1 390 ? -2.230 4.236 -16.091 1.00 76.62 390 GLU A C 1
ATOM 3126 O O . GLU A 1 390 ? -2.284 5.083 -15.193 1.00 76.62 390 GLU A O 1
ATOM 3131 N N . ASP A 1 391 ? -3.254 3.413 -16.333 1.00 76.31 391 ASP A N 1
ATOM 3132 C CA . ASP A 1 391 ? -4.608 3.637 -15.791 1.00 76.31 391 ASP A CA 1
ATOM 3133 C C . ASP A 1 391 ? -4.819 3.064 -14.375 1.00 76.31 391 ASP A C 1
ATOM 3135 O O . ASP A 1 391 ? -5.882 2.521 -14.071 1.00 76.31 391 ASP A O 1
ATOM 3139 N N . TYR A 1 392 ? -3.780 2.957 -13.540 1.00 79.69 392 TYR A N 1
ATOM 3140 C CA . TYR A 1 392 ? -3.968 2.395 -12.194 1.00 79.69 392 TYR A CA 1
ATOM 3141 C C . TYR A 1 392 ? -4.767 3.355 -11.309 1.00 79.69 392 TYR A C 1
ATOM 3143 O O . TYR A 1 392 ? -4.265 4.436 -10.979 1.00 79.69 392 TYR A O 1
ATOM 3151 N N . GLU A 1 393 ? -5.953 2.903 -10.900 1.00 78.38 393 GLU A N 1
ATOM 3152 C CA . GLU A 1 393 ? -6.754 3.463 -9.815 1.00 78.38 393 GLU A CA 1
ATOM 3153 C C . GLU A 1 393 ? -6.346 2.809 -8.490 1.00 78.38 393 GLU A C 1
ATOM 3155 O O . GLU A 1 393 ? -6.176 1.592 -8.390 1.00 78.38 393 GLU A O 1
ATOM 3160 N N . ALA A 1 394 ? -6.136 3.643 -7.476 1.00 77.62 394 ALA A N 1
ATOM 3161 C CA . ALA A 1 394 ? -5.808 3.213 -6.128 1.00 77.62 394 ALA A CA 1
ATOM 3162 C C . ALA A 1 394 ? -6.922 2.328 -5.547 1.00 77.62 394 ALA A C 1
ATOM 3164 O O . ALA A 1 394 ? -8.076 2.739 -5.553 1.00 77.62 394 ALA A O 1
ATOM 3165 N N . LEU A 1 395 ? -6.569 1.161 -4.992 1.00 81.25 395 LEU A N 1
ATOM 3166 C CA . LEU A 1 395 ? -7.515 0.375 -4.192 1.00 81.25 395 LEU A CA 1
ATOM 3167 C C . LEU A 1 395 ? -8.052 1.220 -3.030 1.00 81.25 395 LEU A C 1
ATOM 3169 O O . LEU A 1 395 ? -7.271 1.864 -2.327 1.00 81.25 395 LEU A O 1
ATOM 3173 N N . GLU A 1 396 ? -9.361 1.176 -2.800 1.00 78.69 396 GLU A N 1
ATOM 3174 C CA . GLU A 1 396 ? -9.973 1.800 -1.629 1.00 78.69 396 GLU A CA 1
ATOM 3175 C C . GLU A 1 396 ? -9.924 0.857 -0.416 1.00 78.69 396 GLU A C 1
ATOM 3177 O O . GLU A 1 396 ? -9.822 -0.369 -0.545 1.00 78.69 396 GLU A O 1
ATOM 3182 N N . GLY A 1 397 ? -10.088 1.398 0.797 1.00 74.44 397 GLY A N 1
ATOM 3183 C CA . GLY A 1 397 ? -10.188 0.578 2.010 1.00 74.44 397 GLY A CA 1
ATOM 3184 C C . GLY A 1 397 ? -11.312 -0.467 1.920 1.00 74.44 397 GLY A C 1
ATOM 3185 O O . GLY A 1 397 ? -11.180 -1.583 2.427 1.00 74.44 397 GLY A O 1
ATOM 3186 N N . ALA A 1 398 ? -12.402 -0.155 1.208 1.00 79.19 398 ALA A N 1
ATOM 3187 C CA . ALA A 1 398 ? -13.486 -1.096 0.924 1.00 79.19 398 ALA A CA 1
ATOM 3188 C C . ALA A 1 398 ? -13.045 -2.289 0.063 1.00 79.19 398 ALA A C 1
ATOM 3190 O O . ALA A 1 398 ? -13.490 -3.416 0.305 1.00 79.19 398 ALA A O 1
ATOM 3191 N N . ASP A 1 399 ? -12.144 -2.068 -0.893 1.00 84.50 399 ASP A N 1
ATOM 3192 C CA . ASP A 1 399 ? -11.618 -3.130 -1.741 1.00 84.50 399 ASP A CA 1
ATOM 3193 C C . ASP A 1 399 ? -10.737 -4.083 -0.957 1.00 84.50 399 ASP A C 1
ATOM 3195 O O . ASP A 1 399 ? -10.870 -5.297 -1.113 1.00 84.50 399 ASP A O 1
ATOM 3199 N N . LEU A 1 400 ? -9.897 -3.562 -0.063 1.00 84.06 400 LEU A N 1
ATOM 3200 C CA . LEU A 1 400 ? -9.078 -4.399 0.809 1.00 84.06 400 LEU A CA 1
ATOM 3201 C C . LEU A 1 400 ? -9.938 -5.221 1.771 1.00 84.06 400 LEU A C 1
ATOM 3203 O O . LEU A 1 400 ? -9.687 -6.410 1.929 1.00 84.06 400 LEU A O 1
ATOM 3207 N N . ARG A 1 401 ? -11.023 -4.666 2.329 1.00 83.25 401 ARG A N 1
ATOM 3208 C CA . ARG A 1 401 ? -11.977 -5.452 3.143 1.00 83.25 401 ARG A CA 1
ATOM 3209 C C . ARG A 1 401 ? -12.588 -6.629 2.375 1.00 83.25 401 ARG A C 1
ATOM 3211 O O . ARG A 1 401 ? -12.935 -7.637 2.985 1.00 83.25 401 ARG A O 1
ATOM 3218 N N . GLY A 1 402 ? -12.721 -6.509 1.054 1.00 87.19 402 GLY A N 1
ATOM 3219 C CA . GLY A 1 402 ? -13.194 -7.583 0.182 1.00 87.19 402 GLY A CA 1
ATOM 3220 C C . GLY A 1 402 ? -12.185 -8.713 -0.033 1.00 87.19 402 GLY A C 1
ATOM 3221 O O . GLY A 1 402 ? -12.606 -9.816 -0.374 1.00 87.19 402 GLY A O 1
ATOM 3222 N N . LEU A 1 403 ? -10.889 -8.477 0.202 1.00 90.06 403 LEU A N 1
ATOM 3223 C CA . LEU A 1 403 ? -9.819 -9.424 -0.120 1.00 90.06 403 LEU A CA 1
ATOM 3224 C C . LEU A 1 403 ? -10.000 -10.767 0.594 1.00 90.06 403 LEU A C 1
ATOM 3226 O O . LEU A 1 403 ? -9.830 -11.813 -0.024 1.00 90.06 403 LEU A O 1
ATOM 3230 N N . SER A 1 404 ? -10.404 -10.751 1.867 1.00 87.31 404 SER A N 1
ATOM 3231 C CA . SER A 1 404 ? -10.590 -11.967 2.670 1.00 87.31 404 SER A CA 1
ATOM 3232 C C . SER A 1 404 ? -11.628 -12.930 2.091 1.00 87.31 404 SER A C 1
ATOM 3234 O O . SER A 1 404 ? -11.515 -14.132 2.313 1.00 87.31 404 SER A O 1
ATOM 3236 N N . LYS A 1 405 ? -12.598 -12.441 1.303 1.00 90.94 405 LYS A N 1
ATOM 3237 C CA . LYS A 1 405 ? -13.606 -13.285 0.637 1.00 90.94 405 LYS A CA 1
ATOM 3238 C C . LYS A 1 405 ? -12.981 -14.235 -0.386 1.00 90.94 405 LYS A C 1
ATOM 3240 O O . LYS A 1 405 ? -13.471 -15.346 -0.564 1.00 90.94 405 LYS A O 1
ATOM 3245 N N . PHE A 1 406 ? -11.882 -13.812 -1.007 1.00 92.44 406 PHE A N 1
ATOM 3246 C CA . PHE A 1 406 ? -11.155 -14.596 -2.002 1.00 92.44 406 PHE A CA 1
ATOM 3247 C C . PHE A 1 406 ? -10.122 -15.537 -1.379 1.00 92.44 406 PHE A C 1
ATOM 3249 O O . PHE A 1 406 ? -9.524 -16.333 -2.095 1.00 92.44 406 PHE A O 1
ATOM 3256 N N . LEU A 1 407 ? -9.878 -15.468 -0.069 1.00 90.69 407 LEU A N 1
ATOM 3257 C CA . LEU A 1 407 ? -8.847 -16.271 0.581 1.00 90.69 407 LEU A CA 1
ATOM 3258 C C . LEU A 1 407 ? -9.468 -17.468 1.290 1.00 90.69 407 LEU A C 1
ATOM 3260 O O . LEU A 1 407 ? -10.385 -17.339 2.100 1.00 90.69 407 LEU A O 1
ATOM 3264 N N . GLN A 1 408 ? -8.921 -18.652 1.035 1.00 87.88 408 GLN A N 1
ATOM 3265 C CA . GLN A 1 408 ? -9.196 -19.807 1.874 1.00 87.88 408 GLN A CA 1
ATOM 3266 C C . GLN A 1 408 ? -8.382 -19.705 3.168 1.00 87.88 408 GLN A C 1
ATOM 3268 O O . GLN A 1 408 ? -7.213 -20.085 3.222 1.00 87.88 408 GLN A O 1
ATOM 3273 N N . ILE A 1 409 ? -9.017 -19.170 4.208 1.00 80.88 409 ILE A N 1
ATOM 3274 C CA . ILE A 1 409 ? -8.445 -19.052 5.549 1.00 80.88 409 ILE A CA 1
ATOM 3275 C C . ILE A 1 409 ? -8.850 -20.306 6.326 1.00 80.88 409 ILE A C 1
ATOM 3277 O O . ILE A 1 409 ? -10.005 -20.446 6.722 1.00 80.88 409 ILE A O 1
ATOM 3281 N N . ASN A 1 410 ? -7.912 -21.241 6.482 1.00 68.00 410 ASN A N 1
ATOM 3282 C CA . ASN A 1 410 ? -8.116 -22.454 7.281 1.00 68.00 410 ASN A CA 1
ATOM 3283 C C . ASN A 1 410 ? -7.636 -22.284 8.735 1.00 68.00 410 ASN A C 1
ATOM 3285 O O . ASN A 1 410 ? -7.823 -23.192 9.539 1.00 68.00 410 ASN A O 1
ATOM 3289 N N . ASP A 1 411 ? -7.006 -21.154 9.068 1.00 63.12 411 ASP A N 1
ATOM 3290 C CA . ASP A 1 411 ? -6.470 -20.912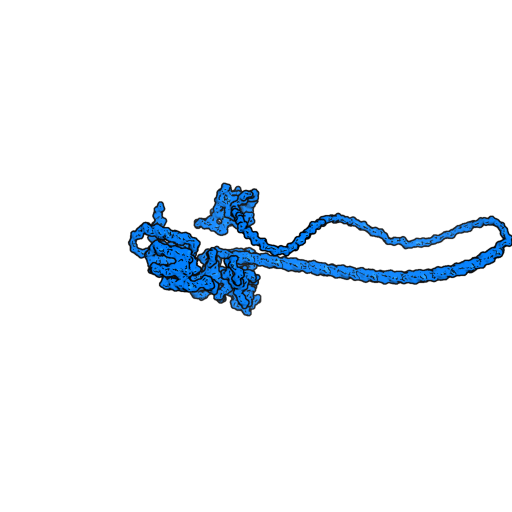 10.405 1.00 63.12 411 ASP A CA 1
ATOM 3291 C C . ASP A 1 411 ? -7.615 -20.664 11.391 1.00 63.12 411 ASP A C 1
ATOM 3293 O O . ASP A 1 411 ? -8.324 -19.660 11.289 1.00 63.12 411 ASP A O 1
ATOM 3297 N N . GLU A 1 412 ? -7.764 -21.564 12.369 1.00 57.44 412 GLU A N 1
ATOM 3298 C CA . GLU A 1 412 ? -8.749 -21.457 13.460 1.00 57.44 412 GLU A CA 1
ATOM 3299 C C . GLU A 1 412 ? -8.624 -20.129 14.227 1.00 57.44 412 GLU A C 1
ATOM 3301 O O . GLU A 1 412 ? -9.609 -19.603 14.743 1.00 57.44 412 GLU A O 1
ATOM 3306 N N . ASP A 1 413 ? -7.420 -19.552 14.234 1.00 61.06 413 ASP A N 1
ATOM 3307 C CA . ASP A 1 413 ? -7.106 -18.296 14.908 1.00 61.06 413 ASP A CA 1
ATOM 3308 C C . ASP A 1 413 ? -7.455 -17.039 14.082 1.00 61.06 413 ASP A C 1
ATOM 3310 O O . ASP A 1 413 ? -7.299 -15.925 14.581 1.00 61.06 413 ASP A O 1
ATOM 3314 N N . GLY A 1 414 ? -7.857 -17.178 12.809 1.00 65.94 414 GLY A N 1
ATOM 3315 C CA . GLY A 1 414 ? -8.154 -16.043 11.921 1.00 65.94 414 GLY A CA 1
ATOM 3316 C C . GLY A 1 414 ? -6.942 -15.161 11.583 1.00 65.94 414 GLY A C 1
ATOM 3317 O O . GLY A 1 414 ? -7.105 -14.011 11.173 1.00 65.94 414 GLY A O 1
ATOM 3318 N N . LYS A 1 415 ? -5.723 -15.681 11.768 1.00 74.56 415 LYS A N 1
ATOM 3319 C CA . LYS A 1 415 ? -4.483 -14.903 11.708 1.00 74.56 415 LYS A CA 1
ATOM 3320 C C . LYS A 1 415 ? -4.047 -14.598 10.279 1.00 74.56 415 LYS A C 1
ATOM 3322 O O . LYS A 1 415 ? -3.631 -15.486 9.547 1.00 74.56 415 LYS A O 1
ATOM 3327 N N . LEU A 1 416 ? -4.023 -13.323 9.887 1.00 81.19 416 LEU A N 1
ATOM 3328 C CA . LEU A 1 416 ? -3.690 -12.928 8.511 1.00 81.19 416 LEU A CA 1
ATOM 3329 C C . LEU A 1 416 ? -2.175 -12.781 8.305 1.00 81.19 416 LEU A C 1
ATOM 3331 O O . LEU A 1 416 ? -1.584 -11.712 8.423 1.00 81.19 416 LEU A O 1
ATOM 3335 N N . GLY A 1 417 ? -1.535 -13.901 7.977 1.00 80.12 417 GLY A N 1
ATOM 3336 C CA . GLY A 1 417 ? -0.192 -13.948 7.387 1.00 80.12 417 GLY A CA 1
ATOM 3337 C C . GLY A 1 417 ? 0.924 -13.795 8.407 1.00 80.12 417 GLY A C 1
ATOM 3338 O O . GLY A 1 417 ? 2.036 -13.432 8.038 1.00 80.12 417 GLY A O 1
ATOM 3339 N N . ASN A 1 418 ? 0.631 -14.046 9.686 1.00 87.12 418 ASN A N 1
ATOM 3340 C CA . ASN A 1 418 ? 1.543 -13.793 10.805 1.00 87.12 418 ASN A CA 1
ATOM 3341 C C . ASN A 1 418 ? 2.040 -12.336 10.861 1.00 87.12 418 ASN A C 1
ATOM 3343 O O . ASN A 1 418 ? 3.160 -12.057 11.306 1.00 87.12 418 ASN A O 1
ATOM 3347 N N . LEU A 1 419 ? 1.189 -11.411 10.408 1.00 90.56 419 LEU A N 1
ATOM 3348 C CA . LEU A 1 419 ? 1.392 -9.975 10.501 1.00 90.56 419 LEU A CA 1
ATOM 3349 C C . LEU A 1 419 ? 0.583 -9.386 11.660 1.00 90.56 419 LEU A C 1
ATOM 3351 O O . LEU A 1 419 ? -0.458 -9.904 12.058 1.00 90.56 419 LEU A O 1
ATOM 3355 N N . TYR A 1 420 ? 1.098 -8.288 12.193 1.00 89.12 420 TYR A N 1
ATOM 3356 C CA . TYR A 1 420 ? 0.592 -7.575 13.352 1.00 89.12 420 TYR A CA 1
ATOM 3357 C C . TYR A 1 420 ? 0.404 -6.116 12.978 1.00 89.12 420 TYR A C 1
ATOM 3359 O O . TYR A 1 420 ? 1.305 -5.469 12.433 1.00 89.12 420 TYR A O 1
ATOM 3367 N N . ARG A 1 421 ? -0.778 -5.597 13.276 1.00 88.38 421 ARG A N 1
ATOM 3368 C CA . ARG A 1 421 ? -1.130 -4.206 13.062 1.00 88.38 421 ARG A CA 1
ATOM 3369 C C . ARG A 1 421 ? -0.380 -3.341 14.065 1.00 88.38 421 ARG A C 1
ATOM 3371 O O . ARG A 1 421 ? -0.351 -3.618 15.259 1.00 88.38 421 ARG A O 1
ATOM 3378 N N . THR A 1 422 ? 0.222 -2.270 13.578 1.00 85.69 422 THR A N 1
ATOM 3379 C CA . THR A 1 422 ? 0.866 -1.257 14.410 1.00 85.69 422 THR A CA 1
ATOM 3380 C C . THR A 1 422 ? 0.647 0.126 13.808 1.00 85.69 422 THR A C 1
ATOM 3382 O O . THR A 1 422 ? 0.245 0.250 12.650 1.00 85.69 422 THR A O 1
ATOM 3385 N N . THR A 1 423 ? 0.883 1.176 14.586 1.00 79.06 423 THR A N 1
ATOM 3386 C CA . THR A 1 423 ? 0.723 2.565 14.147 1.00 79.06 423 THR A CA 1
ATOM 3387 C C . THR A 1 423 ? 2.059 3.291 14.123 1.00 79.06 423 THR A C 1
ATOM 3389 O O . THR A 1 423 ? 2.905 3.096 14.997 1.00 79.06 423 THR A O 1
ATOM 3392 N N . THR A 1 424 ? 2.267 4.144 13.125 1.00 76.06 424 T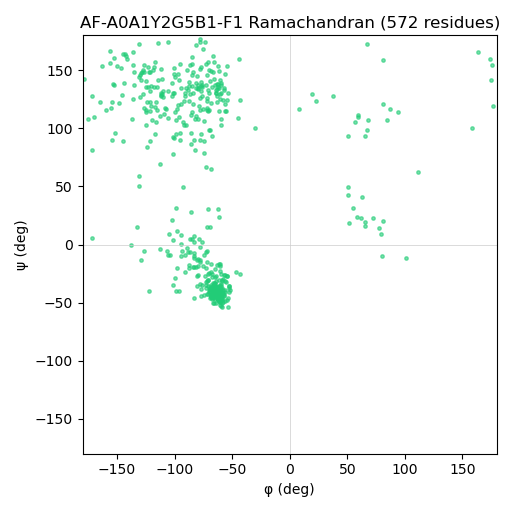HR A N 1
ATOM 3393 C CA . THR A 1 424 ? 3.378 5.105 13.123 1.00 76.06 424 THR A CA 1
ATOM 3394 C C . THR A 1 424 ? 3.089 6.267 14.074 1.00 76.06 424 THR A C 1
ATOM 3396 O O . THR A 1 424 ? 1.955 6.447 14.515 1.00 76.06 424 THR A O 1
ATOM 3399 N N . GLU A 1 425 ? 4.100 7.090 14.366 1.00 70.94 425 GLU A N 1
ATOM 3400 C CA . GLU A 1 425 ? 3.927 8.327 15.148 1.00 70.94 425 GLU A CA 1
ATOM 3401 C C . GLU A 1 425 ? 2.922 9.294 14.497 1.00 70.94 425 GLU A C 1
ATOM 3403 O O . GLU A 1 425 ? 2.192 9.985 15.198 1.00 70.94 425 GLU A O 1
ATOM 3408 N N . GLY A 1 426 ? 2.817 9.278 13.162 1.00 68.88 426 GLY A N 1
ATOM 3409 C CA . GLY A 1 426 ? 1.803 10.024 12.405 1.00 68.88 426 GLY A CA 1
ATOM 3410 C C . GLY A 1 426 ? 0.398 9.405 12.436 1.00 68.88 426 GLY A C 1
ATOM 3411 O O . GLY A 1 426 ? -0.505 9.910 11.779 1.00 68.88 426 GLY A O 1
ATOM 3412 N N . GLY A 1 427 ? 0.191 8.297 13.157 1.00 71.81 427 GLY A N 1
ATOM 3413 C CA . GLY A 1 427 ? -1.108 7.631 13.276 1.00 71.81 427 GLY A CA 1
ATOM 3414 C C . GLY A 1 427 ? -1.516 6.789 12.061 1.00 71.81 427 GLY A C 1
ATOM 3415 O O . GLY A 1 427 ? -2.691 6.408 11.965 1.00 71.81 427 GLY A O 1
ATOM 3416 N N . HIS A 1 428 ? -0.575 6.493 11.154 1.00 75.69 428 HIS A N 1
ATOM 3417 C CA . HIS A 1 428 ? -0.786 5.604 10.009 1.00 75.69 428 HIS A CA 1
ATOM 3418 C C . HIS A 1 428 ? -0.696 4.145 10.438 1.00 75.69 428 HIS A C 1
ATOM 3420 O O . HIS A 1 428 ? 0.205 3.768 11.188 1.00 75.69 428 HIS A O 1
ATOM 3426 N N . VAL A 1 429 ? -1.608 3.321 9.933 1.00 79.50 429 VAL A N 1
ATOM 3427 C CA . VAL A 1 429 ? -1.606 1.878 10.177 1.00 79.50 429 VAL A CA 1
ATOM 3428 C C . VAL A 1 429 ? -0.617 1.196 9.248 1.00 79.50 429 VAL A C 1
ATOM 3430 O O . VAL A 1 429 ? -0.608 1.466 8.052 1.00 79.50 429 VAL A O 1
ATOM 3433 N N . LYS A 1 430 ? 0.180 0.283 9.796 1.00 84.38 430 LYS A N 1
ATOM 3434 C CA . LYS A 1 430 ? 1.057 -0.610 9.039 1.00 84.38 430 LYS A CA 1
ATOM 3435 C C . LYS A 1 430 ? 0.973 -2.029 9.592 1.00 84.38 430 LYS A C 1
ATOM 3437 O O . LYS A 1 430 ? 0.695 -2.222 10.778 1.00 84.38 430 LYS A O 1
ATOM 3442 N N . TRP A 1 431 ? 1.261 -3.012 8.751 1.00 89.00 431 TRP A N 1
ATOM 3443 C CA . TRP A 1 431 ? 1.290 -4.424 9.130 1.00 89.00 431 TRP A CA 1
ATOM 3444 C C . TRP A 1 431 ? 2.716 -4.948 9.159 1.00 89.00 431 TRP A C 1
ATOM 3446 O O . TRP A 1 431 ? 3.395 -4.962 8.140 1.00 89.00 431 TRP A O 1
ATOM 3456 N N . VAL A 1 432 ? 3.198 -5.382 10.319 1.00 89.06 432 VAL A N 1
ATOM 3457 C CA . VAL A 1 432 ? 4.582 -5.841 10.495 1.00 89.06 432 VAL A CA 1
ATOM 3458 C C . VAL A 1 432 ? 4.638 -7.301 10.926 1.00 89.06 432 VAL A C 1
ATOM 3460 O O . VAL A 1 432 ? 3.724 -7.797 11.572 1.00 89.06 432 VAL A O 1
ATOM 3463 N N . CYS A 1 433 ? 5.697 -8.021 10.567 1.00 89.88 433 CYS A N 1
ATOM 3464 C CA . CYS A 1 433 ? 5.871 -9.406 10.994 1.00 89.88 433 CYS A CA 1
ATOM 3465 C C . CYS A 1 433 ? 6.083 -9.501 12.508 1.00 89.88 433 CYS A C 1
ATOM 3467 O O . CYS A 1 433 ? 6.437 -8.518 13.161 1.00 89.88 433 CYS A O 1
ATOM 3469 N N . VAL A 1 434 ? 5.896 -10.702 13.062 1.00 86.31 434 VAL A N 1
ATOM 3470 C CA . VAL A 1 434 ? 6.056 -10.960 14.503 1.00 86.31 434 VAL A CA 1
ATOM 3471 C C . VAL A 1 434 ? 7.406 -10.494 15.055 1.00 86.31 434 VAL A C 1
ATOM 3473 O O . VAL A 1 434 ? 7.460 -9.960 16.161 1.00 86.31 434 VAL A O 1
ATOM 3476 N N . ASP A 1 435 ? 8.481 -10.645 14.280 1.00 85.75 435 ASP A N 1
ATOM 3477 C CA . ASP A 1 435 ? 9.832 -10.273 14.700 1.00 85.75 435 ASP A CA 1
ATOM 3478 C C . ASP A 1 435 ? 9.946 -8.745 14.857 1.00 85.75 435 ASP A C 1
ATOM 3480 O O . ASP A 1 435 ? 10.402 -8.255 15.890 1.00 85.75 435 ASP A O 1
ATOM 3484 N N . HIS A 1 436 ? 9.425 -7.981 13.889 1.00 87.31 436 HIS A N 1
ATOM 3485 C CA . HIS A 1 436 ? 9.382 -6.515 13.949 1.00 87.31 436 HIS A CA 1
ATOM 3486 C C . HIS A 1 436 ? 8.353 -5.974 14.938 1.00 87.31 436 HIS A C 1
ATOM 3488 O O . HIS A 1 436 ? 8.559 -4.922 15.539 1.00 87.31 436 HIS A O 1
ATOM 3494 N N . TYR A 1 437 ? 7.239 -6.677 15.127 1.00 86.38 437 TYR A N 1
ATOM 3495 C CA . TYR A 1 437 ? 6.285 -6.341 16.172 1.00 86.38 437 TYR A CA 1
ATOM 3496 C C . TYR A 1 437 ? 6.983 -6.413 17.532 1.00 86.38 437 TYR A C 1
ATOM 3498 O O . TYR A 1 437 ? 7.039 -5.413 18.248 1.00 86.38 437 TYR A O 1
ATOM 3506 N N . ARG A 1 438 ? 7.633 -7.551 17.823 1.00 83.50 438 ARG A N 1
ATOM 3507 C CA . ARG A 1 438 ? 8.369 -7.802 19.070 1.00 83.50 438 ARG A CA 1
ATOM 3508 C C . ARG A 1 438 ? 9.586 -6.897 19.269 1.00 83.50 438 ARG A C 1
ATOM 3510 O O . ARG A 1 438 ? 9.930 -6.622 20.412 1.00 83.50 438 ARG A O 1
ATOM 3517 N N . SER A 1 439 ? 10.228 -6.401 18.213 1.00 80.69 439 SER A N 1
ATOM 3518 C CA . SER A 1 439 ? 11.359 -5.471 18.367 1.00 80.69 439 SER A CA 1
ATOM 3519 C C . SER A 1 439 ? 10.928 -4.083 18.859 1.00 80.69 439 SER A C 1
ATOM 3521 O O . SER A 1 439 ? 11.667 -3.430 19.592 1.00 80.69 439 SER A O 1
ATOM 3523 N N . THR A 1 440 ? 9.710 -3.645 18.521 1.00 74.38 440 THR A N 1
ATOM 3524 C CA . THR A 1 440 ? 9.120 -2.390 19.037 1.00 74.38 440 THR A CA 1
ATOM 3525 C C . THR A 1 440 ? 8.460 -2.543 20.414 1.00 74.38 440 THR A C 1
ATOM 3527 O O . THR A 1 440 ? 8.106 -1.559 21.072 1.00 74.38 440 THR A O 1
ATOM 3530 N N . TYR A 1 441 ? 8.323 -3.790 20.854 1.00 69.75 441 TYR A N 1
ATOM 3531 C CA . TYR A 1 441 ? 7.509 -4.241 21.968 1.00 69.75 441 TYR A CA 1
ATOM 3532 C C . TYR A 1 441 ? 8.319 -4.249 23.264 1.00 69.75 441 TYR A C 1
ATOM 3534 O O . TYR A 1 441 ? 9.374 -4.873 23.373 1.00 69.75 441 TYR A O 1
ATOM 3542 N N . LYS A 1 442 ? 7.798 -3.608 24.309 1.00 79.00 442 LYS A N 1
ATOM 3543 C CA . LYS A 1 442 ? 8.307 -3.835 25.661 1.00 79.00 442 LYS A CA 1
ATOM 3544 C C . LYS A 1 442 ? 7.642 -5.082 26.230 1.00 79.00 442 LYS A C 1
ATOM 3546 O O . LYS A 1 442 ? 6.594 -5.002 26.866 1.00 79.00 442 LYS A O 1
ATOM 3551 N N . GLU A 1 443 ? 8.271 -6.233 26.007 1.00 82.50 443 GLU A N 1
ATOM 3552 C CA . GLU A 1 443 ? 7.666 -7.546 26.268 1.00 82.50 443 GLU A CA 1
ATOM 3553 C C . GLU A 1 443 ? 7.107 -7.722 27.672 1.00 82.50 443 GLU A C 1
ATOM 3555 O O . GLU A 1 443 ? 6.004 -8.234 27.851 1.00 82.50 443 GLU A O 1
ATOM 3560 N N . LYS A 1 444 ? 7.828 -7.219 28.670 1.00 86.62 444 LYS A N 1
ATOM 3561 C CA . LYS A 1 444 ? 7.387 -7.276 30.060 1.00 86.62 444 LYS A CA 1
ATOM 3562 C C . LYS A 1 444 ? 6.119 -6.453 30.320 1.00 86.62 444 LYS A C 1
ATOM 3564 O O . LYS A 1 444 ? 5.255 -6.905 31.063 1.00 86.62 444 LYS A O 1
ATOM 3569 N N . GLU A 1 445 ? 6.022 -5.257 29.741 1.00 89.94 445 GLU A N 1
ATOM 3570 C CA . GLU A 1 445 ? 4.893 -4.342 29.959 1.00 89.94 445 GLU A CA 1
ATOM 3571 C C . GLU A 1 445 ? 3.634 -4.859 29.259 1.00 89.94 445 GLU A C 1
ATOM 3573 O O . GLU A 1 445 ? 2.568 -4.892 29.870 1.00 89.94 445 GLU A O 1
ATOM 3578 N N . GLN A 1 446 ? 3.757 -5.361 28.027 1.00 90.06 446 GLN A N 1
ATOM 3579 C CA . GLN A 1 446 ? 2.602 -5.931 27.341 1.00 90.06 446 GLN A CA 1
ATOM 3580 C C . GLN A 1 446 ? 2.154 -7.261 27.965 1.00 90.06 446 GLN A C 1
ATOM 3582 O O . GLN A 1 446 ? 0.958 -7.444 28.153 1.00 90.06 446 GLN A O 1
ATOM 3587 N N . LYS A 1 447 ? 3.066 -8.160 28.369 1.00 91.25 447 LYS A N 1
ATOM 3588 C CA . LYS A 1 447 ? 2.676 -9.391 29.088 1.00 91.25 447 LYS A CA 1
ATOM 3589 C C . LYS A 1 447 ? 1.925 -9.091 30.385 1.00 91.25 447 LYS A C 1
ATOM 3591 O O . LYS A 1 447 ? 0.980 -9.796 30.724 1.00 91.25 447 LYS A O 1
ATOM 3596 N N . ALA A 1 448 ? 2.322 -8.039 31.105 1.00 93.81 448 ALA A N 1
ATOM 3597 C CA . ALA A 1 448 ? 1.594 -7.591 32.290 1.00 93.81 448 ALA A CA 1
ATOM 3598 C C . ALA A 1 448 ? 0.175 -7.110 31.937 1.00 93.81 448 ALA A C 1
ATOM 3600 O O . ALA A 1 448 ? -0.774 -7.433 32.648 1.00 93.81 448 ALA A O 1
ATOM 3601 N N . PHE A 1 449 ? 0.021 -6.392 30.821 1.00 95.62 449 PHE A N 1
ATOM 3602 C CA . PHE A 1 449 ? -1.289 -5.996 30.311 1.00 95.62 449 PHE A CA 1
ATOM 3603 C C . PHE A 1 449 ? -2.149 -7.190 29.877 1.00 95.62 449 PHE A C 1
ATOM 3605 O O . PHE A 1 449 ? -3.313 -7.265 30.259 1.00 95.62 449 PHE A O 1
ATOM 3612 N N . GLU A 1 450 ? -1.585 -8.149 29.142 1.00 95.19 450 GLU A N 1
ATOM 3613 C CA . GLU A 1 450 ? -2.273 -9.383 28.741 1.00 95.19 450 GLU A CA 1
ATOM 3614 C C . GLU A 1 450 ? -2.781 -10.156 29.966 1.00 95.19 450 GLU A C 1
ATOM 3616 O O . GLU A 1 450 ? -3.950 -10.537 30.009 1.00 95.19 450 GLU A O 1
ATOM 3621 N N . GLY A 1 451 ? -1.954 -10.274 31.010 1.00 96.69 451 GLY A N 1
ATOM 3622 C CA . GLY A 1 451 ? -2.372 -10.847 32.289 1.00 96.69 451 GLY A CA 1
ATOM 3623 C C . GLY A 1 451 ? -3.510 -10.063 32.952 1.00 96.69 451 GLY A C 1
ATOM 3624 O O . GLY A 1 451 ? -4.449 -10.662 33.467 1.00 96.69 451 GLY A O 1
ATOM 3625 N N . ALA A 1 452 ? -3.484 -8.726 32.910 1.00 96.94 452 ALA A N 1
ATOM 3626 C CA . ALA A 1 452 ? -4.572 -7.897 33.436 1.00 96.94 452 ALA A CA 1
ATOM 3627 C C . ALA A 1 452 ? -5.891 -8.080 32.662 1.00 96.94 452 ALA A C 1
ATOM 3629 O O . ALA A 1 452 ? -6.961 -8.080 33.273 1.00 96.94 452 ALA A O 1
ATOM 3630 N N . VAL A 1 453 ? -5.831 -8.270 31.340 1.00 97.50 453 VAL A N 1
ATOM 3631 C CA . VAL A 1 453 ? -7.001 -8.603 30.509 1.00 97.50 453 VAL A CA 1
ATOM 3632 C C . VAL A 1 453 ? -7.561 -9.971 30.907 1.00 97.50 453 VAL A C 1
ATOM 3634 O O . VAL A 1 453 ? -8.754 -10.082 31.188 1.00 97.50 453 VAL A O 1
ATOM 3637 N N . GLU A 1 454 ? -6.705 -10.991 30.993 1.00 97.06 454 GLU A N 1
ATOM 3638 C CA . GLU A 1 454 ? -7.097 -12.366 31.328 1.00 97.06 454 GLU A CA 1
ATOM 3639 C C . GLU A 1 454 ? -7.685 -12.478 32.744 1.00 97.06 454 GLU A C 1
ATOM 3641 O O . GLU A 1 454 ? -8.724 -13.108 32.938 1.00 97.06 454 GLU A O 1
ATOM 3646 N N . MET A 1 455 ? -7.101 -11.790 33.734 1.00 96.31 455 MET A N 1
ATOM 3647 C CA . MET A 1 455 ? -7.624 -11.740 35.110 1.00 96.31 455 MET A CA 1
ATOM 3648 C C . MET A 1 455 ? -9.034 -11.136 35.206 1.00 96.31 455 MET A C 1
ATOM 3650 O O . MET A 1 455 ? -9.762 -11.397 36.169 1.00 96.31 455 MET A O 1
ATOM 3654 N N . ASN A 1 456 ? -9.429 -10.335 34.215 1.00 96.31 456 ASN A N 1
ATOM 3655 C CA . ASN A 1 456 ? -10.775 -9.782 34.087 1.00 96.31 456 ASN A CA 1
ATOM 3656 C C . ASN A 1 456 ? -11.664 -10.591 33.125 1.00 96.31 456 ASN A C 1
ATOM 3658 O O . ASN A 1 456 ? -12.738 -10.129 32.757 1.00 96.31 456 ASN A O 1
ATOM 3662 N N . GLY A 1 457 ? -11.242 -11.790 32.706 1.00 95.19 457 GLY A N 1
ATOM 3663 C CA . GLY A 1 457 ? -11.987 -12.628 31.760 1.00 95.19 457 GLY A CA 1
ATOM 3664 C C . GLY A 1 457 ? -12.100 -12.022 30.357 1.00 95.19 457 GLY A C 1
ATOM 3665 O O . GLY A 1 457 ? -12.946 -12.444 29.568 1.00 95.19 457 GLY A O 1
ATOM 3666 N N . GLY A 1 458 ? -11.281 -11.014 30.055 1.00 96.69 458 GLY A N 1
ATOM 3667 C CA . GLY A 1 458 ? -11.258 -10.351 28.764 1.00 96.69 458 GLY A CA 1
ATOM 3668 C C . GLY A 1 458 ? -10.511 -11.154 27.701 1.00 96.69 458 GLY A C 1
ATOM 3669 O O . GLY A 1 458 ? -9.875 -12.173 27.968 1.00 96.69 458 GLY A O 1
ATOM 3670 N N . LYS A 1 459 ? -10.566 -10.656 26.467 1.00 96.81 459 LYS A N 1
ATOM 3671 C CA . LYS A 1 459 ? -9.839 -11.192 25.314 1.00 96.81 459 LYS A CA 1
ATOM 3672 C C . LYS A 1 459 ? -8.969 -10.104 24.703 1.00 96.81 459 LYS A C 1
ATOM 3674 O O . LYS A 1 459 ? -9.434 -8.982 24.501 1.00 96.81 459 LYS A O 1
ATOM 3679 N N . TYR A 1 460 ? -7.726 -10.453 24.382 1.00 94.94 460 TYR A N 1
ATOM 3680 C CA . TYR A 1 460 ? -6.807 -9.594 23.645 1.00 94.94 460 TYR A CA 1
ATOM 3681 C C . TYR A 1 460 ? -6.431 -10.241 22.314 1.00 94.94 460 TYR A C 1
ATOM 3683 O O . TYR A 1 460 ? -5.830 -11.313 22.274 1.00 94.94 460 TYR A O 1
ATOM 3691 N N . ASP A 1 461 ? -6.774 -9.566 21.224 1.00 91.81 461 ASP A N 1
ATOM 3692 C CA . ASP A 1 461 ? -6.282 -9.875 19.891 1.00 91.81 461 ASP A CA 1
ATOM 3693 C C . ASP A 1 461 ? -4.998 -9.078 19.652 1.00 91.81 461 ASP A C 1
ATOM 3695 O O . ASP A 1 461 ? -5.027 -7.872 19.392 1.00 91.81 461 ASP A O 1
ATOM 3699 N N . SER A 1 462 ? -3.862 -9.767 19.753 1.00 88.44 462 SER A N 1
ATOM 3700 C CA . SER A 1 462 ? -2.543 -9.163 19.558 1.00 88.44 462 SER A CA 1
ATOM 3701 C C . SER A 1 462 ? -2.272 -8.718 18.119 1.00 88.44 462 SER A C 1
ATOM 3703 O O . SER A 1 462 ? -1.482 -7.798 17.928 1.00 88.44 462 SER A O 1
ATOM 3705 N N . GLN A 1 463 ? -2.915 -9.317 17.110 1.00 87.06 463 GLN A N 1
ATOM 3706 C CA . GLN A 1 463 ? -2.707 -8.928 15.714 1.00 87.06 463 GLN A CA 1
ATOM 3707 C C . GLN A 1 463 ? -3.429 -7.639 15.377 1.00 87.06 463 GLN A C 1
ATOM 3709 O O . GLN A 1 463 ? -2.887 -6.812 14.650 1.00 87.06 463 GLN A O 1
ATOM 3714 N N . LEU A 1 464 ? -4.630 -7.448 15.918 1.00 87.88 464 LEU A N 1
ATOM 3715 C CA . LEU A 1 464 ? -5.373 -6.205 15.744 1.00 87.88 464 LEU A CA 1
ATOM 3716 C C . LEU A 1 464 ? -5.018 -5.164 16.811 1.00 87.88 464 LEU A C 1
ATOM 3718 O O . LEU A 1 464 ? -5.291 -3.979 16.622 1.00 87.88 464 LEU A O 1
ATOM 3722 N N . GLY A 1 465 ? -4.417 -5.566 17.928 1.00 90.94 465 GLY A N 1
ATOM 3723 C CA . GLY A 1 465 ? -4.294 -4.708 19.103 1.00 90.94 465 GLY A CA 1
ATOM 3724 C C . GLY A 1 465 ? -5.672 -4.346 19.661 1.00 90.94 465 GLY A C 1
ATOM 3725 O O . GLY A 1 465 ? -5.920 -3.186 19.993 1.00 90.94 465 GLY A O 1
ATOM 3726 N N . LYS A 1 466 ? -6.594 -5.316 19.683 1.00 94.06 466 LYS A N 1
ATOM 3727 C CA . LYS A 1 466 ? -7.983 -5.130 20.116 1.00 94.06 466 LYS A CA 1
ATOM 3728 C C . LYS A 1 466 ? -8.231 -5.833 21.439 1.00 94.06 466 LYS A C 1
ATOM 3730 O O . LYS A 1 466 ? -7.907 -7.005 21.596 1.00 94.06 466 LYS A O 1
ATOM 3735 N N . VAL A 1 467 ? -8.851 -5.124 22.371 1.00 97.12 467 VAL A N 1
ATOM 3736 C CA . VAL A 1 467 ? -9.198 -5.629 23.699 1.00 97.12 467 VAL A CA 1
ATOM 3737 C C . VAL A 1 467 ? -10.707 -5.609 23.862 1.00 97.12 467 VAL A C 1
ATOM 3739 O O . VAL A 1 467 ? -11.353 -4.618 23.530 1.00 97.12 467 VAL A O 1
ATOM 3742 N N . THR A 1 468 ? -11.259 -6.688 24.405 1.00 97.69 468 THR A N 1
ATOM 3743 C CA . THR A 1 468 ? -12.640 -6.738 24.891 1.00 97.69 468 THR A CA 1
ATOM 3744 C C . THR A 1 468 ? -12.627 -7.223 26.330 1.00 97.69 468 THR A C 1
ATOM 3746 O O . THR A 1 468 ? -12.162 -8.332 26.589 1.00 97.69 468 THR A O 1
ATOM 3749 N N . VAL A 1 469 ? -13.087 -6.399 27.269 1.00 97.94 469 VAL A N 1
ATOM 3750 C CA . VAL A 1 469 ? -13.019 -6.698 28.703 1.00 97.94 469 VAL A CA 1
ATOM 3751 C C . VAL A 1 469 ? -14.252 -6.191 29.446 1.00 97.94 469 VAL A C 1
ATOM 3753 O O . VAL A 1 469 ? -14.729 -5.081 29.213 1.00 97.94 469 VAL A O 1
ATOM 3756 N N . GLU A 1 470 ? -14.744 -6.999 30.379 1.00 97.00 470 GLU A N 1
ATOM 3757 C CA . GLU A 1 470 ? -15.758 -6.598 31.348 1.00 97.00 470 GLU A CA 1
ATOM 3758 C C . GLU A 1 470 ? -15.092 -6.471 32.716 1.00 97.00 470 GLU A C 1
ATOM 3760 O O . GLU A 1 470 ? -14.558 -7.430 33.272 1.00 97.00 470 GLU A O 1
ATOM 3765 N N . LEU A 1 471 ? -15.084 -5.262 33.262 1.00 96.88 471 LEU A N 1
ATOM 3766 C CA . LEU A 1 471 ? -14.495 -5.008 34.562 1.00 96.88 471 LEU A CA 1
ATOM 3767 C C . LEU A 1 471 ? -15.596 -5.146 35.622 1.00 96.88 471 LEU A C 1
ATOM 3769 O O . LEU A 1 471 ? -16.608 -4.448 35.581 1.00 96.88 471 LEU A O 1
ATOM 3773 N N . GLY A 1 472 ? -15.382 -6.029 36.599 1.00 95.12 472 GLY A N 1
ATOM 3774 C CA . GLY A 1 472 ? -16.356 -6.304 37.667 1.00 95.12 472 GLY A CA 1
ATOM 3775 C C . GLY A 1 472 ? -16.161 -5.500 38.958 1.00 95.12 472 GLY A C 1
ATOM 3776 O O . GLY A 1 472 ? -16.998 -5.561 39.855 1.00 95.12 472 GLY A O 1
ATOM 3777 N N . SER A 1 473 ? -15.044 -4.781 39.120 1.00 95.50 473 SER A N 1
ATOM 3778 C CA . SER A 1 473 ? -14.797 -3.974 40.322 1.00 95.50 473 SER A CA 1
ATOM 3779 C C . SER A 1 473 ? -13.812 -2.831 40.085 1.00 95.50 473 SER A C 1
ATOM 3781 O O . SER A 1 473 ? -12.930 -2.917 39.232 1.00 95.50 473 SER A O 1
ATOM 3783 N N . ARG A 1 474 ? -13.903 -1.785 40.920 1.00 95.81 474 ARG A N 1
ATOM 3784 C CA . ARG A 1 474 ? -12.995 -0.622 40.876 1.00 95.81 474 ARG A CA 1
ATOM 3785 C C . ARG A 1 474 ? -11.526 -0.984 41.111 1.00 95.81 474 ARG A C 1
ATOM 3787 O O . ARG A 1 474 ? -10.651 -0.371 40.513 1.00 95.81 474 ARG A O 1
ATOM 3794 N N . ILE A 1 475 ? -11.252 -1.972 41.968 1.00 96.06 475 ILE A N 1
ATOM 3795 C CA . ILE A 1 475 ? -9.878 -2.403 42.282 1.00 96.06 475 ILE A CA 1
ATOM 3796 C C . ILE A 1 475 ? -9.234 -3.012 41.035 1.00 96.06 475 ILE A C 1
ATOM 3798 O O . ILE A 1 475 ? -8.169 -2.571 40.615 1.00 96.06 475 ILE A O 1
ATOM 3802 N N . ARG A 1 476 ? -9.930 -3.955 40.390 1.00 95.75 476 ARG A N 1
ATOM 3803 C CA . ARG A 1 476 ? -9.441 -4.576 39.153 1.00 95.75 476 ARG A CA 1
ATOM 3804 C C . ARG A 1 476 ? -9.344 -3.578 38.004 1.00 95.75 476 ARG A C 1
ATOM 3806 O O . ARG A 1 476 ? -8.437 -3.672 37.185 1.00 95.75 476 ARG A O 1
ATOM 3813 N N . ALA A 1 477 ? -10.253 -2.606 37.958 1.00 96.56 477 ALA A N 1
ATOM 3814 C CA . ALA A 1 477 ? -10.201 -1.536 36.974 1.00 96.56 477 ALA A CA 1
ATOM 3815 C C . ALA A 1 477 ? -8.951 -0.667 37.124 1.00 96.56 477 ALA A C 1
ATOM 3817 O O . ALA A 1 477 ? -8.308 -0.356 36.128 1.00 96.56 477 ALA A O 1
ATOM 3818 N N . ALA A 1 478 ? -8.565 -0.323 38.355 1.00 96.94 478 ALA A N 1
ATOM 3819 C CA . ALA A 1 478 ? -7.346 0.438 38.606 1.00 96.94 478 ALA A CA 1
ATOM 3820 C C . ALA A 1 478 ? -6.088 -0.312 38.132 1.00 96.94 478 ALA A C 1
ATOM 3822 O O . ALA A 1 478 ? -5.241 0.283 37.469 1.00 96.94 478 ALA A O 1
ATOM 3823 N N . GLU A 1 479 ? -5.994 -1.617 38.409 1.00 96.50 479 GLU A N 1
ATOM 3824 C CA . GLU A 1 479 ? -4.898 -2.473 37.925 1.00 96.50 479 GLU A CA 1
ATOM 3825 C C . GLU A 1 479 ? -4.872 -2.550 36.392 1.00 96.50 479 GLU A C 1
ATOM 3827 O O . GLU A 1 479 ? -3.816 -2.409 35.772 1.00 96.50 479 GLU A O 1
ATOM 3832 N N . PHE A 1 480 ? -6.044 -2.710 35.773 1.00 98.06 480 PHE A N 1
ATOM 3833 C CA . PHE A 1 480 ? -6.187 -2.715 34.321 1.00 98.06 480 PHE A CA 1
ATOM 3834 C C . PHE A 1 480 ? -5.750 -1.382 33.696 1.00 98.06 480 PHE A C 1
ATOM 3836 O O . PHE A 1 480 ? -4.993 -1.379 32.727 1.00 98.06 480 PHE A O 1
ATOM 3843 N N . PHE A 1 481 ? -6.177 -0.245 34.255 1.00 97.75 481 PHE A N 1
ATOM 3844 C CA . PHE A 1 481 ? -5.812 1.079 33.749 1.00 97.75 481 PHE A CA 1
ATOM 3845 C C . PHE A 1 481 ? -4.319 1.373 33.916 1.00 97.75 481 PHE A C 1
ATOM 3847 O O . PHE A 1 481 ? -3.711 1.912 32.992 1.00 97.75 481 PHE A O 1
ATOM 3854 N N . ASP A 1 482 ? -3.699 0.974 35.030 1.00 97.00 482 ASP A N 1
ATOM 3855 C CA . ASP A 1 482 ? -2.245 1.090 35.208 1.00 97.00 482 ASP A CA 1
ATOM 3856 C C . ASP A 1 482 ? -1.486 0.273 34.149 1.00 97.00 482 ASP A C 1
ATOM 3858 O O . ASP A 1 482 ? -0.552 0.784 33.525 1.00 97.00 482 ASP A O 1
ATOM 3862 N N . ALA A 1 483 ? -1.924 -0.957 33.870 1.00 96.69 483 ALA A N 1
ATOM 3863 C CA . ALA A 1 483 ? -1.329 -1.773 32.817 1.00 96.69 483 ALA A CA 1
ATOM 3864 C C . ALA A 1 483 ? -1.551 -1.171 31.414 1.00 96.69 483 ALA A C 1
ATOM 3866 O O . ALA A 1 483 ? -0.624 -1.149 30.601 1.00 96.69 483 ALA A O 1
ATOM 3867 N N . LEU A 1 484 ? -2.744 -0.622 31.146 1.00 96.62 484 LEU A N 1
ATOM 3868 C CA . LEU A 1 484 ? -3.096 0.040 29.884 1.00 96.62 484 LEU A CA 1
ATOM 3869 C C . LEU A 1 484 ? -2.159 1.215 29.579 1.00 96.62 484 LEU A C 1
ATOM 3871 O O . LEU A 1 484 ? -1.744 1.381 28.435 1.00 96.62 484 LEU A O 1
ATOM 3875 N N . THR A 1 485 ? -1.776 1.995 30.594 1.00 95.19 485 THR A N 1
ATOM 3876 C CA . THR A 1 485 ? -0.865 3.142 30.413 1.00 95.19 485 THR A CA 1
ATOM 3877 C C . THR A 1 485 ? 0.548 2.752 29.973 1.00 95.19 485 THR A C 1
ATOM 3879 O O . THR A 1 485 ? 1.282 3.581 29.438 1.00 95.19 485 THR A O 1
ATOM 3882 N N . LYS A 1 486 ? 0.948 1.495 30.201 1.00 93.62 486 LYS A N 1
ATOM 3883 C CA . LYS A 1 486 ? 2.289 0.975 29.890 1.00 93.62 486 LYS A CA 1
ATOM 3884 C C . LYS A 1 486 ? 2.319 0.224 28.557 1.00 93.62 486 LYS A C 1
ATOM 3886 O O . LYS A 1 486 ? 3.378 0.061 27.958 1.00 93.62 486 LYS A O 1
ATOM 3891 N N . ALA A 1 487 ? 1.166 -0.223 28.073 1.00 91.69 487 ALA A N 1
ATOM 3892 C CA . ALA A 1 487 ? 1.052 -0.999 26.848 1.00 91.69 487 ALA A CA 1
ATOM 3893 C C . ALA A 1 487 ? 1.060 -0.115 25.584 1.00 91.69 487 ALA A C 1
ATOM 3895 O O . ALA A 1 487 ? 0.443 0.950 25.524 1.00 91.69 487 ALA A O 1
ATOM 3896 N N . LYS A 1 488 ? 1.767 -0.568 24.539 1.00 84.50 488 LYS A N 1
ATOM 3897 C CA . LYS A 1 488 ? 2.029 0.218 23.312 1.00 84.50 488 LYS A CA 1
ATOM 3898 C C . LYS A 1 488 ? 1.216 -0.201 22.082 1.00 84.50 488 LYS A C 1
ATOM 3900 O O . LYS A 1 488 ? 1.255 0.502 21.075 1.00 84.50 488 LYS A O 1
ATOM 3905 N N . HIS A 1 489 ? 0.495 -1.318 22.153 1.00 86.75 489 HIS A N 1
ATOM 3906 C CA . HIS A 1 489 ? -0.177 -1.921 20.996 1.00 86.75 489 HIS A CA 1
ATOM 3907 C C . HIS A 1 489 ? -1.639 -2.259 21.292 1.00 86.75 489 HIS A C 1
ATOM 3909 O O . HIS A 1 489 ? -2.097 -3.388 21.094 1.00 86.75 489 HIS A O 1
ATOM 3915 N N . ILE A 1 490 ? -2.363 -1.273 21.823 1.00 92.56 490 ILE A N 1
ATOM 3916 C CA . ILE A 1 490 ? -3.798 -1.374 22.080 1.00 92.56 490 ILE A CA 1
ATOM 3917 C C . ILE A 1 490 ? -4.459 -0.214 21.360 1.00 92.56 490 ILE A C 1
ATOM 3919 O O . ILE A 1 490 ? -4.405 0.919 21.817 1.00 92.56 490 ILE A O 1
ATOM 3923 N N . TYR A 1 491 ? -5.071 -0.508 20.224 1.00 91.75 491 TYR A N 1
ATOM 3924 C CA . TYR A 1 491 ? -5.668 0.491 19.345 1.00 91.75 491 TYR A CA 1
ATOM 3925 C C . TYR A 1 491 ? -7.185 0.546 19.511 1.00 91.75 491 TYR A C 1
ATOM 3927 O O . TYR A 1 491 ? -7.772 1.628 19.458 1.00 91.75 491 TYR A O 1
ATOM 3935 N N . GLU A 1 492 ? -7.800 -0.613 19.757 1.00 94.56 492 GLU A N 1
ATOM 3936 C CA . GLU A 1 492 ? -9.235 -0.770 19.981 1.00 94.56 492 GLU A CA 1
ATOM 3937 C C . GLU A 1 492 ? -9.489 -1.281 21.399 1.00 94.56 492 GLU A C 1
ATOM 3939 O O . GLU A 1 492 ? -9.004 -2.350 21.774 1.00 94.56 492 GLU A O 1
ATOM 3944 N N . LEU A 1 493 ? -10.277 -0.538 22.173 1.00 97.31 493 LEU A N 1
ATOM 3945 C CA . LEU A 1 493 ? -10.698 -0.928 23.512 1.00 97.31 493 LEU A CA 1
ATOM 3946 C C . LEU A 1 493 ? -12.222 -0.994 23.576 1.00 97.31 493 LEU A C 1
ATOM 3948 O O . LEU A 1 493 ? -12.897 0.025 23.449 1.00 97.31 493 LEU A O 1
ATOM 3952 N N . ASP A 1 494 ? -12.741 -2.196 23.794 1.00 97.75 494 ASP A N 1
ATOM 3953 C CA . ASP A 1 494 ? -14.133 -2.474 24.122 1.00 97.75 494 ASP A CA 1
ATOM 3954 C C . ASP A 1 494 ? -14.214 -2.827 25.609 1.00 97.75 494 ASP A C 1
ATOM 3956 O O . ASP A 1 494 ? -13.676 -3.845 26.051 1.00 97.75 494 ASP A O 1
ATOM 3960 N N . ILE A 1 495 ? -14.778 -1.924 26.401 1.00 97.81 495 ILE A N 1
ATOM 3961 C CA . ILE A 1 495 ? -14.743 -1.976 27.859 1.00 97.81 495 ILE A CA 1
ATOM 3962 C C . ILE A 1 495 ? -16.146 -1.795 28.421 1.00 97.81 495 ILE A C 1
ATOM 3964 O O . ILE A 1 495 ? -16.824 -0.813 28.129 1.00 97.81 495 ILE A O 1
ATOM 3968 N N . THR A 1 496 ? -16.553 -2.736 29.268 1.00 96.94 496 THR A N 1
ATOM 3969 C CA . THR A 1 496 ? -17.810 -2.674 30.020 1.00 96.94 496 THR A CA 1
ATOM 3970 C C . THR A 1 496 ? -17.515 -2.495 31.505 1.00 96.94 496 THR A C 1
ATOM 3972 O O . THR A 1 496 ? -16.712 -3.241 32.069 1.00 96.94 496 THR A O 1
ATOM 3975 N N . LEU A 1 497 ? -18.144 -1.508 32.149 1.00 95.25 497 LEU A N 1
ATOM 3976 C CA . LEU A 1 497 ? -18.031 -1.279 33.593 1.00 95.25 497 LEU A CA 1
ATOM 3977 C C . LEU A 1 497 ? -19.248 -1.882 34.304 1.00 95.25 497 LEU A C 1
ATOM 3979 O O . LEU A 1 497 ? -20.339 -1.320 34.252 1.00 95.25 497 LEU A O 1
ATOM 3983 N N . ASN A 1 498 ? -19.068 -3.002 35.003 1.00 93.25 498 ASN A N 1
ATOM 3984 C CA . ASN A 1 498 ? -20.152 -3.682 35.719 1.00 93.25 498 ASN A CA 1
ATOM 3985 C C . ASN A 1 498 ? -20.252 -3.216 37.188 1.00 93.25 498 ASN A C 1
ATOM 3987 O O . ASN A 1 498 ? -20.238 -4.010 38.129 1.00 93.25 498 ASN A O 1
ATOM 3991 N N . TRP A 1 499 ? -20.269 -1.896 37.401 1.00 91.44 499 TRP A N 1
ATOM 3992 C CA . TRP A 1 499 ? -20.532 -1.268 38.701 1.00 91.44 499 TRP A CA 1
ATOM 3993 C C . TRP A 1 499 ? -21.062 0.158 38.531 1.00 91.44 499 TRP A C 1
ATOM 3995 O O . TRP A 1 499 ? -20.910 0.782 37.481 1.00 91.44 499 TRP A O 1
ATOM 4005 N N . ASP A 1 500 ? -21.602 0.721 39.615 1.00 88.62 500 ASP A N 1
ATOM 4006 C CA . ASP A 1 500 ? -22.009 2.126 39.658 1.00 88.62 500 ASP A CA 1
ATOM 4007 C C . ASP A 1 500 ? -20.785 3.050 39.589 1.00 88.62 500 ASP A C 1
ATOM 4009 O O . ASP A 1 500 ? -20.134 3.367 40.594 1.00 88.62 500 ASP A O 1
ATOM 4013 N N . TRP A 1 501 ? -20.435 3.472 38.383 1.00 90.69 501 TRP A N 1
ATOM 4014 C CA . TRP A 1 501 ? -19.290 4.333 38.129 1.00 90.69 501 TRP A CA 1
ATOM 4015 C C . TRP A 1 501 ? -19.500 5.751 38.690 1.00 90.69 501 TRP A C 1
ATOM 4017 O O . TRP A 1 501 ? -20.605 6.299 38.796 1.00 90.69 501 TRP A O 1
ATOM 4027 N N . THR A 1 502 ? -18.392 6.362 39.086 1.00 91.06 502 THR A N 1
ATOM 4028 C CA . THR A 1 502 ? -18.303 7.692 39.690 1.00 91.06 502 THR A CA 1
ATOM 4029 C C . THR A 1 502 ? -17.543 8.651 38.776 1.00 91.06 502 THR A C 1
ATOM 4031 O O . THR A 1 502 ? -16.959 8.253 37.770 1.00 91.06 502 THR A O 1
ATOM 4034 N N . LYS A 1 503 ? -17.507 9.941 39.137 1.00 91.62 503 LYS A N 1
ATOM 4035 C CA . LYS A 1 503 ? -16.661 10.924 38.440 1.00 91.62 503 LYS A CA 1
ATOM 4036 C C . LYS A 1 503 ? -15.186 10.495 38.448 1.00 91.62 503 LYS A C 1
ATOM 4038 O O . LYS A 1 503 ? -14.519 10.618 37.430 1.00 91.62 503 LYS A O 1
ATOM 4043 N N . THR A 1 504 ? -14.709 9.973 39.577 1.00 94.81 504 THR A N 1
ATOM 4044 C CA . THR A 1 504 ? -13.324 9.519 39.754 1.00 94.81 504 THR A CA 1
ATOM 4045 C C . THR A 1 504 ? -12.999 8.316 38.869 1.00 94.81 504 THR A C 1
ATOM 4047 O O . THR A 1 504 ? -11.902 8.242 38.330 1.00 94.81 504 THR A O 1
ATOM 4050 N N . ASP A 1 505 ? -13.963 7.416 38.653 1.00 95.06 505 ASP A N 1
ATOM 4051 C CA . ASP A 1 505 ? -13.784 6.277 37.743 1.00 95.06 505 ASP A CA 1
ATOM 4052 C C . ASP A 1 505 ? -13.598 6.759 36.288 1.00 95.06 505 ASP A C 1
ATOM 4054 O O . ASP A 1 505 ? -12.682 6.314 35.598 1.00 95.06 505 ASP A O 1
ATOM 4058 N N . LEU A 1 506 ? -14.400 7.736 35.840 1.00 95.44 506 LEU A N 1
ATOM 4059 C CA . LEU A 1 506 ? -14.235 8.347 34.513 1.00 95.44 506 LEU A CA 1
ATOM 4060 C C . LEU A 1 506 ? -12.933 9.150 34.386 1.00 95.44 506 LEU A C 1
ATOM 4062 O O . LEU A 1 506 ? -12.310 9.133 33.332 1.00 95.44 506 LEU A O 1
ATOM 4066 N N . GLU A 1 507 ? -12.502 9.833 35.449 1.00 96.44 507 GLU A N 1
ATOM 4067 C CA . GLU A 1 507 ? -11.210 10.534 35.492 1.00 96.44 507 GLU A CA 1
ATOM 4068 C C . GLU A 1 507 ? -10.025 9.574 35.346 1.00 96.44 507 GLU A C 1
ATOM 4070 O O . GLU A 1 507 ? -9.050 9.900 34.662 1.00 96.44 507 GLU A O 1
ATOM 4075 N N . ALA A 1 508 ? -10.106 8.389 35.955 1.00 97.19 508 ALA A N 1
ATOM 4076 C CA . ALA A 1 508 ? -9.093 7.351 35.810 1.00 97.19 508 ALA A CA 1
ATOM 4077 C C . ALA A 1 508 ? -9.035 6.826 34.367 1.00 97.19 508 ALA A C 1
ATOM 4079 O O . ALA A 1 508 ? -7.945 6.728 33.803 1.00 97.19 508 ALA A O 1
ATOM 4080 N N . ILE A 1 509 ? -10.196 6.578 33.745 1.00 97.00 509 ILE A N 1
ATOM 4081 C CA . ILE A 1 509 ? -10.291 6.186 32.330 1.00 97.00 509 ILE A CA 1
ATOM 4082 C C . ILE A 1 509 ? -9.704 7.278 31.430 1.00 97.00 509 ILE A C 1
ATOM 4084 O O . ILE A 1 509 ? -8.822 6.993 30.627 1.00 97.00 509 ILE A O 1
ATOM 4088 N N . GLU A 1 510 ? -10.137 8.532 31.589 1.00 97.19 510 GLU A N 1
ATOM 4089 C CA . GLU A 1 510 ? -9.634 9.687 30.830 1.00 97.19 510 GLU A CA 1
ATOM 4090 C C . GLU A 1 510 ? -8.102 9.790 30.921 1.00 97.19 510 GLU A C 1
ATOM 4092 O O . GLU A 1 510 ? -7.421 9.963 29.909 1.00 97.19 510 GLU A O 1
ATOM 4097 N N . SER A 1 511 ? -7.553 9.650 32.131 1.00 97.12 511 SER A N 1
ATOM 4098 C CA . SER A 1 511 ? -6.112 9.742 32.382 1.00 97.12 511 SER A CA 1
ATOM 4099 C C . SER A 1 511 ? -5.340 8.591 31.741 1.00 97.12 511 SER A C 1
ATOM 4101 O O . SER A 1 511 ? -4.289 8.827 31.146 1.00 97.12 511 SER A O 1
ATOM 4103 N N . ALA A 1 512 ? -5.864 7.364 31.822 1.00 97.25 512 ALA A N 1
ATOM 4104 C CA . ALA A 1 512 ? -5.242 6.197 31.211 1.00 97.25 512 ALA A CA 1
ATOM 4105 C C . ALA A 1 512 ? -5.271 6.277 29.680 1.00 97.25 512 ALA A C 1
ATOM 4107 O O . ALA A 1 512 ? -4.252 6.051 29.031 1.00 97.25 512 ALA A O 1
ATOM 4108 N N . LEU A 1 513 ? -6.408 6.672 29.099 1.00 96.75 513 LEU A N 1
ATOM 4109 C CA . LEU A 1 513 ? -6.567 6.799 27.652 1.00 96.75 513 LEU A CA 1
ATOM 4110 C C . LEU A 1 513 ? -5.634 7.854 27.056 1.00 96.75 513 LEU A C 1
ATOM 4112 O O . LEU A 1 513 ? -5.052 7.618 26.000 1.00 96.75 513 LEU A O 1
ATOM 4116 N N . ARG A 1 514 ? -5.435 8.974 27.761 1.00 95.69 514 ARG A N 1
ATOM 4117 C CA . ARG A 1 514 ? -4.565 10.079 27.331 1.00 95.69 514 ARG A CA 1
ATOM 4118 C C . ARG A 1 514 ? -3.112 9.664 27.094 1.00 95.69 514 ARG A C 1
ATOM 4120 O O . ARG A 1 514 ? -2.442 10.270 26.266 1.00 95.69 514 ARG A O 1
ATOM 4127 N N . VAL A 1 515 ? -2.622 8.677 27.841 1.00 94.50 515 VAL A N 1
ATOM 4128 C CA . VAL A 1 515 ? -1.240 8.177 27.729 1.00 94.50 515 VAL A CA 1
ATOM 4129 C C . VAL A 1 515 ? -1.143 6.840 26.992 1.00 94.50 515 VAL A C 1
ATOM 4131 O O . VAL A 1 515 ? -0.043 6.387 26.692 1.00 94.50 515 VAL A O 1
ATOM 4134 N N . SER A 1 516 ? -2.281 6.207 26.703 1.00 93.44 516 SER A N 1
ATOM 4135 C CA . SER A 1 516 ? -2.350 4.942 25.974 1.00 93.44 516 SER A CA 1
ATOM 4136 C C . SER A 1 516 ? -2.242 5.133 24.456 1.00 93.44 516 SER A C 1
ATOM 4138 O O . SER A 1 516 ? -2.329 6.242 23.933 1.00 93.44 516 SER A O 1
ATOM 4140 N N . SER A 1 517 ? -2.120 4.016 23.737 1.00 90.44 517 SER A N 1
ATOM 4141 C CA . SER A 1 517 ? -2.198 3.957 22.268 1.00 90.44 517 SER A CA 1
ATOM 4142 C C . SER A 1 517 ? -3.633 3.814 21.725 1.00 90.44 517 SER A C 1
ATOM 4144 O O . SER A 1 517 ? -3.823 3.673 20.512 1.00 90.44 517 SER A O 1
ATOM 4146 N N . VAL A 1 518 ? -4.648 3.859 22.600 1.00 93.50 518 VAL A N 1
ATOM 4147 C CA . VAL A 1 518 ? -6.049 3.638 22.223 1.00 93.50 518 VAL A CA 1
ATOM 4148 C C . VAL A 1 518 ? -6.548 4.804 21.385 1.00 93.50 518 VAL A C 1
ATOM 4150 O O . VAL A 1 518 ? -6.417 5.965 21.763 1.00 93.50 518 VAL A O 1
ATOM 4153 N N . SER A 1 519 ? -7.166 4.470 20.258 1.00 91.94 519 SER A N 1
ATOM 4154 C CA . SER A 1 519 ? -7.743 5.436 19.317 1.00 91.94 519 SER A CA 1
ATOM 4155 C C . SER A 1 519 ? -9.187 5.109 18.943 1.00 91.94 519 SER A C 1
ATOM 4157 O O . SER A 1 519 ? -9.889 5.948 18.379 1.00 91.94 519 SER A O 1
ATOM 4159 N N . ILE A 1 520 ? -9.657 3.905 19.266 1.00 92.81 520 ILE A N 1
ATOM 4160 C CA . ILE A 1 520 ? -11.049 3.497 19.115 1.00 92.81 520 ILE A CA 1
ATOM 4161 C C . ILE A 1 520 ? -11.536 3.002 20.474 1.00 92.81 520 ILE A C 1
ATOM 4163 O O . ILE A 1 520 ? -11.075 1.972 20.968 1.00 92.81 520 ILE A O 1
ATOM 4167 N N . LEU A 1 521 ? -12.488 3.724 21.057 1.00 96.50 521 LEU A N 1
ATOM 4168 C CA . LEU A 1 521 ? -13.095 3.385 22.338 1.00 96.50 521 LEU A CA 1
ATOM 4169 C C . LEU A 1 521 ? -14.553 2.977 22.142 1.00 96.50 521 LEU A C 1
ATOM 4171 O O . LEU A 1 521 ? -15.351 3.723 21.572 1.00 96.50 521 LEU A O 1
ATOM 4175 N N . ARG A 1 522 ? -14.911 1.810 22.671 1.00 97.06 522 ARG A N 1
ATOM 4176 C CA . ARG A 1 522 ? -16.288 1.382 22.905 1.00 97.06 522 ARG A CA 1
ATOM 4177 C C . ARG A 1 522 ? -16.457 1.229 24.407 1.00 97.06 522 ARG A C 1
ATOM 4179 O O . ARG A 1 522 ? -15.896 0.319 25.002 1.00 97.06 522 ARG A O 1
ATOM 4186 N N . LEU A 1 523 ? -17.147 2.181 25.015 1.00 96.88 523 LEU A N 1
ATOM 4187 C CA . LEU A 1 523 ? -17.355 2.238 26.453 1.00 96.88 523 LEU A CA 1
ATOM 4188 C C . LEU A 1 523 ? -18.816 1.928 26.753 1.00 96.88 523 LEU A C 1
ATOM 4190 O O . LEU A 1 523 ? -19.698 2.725 26.428 1.00 96.88 523 LEU A O 1
ATOM 4194 N N . ASP A 1 524 ? -19.058 0.789 27.385 1.00 95.69 524 ASP A N 1
ATOM 4195 C CA . ASP A 1 524 ? -20.349 0.450 27.963 1.00 95.69 524 ASP A CA 1
ATOM 4196 C C . ASP A 1 524 ? -20.328 0.754 29.463 1.00 95.69 524 ASP A C 1
ATOM 4198 O O . ASP A 1 524 ? -19.537 0.209 30.238 1.00 95.69 524 ASP A O 1
ATOM 4202 N N . LEU A 1 525 ? -21.182 1.690 29.866 1.00 91.38 525 LEU A N 1
ATOM 4203 C CA . LEU A 1 525 ? -21.297 2.136 31.250 1.00 91.38 525 LEU A CA 1
ATOM 4204 C C . LEU A 1 525 ? -22.231 1.253 32.093 1.00 91.38 525 LEU A C 1
ATOM 4206 O O . LEU A 1 525 ? -22.470 1.588 33.256 1.00 91.38 525 LEU A O 1
ATOM 4210 N N . GLY A 1 526 ? -22.741 0.157 31.519 1.00 84.56 526 GLY A N 1
ATOM 4211 C CA . GLY A 1 526 ? -23.613 -0.809 32.174 1.00 84.56 526 GLY A CA 1
ATOM 4212 C C . GLY A 1 526 ? -24.990 -0.244 32.535 1.00 84.56 526 GLY A C 1
ATOM 4213 O O . GLY A 1 526 ? -25.270 0.955 32.423 1.00 84.56 526 GLY A O 1
ATOM 4214 N N . SER A 1 527 ? -25.884 -1.122 32.996 1.00 73.44 527 SER A N 1
ATOM 4215 C CA . SER A 1 527 ? -27.118 -0.697 33.659 1.00 73.44 527 SER A CA 1
ATOM 4216 C C . SER A 1 527 ? -26.792 -0.248 35.088 1.00 73.44 527 SER A C 1
ATOM 4218 O O . SER A 1 527 ? -26.175 -1.031 35.816 1.00 73.44 527 SER A O 1
ATOM 4220 N N . PRO A 1 528 ? -27.207 0.955 35.526 1.00 66.38 528 PRO A N 1
ATOM 4221 C CA . PRO A 1 528 ? -27.053 1.349 36.922 1.00 66.38 528 PRO A CA 1
ATOM 4222 C C . PRO A 1 528 ? -27.754 0.316 37.810 1.00 66.38 528 PRO A C 1
ATOM 4224 O O . PRO A 1 528 ? -28.891 -0.064 37.522 1.00 66.38 528 PRO A O 1
ATOM 4227 N N . GLN A 1 529 ? -27.099 -0.151 38.877 1.00 65.19 529 GLN A N 1
ATOM 4228 C CA . GLN A 1 529 ? -27.814 -0.959 39.861 1.00 65.19 529 GLN A CA 1
ATOM 4229 C C . GLN A 1 529 ? -28.880 -0.057 40.496 1.00 65.19 529 GLN A C 1
ATOM 4231 O O . GLN A 1 529 ? -28.601 1.090 40.837 1.00 65.19 529 GLN A O 1
ATOM 4236 N N . GLU A 1 530 ? -30.117 -0.556 40.605 1.00 52.62 530 GLU A N 1
ATOM 4237 C CA . GLU A 1 530 ? -31.376 0.164 40.901 1.00 52.62 530 GLU A CA 1
ATOM 4238 C C . GLU A 1 530 ? -31.453 0.890 42.272 1.00 52.62 530 GLU A C 1
ATOM 4240 O O . GLU A 1 530 ? -32.525 1.215 42.785 1.00 52.62 530 GLU A O 1
ATOM 4245 N N . GLY A 1 531 ? -30.318 1.236 42.873 1.00 57.53 531 GLY A N 1
ATOM 4246 C CA . GLY A 1 531 ? -30.183 2.060 44.066 1.00 57.53 531 GLY A CA 1
ATOM 4247 C C . GLY A 1 531 ? -30.461 3.553 43.843 1.00 57.53 531 GLY A C 1
ATOM 4248 O O . GLY A 1 531 ? -29.579 4.384 44.028 1.00 57.53 531 GLY A O 1
ATOM 4249 N N . ILE A 1 532 ? -31.715 3.890 43.532 1.00 46.09 532 ILE A N 1
ATOM 4250 C CA . ILE A 1 532 ? -32.465 5.041 44.075 1.00 46.09 532 ILE A CA 1
ATOM 4251 C C . ILE A 1 532 ? -31.837 6.445 43.892 1.00 46.09 532 ILE A C 1
ATOM 4253 O O . ILE A 1 532 ? -30.994 6.900 44.664 1.00 46.09 532 ILE A O 1
ATOM 4257 N N . ALA A 1 533 ? -32.410 7.211 42.954 1.00 48.41 533 ALA A N 1
ATOM 4258 C CA . ALA A 1 533 ? -32.711 8.653 43.054 1.00 48.41 533 ALA A CA 1
ATOM 4259 C C . ALA A 1 533 ? -31.604 9.647 43.494 1.00 48.41 533 ALA A C 1
ATOM 4261 O O . ALA A 1 533 ? -31.904 10.786 43.873 1.00 48.41 533 ALA A O 1
ATOM 4262 N N . ARG A 1 534 ? -30.314 9.295 43.433 1.00 51.41 534 ARG A N 1
ATOM 4263 C CA . ARG A 1 534 ? -29.236 10.205 43.849 1.00 51.41 534 ARG A CA 1
ATOM 4264 C C . ARG A 1 534 ? -28.782 11.153 42.735 1.00 51.41 534 ARG A C 1
ATOM 4266 O O . ARG A 1 534 ? -27.857 10.881 41.983 1.00 51.41 534 ARG A O 1
ATOM 4273 N N . LYS A 1 535 ? -29.376 12.350 42.812 1.00 56.84 535 LYS A N 1
ATOM 4274 C CA . LYS A 1 535 ? -28.855 13.684 42.446 1.00 56.84 535 LYS A CA 1
ATOM 4275 C C . LYS A 1 535 ? -28.593 13.961 40.960 1.00 56.84 535 LYS A C 1
ATOM 4277 O O . LYS A 1 535 ? -27.471 13.828 40.478 1.00 56.84 535 LYS A O 1
ATOM 4282 N N . LEU A 1 536 ? -29.581 14.630 40.356 1.00 52.38 536 LEU A N 1
ATOM 4283 C CA . LEU A 1 536 ? -29.483 15.470 39.148 1.00 52.38 536 LEU A CA 1
ATOM 4284 C C . LEU A 1 536 ? -28.254 16.411 39.108 1.00 52.38 536 LEU A C 1
ATOM 4286 O O . LEU A 1 536 ? -27.790 16.762 38.028 1.00 52.38 536 LEU A O 1
ATOM 4290 N N . LEU A 1 537 ? -27.689 16.793 40.261 1.00 49.59 537 LEU A N 1
ATOM 4291 C CA . LEU A 1 537 ? -26.491 17.645 40.350 1.00 49.59 537 LEU A CA 1
ATOM 4292 C C . LEU A 1 537 ? -25.159 16.887 40.158 1.00 49.59 537 LEU A C 1
ATOM 4294 O O . LEU A 1 537 ? -24.151 17.509 39.843 1.00 49.59 537 LEU A O 1
ATOM 4298 N N . SER A 1 538 ? -25.123 15.555 40.320 1.00 59.06 538 SER A N 1
ATOM 4299 C CA . SER A 1 538 ? -23.920 14.746 40.035 1.00 59.06 538 SER A CA 1
ATOM 4300 C C . SER A 1 538 ? -23.757 14.445 38.543 1.00 59.06 538 SER A C 1
ATOM 4302 O O . SER A 1 538 ? -22.699 13.964 38.132 1.00 59.06 538 SER A O 1
ATOM 4304 N N . THR A 1 539 ? -24.796 14.676 37.744 1.00 67.75 539 THR A N 1
ATOM 4305 C CA . THR A 1 539 ? -24.829 14.302 36.331 1.00 67.75 539 THR A CA 1
ATOM 4306 C C . THR A 1 539 ? -23.959 15.230 35.490 1.00 67.75 539 THR A C 1
ATOM 4308 O O . THR A 1 539 ? -23.153 14.736 34.711 1.00 67.75 539 THR A O 1
ATOM 4311 N N . THR A 1 540 ? -23.998 16.550 35.711 1.00 77.94 540 THR A N 1
ATOM 4312 C CA . THR A 1 540 ? -23.235 17.522 34.900 1.00 77.94 540 THR A CA 1
ATOM 4313 C C . THR A 1 540 ? -21.728 17.263 34.931 1.00 77.94 540 THR A C 1
ATOM 4315 O O . THR A 1 540 ? -21.101 17.167 33.883 1.00 77.94 540 THR A O 1
ATOM 4318 N N . ALA A 1 541 ? -21.147 17.043 36.116 1.00 83.19 541 ALA A N 1
ATOM 4319 C CA . ALA A 1 541 ? -19.711 16.777 36.249 1.00 83.19 541 ALA A CA 1
ATOM 4320 C C . ALA A 1 541 ? -19.280 15.420 35.656 1.00 83.19 541 ALA A C 1
ATOM 4322 O O . ALA A 1 541 ? -18.112 15.236 35.325 1.00 83.19 541 ALA A O 1
ATOM 4323 N N . ARG A 1 542 ? -20.204 14.455 35.547 1.00 84.44 542 ARG A N 1
ATOM 4324 C CA . ARG A 1 542 ? -19.968 13.161 34.888 1.00 84.44 542 ARG A CA 1
ATOM 4325 C C . ARG A 1 542 ? -20.013 13.309 33.368 1.00 84.44 542 ARG A C 1
ATOM 4327 O O . ARG A 1 542 ? -19.117 12.815 32.694 1.00 84.44 542 ARG A O 1
ATOM 4334 N N . TYR A 1 543 ? -21.001 14.038 32.847 1.00 85.06 543 TYR A N 1
ATOM 4335 C CA . TYR A 1 543 ? -21.089 14.353 31.421 1.00 85.06 543 TYR A CA 1
ATOM 4336 C C . TYR A 1 543 ? -19.882 15.151 30.942 1.00 85.06 543 TYR A C 1
ATOM 4338 O O . TYR A 1 543 ? -19.319 14.814 29.910 1.00 85.06 543 TYR A O 1
ATOM 4346 N N . GLU A 1 544 ? -19.426 16.135 31.720 1.00 89.75 544 GLU A N 1
ATOM 4347 C CA . GLU A 1 544 ? -18.216 16.895 31.397 1.00 89.75 544 GLU A CA 1
ATOM 4348 C C . GLU A 1 544 ? -17.000 15.972 31.214 1.00 89.75 544 GLU A C 1
ATOM 4350 O O . GLU A 1 544 ? -16.206 16.159 30.296 1.00 89.75 544 GLU A O 1
ATOM 4355 N N . ARG A 1 545 ? -16.871 14.924 32.040 1.00 92.94 545 ARG A N 1
ATOM 4356 C CA . ARG A 1 545 ? -15.796 13.932 31.894 1.00 92.94 545 ARG A CA 1
ATOM 4357 C C . ARG A 1 545 ? -15.956 13.060 30.655 1.00 92.94 545 ARG A C 1
ATOM 4359 O O . ARG A 1 545 ? -14.966 12.816 29.975 1.00 92.94 545 ARG A O 1
ATOM 4366 N N . LEU A 1 546 ? -17.174 12.637 30.322 1.00 92.25 546 LEU A N 1
ATOM 4367 C CA . LEU A 1 546 ? -17.425 11.902 29.077 1.00 92.25 546 LEU A CA 1
ATOM 4368 C C . LEU A 1 546 ? -17.109 12.757 27.843 1.00 92.25 546 LEU A C 1
ATOM 4370 O O . LEU A 1 546 ? -16.488 12.255 26.914 1.00 92.25 546 LEU A O 1
ATOM 4374 N N . VAL A 1 547 ? -17.463 14.047 27.857 1.00 92.00 547 VAL A N 1
ATOM 4375 C CA . VAL A 1 547 ? -17.111 14.996 26.787 1.00 92.00 547 VAL A CA 1
ATOM 4376 C C . VAL A 1 547 ? -15.595 15.105 26.646 1.00 92.00 547 VAL A C 1
ATOM 4378 O O . VAL A 1 547 ? -15.085 14.936 25.547 1.00 92.00 547 VAL A O 1
ATOM 4381 N N . ARG A 1 548 ? -14.851 15.248 27.751 1.00 95.25 548 ARG A N 1
ATOM 4382 C CA . ARG A 1 548 ? -13.378 15.263 27.706 1.00 95.25 548 ARG A CA 1
ATOM 4383 C C . ARG A 1 548 ? -12.777 13.978 27.138 1.00 95.25 548 ARG A C 1
ATOM 4385 O O . ARG A 1 548 ? -11.763 14.056 26.458 1.00 95.25 548 ARG A O 1
ATOM 4392 N N . ILE A 1 549 ? -13.378 12.813 27.407 1.00 95.62 549 ILE A N 1
ATOM 4393 C CA . ILE A 1 549 ? -12.960 11.534 26.806 1.00 95.62 549 ILE A CA 1
ATOM 4394 C C . ILE A 1 549 ? -13.207 11.544 25.290 1.00 95.62 549 ILE A C 1
ATOM 4396 O O . ILE A 1 549 ? -12.344 11.101 24.537 1.00 95.62 549 ILE A O 1
ATOM 4400 N N . ILE A 1 550 ? -14.357 12.061 24.844 1.00 93.56 550 ILE A N 1
ATOM 4401 C CA . ILE A 1 550 ? -14.694 12.202 23.418 1.00 93.56 550 ILE A CA 1
ATOM 4402 C C . ILE A 1 550 ? -13.726 13.167 22.715 1.00 93.56 550 ILE A C 1
ATOM 4404 O O . ILE A 1 550 ? -13.333 12.919 21.581 1.00 93.56 550 ILE A O 1
ATOM 4408 N N . GLU A 1 551 ? -13.317 14.237 23.396 1.00 94.31 551 GLU A N 1
ATOM 4409 C CA . GLU A 1 551 ? -12.430 15.286 22.878 1.00 94.31 551 GLU A CA 1
ATOM 4410 C C . GLU A 1 551 ? -10.931 14.942 22.961 1.00 94.31 551 GLU A C 1
ATOM 4412 O O . GLU A 1 551 ? -10.088 15.771 22.604 1.00 94.31 551 GLU A O 1
ATOM 4417 N N . LEU A 1 552 ? -10.557 13.744 23.430 1.00 94.19 552 LEU A N 1
ATOM 4418 C CA . LEU A 1 552 ? -9.153 13.330 23.451 1.00 94.19 552 LEU A CA 1
ATOM 4419 C C . LEU A 1 552 ? -8.589 13.302 22.025 1.00 94.19 552 LEU A C 1
ATOM 4421 O O . LEU A 1 552 ? -9.085 12.591 21.157 1.00 94.19 552 LEU A O 1
ATOM 4425 N N . ASN A 1 553 ? -7.484 14.015 21.806 1.00 89.44 553 ASN A N 1
ATOM 4426 C CA . ASN A 1 553 ? -6.812 14.108 20.506 1.00 89.44 553 ASN A CA 1
ATOM 4427 C C . ASN A 1 553 ? -6.265 12.768 19.978 1.00 89.44 553 ASN A C 1
ATOM 4429 O O . ASN A 1 553 ? -5.953 12.659 18.795 1.00 89.44 553 ASN A O 1
ATOM 4433 N N . THR A 1 554 ? -6.123 11.763 20.843 1.00 86.31 554 THR A N 1
ATOM 4434 C CA . THR A 1 554 ? -5.722 10.403 20.469 1.00 86.31 554 THR A CA 1
ATOM 4435 C C . THR A 1 554 ? -6.879 9.584 19.890 1.00 86.31 554 THR A C 1
ATOM 4437 O O . THR A 1 554 ? -6.636 8.586 19.209 1.00 86.31 554 THR A O 1
ATOM 4440 N N . MET A 1 555 ? -8.130 9.999 20.122 1.00 90.88 555 MET A N 1
ATOM 4441 C CA . MET A 1 555 ? -9.323 9.263 19.715 1.00 90.88 555 MET A CA 1
ATOM 4442 C C . MET A 1 555 ? -9.744 9.609 18.289 1.00 90.88 555 MET A C 1
ATOM 4444 O O . MET A 1 555 ? -9.919 10.767 17.928 1.00 90.88 555 MET A O 1
ATOM 4448 N N . LYS A 1 556 ? -9.962 8.567 17.485 1.00 88.06 556 LYS A N 1
ATOM 4449 C CA . LYS A 1 556 ? -10.575 8.647 16.153 1.00 88.06 556 LYS A CA 1
ATOM 4450 C C . LYS A 1 556 ? -12.057 8.293 16.202 1.00 88.06 556 LYS A C 1
ATOM 4452 O O . LYS A 1 556 ? -12.868 8.922 15.537 1.00 88.06 556 LYS A O 1
ATOM 4457 N N . VAL A 1 557 ? -12.418 7.279 16.992 1.00 90.50 557 VAL A N 1
ATOM 4458 C CA . VAL A 1 557 ? -13.804 6.814 17.117 1.00 90.50 557 VAL A CA 1
ATOM 4459 C C . VAL A 1 557 ? -14.127 6.571 18.581 1.00 90.50 557 VAL A C 1
ATOM 4461 O O . VAL A 1 557 ? -13.468 5.775 19.245 1.00 90.50 557 VAL A O 1
ATOM 4464 N N . VAL A 1 558 ? -15.193 7.202 19.067 1.00 93.62 558 VAL A N 1
ATOM 4465 C CA . VAL A 1 558 ? -15.706 6.985 20.421 1.00 93.62 558 VAL A CA 1
ATOM 4466 C C . VAL A 1 558 ? -17.169 6.577 20.332 1.00 93.62 558 VAL A C 1
ATOM 4468 O O . VAL A 1 558 ? -17.997 7.283 19.762 1.00 93.62 558 VAL A O 1
ATOM 4471 N N . ARG A 1 559 ? -17.491 5.410 20.887 1.00 93.81 559 ARG A N 1
ATOM 4472 C CA . ARG A 1 559 ? -18.860 4.918 21.041 1.00 93.81 559 ARG A CA 1
ATOM 4473 C C . ARG A 1 559 ? -19.117 4.701 22.516 1.00 93.81 559 ARG A C 1
ATOM 4475 O O . ARG A 1 559 ? -18.435 3.901 23.146 1.00 93.81 559 ARG A O 1
ATOM 4482 N N . ILE A 1 560 ? -20.096 5.411 23.054 1.00 92.62 560 ILE A N 1
ATOM 4483 C CA . ILE A 1 560 ? -20.485 5.281 24.455 1.00 92.62 560 ILE A CA 1
ATOM 4484 C C . ILE A 1 560 ? -21.904 4.736 24.479 1.00 92.62 560 ILE A C 1
ATOM 4486 O O . ILE A 1 560 ? -22.830 5.396 24.002 1.00 92.62 560 ILE A O 1
ATOM 4490 N N . ALA A 1 561 ? -22.072 3.531 25.014 1.00 91.06 561 ALA A N 1
ATOM 4491 C CA . ALA A 1 561 ? -23.388 3.004 25.325 1.00 91.06 561 ALA A CA 1
ATOM 4492 C C . ALA A 1 561 ? -23.830 3.622 26.656 1.00 91.06 561 ALA A C 1
ATOM 4494 O O . ALA A 1 561 ? -23.268 3.350 27.718 1.00 91.06 561 ALA A O 1
ATOM 4495 N N . LEU A 1 562 ? -24.804 4.530 26.576 1.00 84.62 562 LEU A N 1
ATOM 4496 C CA . LEU A 1 562 ? -25.410 5.137 27.753 1.00 84.62 562 LEU A CA 1
ATOM 4497 C C . LEU A 1 562 ? -26.606 4.289 28.202 1.00 84.62 562 LEU A C 1
ATOM 4499 O O . LEU A 1 562 ? -27.446 3.956 27.360 1.00 84.62 562 LEU A O 1
ATOM 4503 N N . PRO A 1 563 ? -26.755 4.002 29.506 1.00 80.56 563 PRO A N 1
ATOM 4504 C CA . PRO A 1 563 ? -27.984 3.413 30.017 1.00 80.56 563 PRO A CA 1
ATOM 4505 C C . PRO A 1 563 ? -29.205 4.278 29.670 1.00 80.56 563 PRO A C 1
ATOM 4507 O O . PRO A 1 563 ? -29.133 5.511 29.620 1.00 80.56 563 PRO A O 1
ATOM 4510 N N . SER A 1 564 ? -30.348 3.626 29.445 1.00 76.62 564 SER A N 1
ATOM 4511 C CA . SER A 1 564 ? -31.587 4.238 28.936 1.00 76.62 564 SER A CA 1
ATOM 4512 C C . SER A 1 564 ? -32.079 5.440 29.745 1.00 76.62 564 SER A C 1
ATOM 4514 O O . SER A 1 564 ? -32.726 6.337 29.200 1.00 76.62 564 SER A O 1
ATOM 4516 N N . ASP A 1 565 ? -31.752 5.491 31.034 1.00 69.50 565 ASP A N 1
ATOM 4517 C CA . ASP A 1 565 ? -32.153 6.582 31.921 1.00 69.50 565 ASP A CA 1
ATOM 4518 C C . ASP A 1 565 ? -31.376 7.878 31.664 1.00 69.50 565 ASP A C 1
ATOM 4520 O O . ASP A 1 565 ? -31.917 8.967 31.855 1.00 69.50 565 ASP A O 1
ATOM 4524 N N . LEU A 1 566 ? -30.147 7.788 31.143 1.00 68.94 566 LEU A N 1
ATOM 4525 C CA . LEU A 1 566 ? -29.334 8.952 30.776 1.00 68.94 566 LEU A CA 1
ATOM 4526 C C . LEU A 1 566 ? -29.744 9.551 29.424 1.00 68.94 566 LEU A C 1
ATOM 4528 O O . LEU A 1 566 ? -29.585 10.753 29.218 1.00 68.94 566 LEU A O 1
ATOM 4532 N N . ILE A 1 567 ? -30.322 8.750 28.523 1.00 66.75 567 ILE A N 1
ATOM 4533 C CA . ILE A 1 567 ? -30.826 9.216 27.217 1.00 66.75 567 ILE A CA 1
ATOM 4534 C C . ILE A 1 567 ? -32.040 10.145 27.394 1.00 66.75 567 ILE A C 1
ATOM 4536 O O . ILE A 1 567 ? -32.269 11.044 26.587 1.00 66.75 567 ILE A O 1
ATOM 4540 N N . LYS A 1 568 ? -32.815 9.982 28.473 1.00 62.41 568 LYS A N 1
ATOM 4541 C CA . LYS A 1 568 ? -33.967 10.850 28.766 1.00 62.41 568 LYS A CA 1
ATOM 4542 C C . LYS A 1 568 ? -33.551 12.267 29.186 1.00 62.41 568 LYS A C 1
ATOM 4544 O O . LYS A 1 568 ? -34.329 13.196 28.991 1.00 62.41 568 LYS A O 1
ATOM 4549 N N . LEU A 1 569 ? -32.337 12.447 29.718 1.00 53.84 569 LEU A N 1
ATOM 4550 C CA . LEU A 1 569 ? -31.842 13.741 30.206 1.00 53.84 569 LEU A CA 1
ATOM 4551 C C . LEU A 1 569 ? -31.325 14.661 29.092 1.00 53.84 569 LEU A C 1
ATOM 4553 O O . LEU A 1 569 ? -31.431 15.875 29.231 1.00 53.84 569 LEU A O 1
ATOM 4557 N N . SER A 1 570 ? -30.840 14.121 27.967 1.00 51.59 570 SER A N 1
ATOM 4558 C CA . SER A 1 570 ? -30.385 14.929 26.819 1.00 51.59 570 SER A CA 1
ATOM 4559 C C . SER A 1 570 ? -31.525 15.598 26.038 1.00 51.59 570 SER A C 1
ATOM 4561 O O . SER A 1 570 ? -31.269 16.380 25.127 1.00 51.59 570 SER A O 1
ATOM 4563 N N . ARG A 1 571 ? -32.784 15.296 26.386 1.00 48.56 571 ARG A N 1
ATOM 4564 C CA . ARG A 1 571 ? -33.996 15.869 25.778 1.00 48.56 571 ARG A CA 1
ATOM 4565 C C . ARG A 1 571 ? -34.648 16.975 26.616 1.00 48.56 571 ARG A C 1
ATOM 4567 O O . ARG A 1 571 ? -35.725 17.442 26.250 1.00 48.56 571 ARG A O 1
ATOM 4574 N N . LEU A 1 572 ? -34.052 17.372 27.742 1.00 36.88 572 LEU A N 1
ATOM 4575 C CA . LEU A 1 572 ? -34.553 18.500 28.530 1.00 36.88 572 LEU A CA 1
ATOM 4576 C C . LEU A 1 572 ? -34.158 19.829 27.856 1.00 36.88 572 LEU A C 1
ATOM 4578 O O . LEU A 1 572 ? -33.039 19.919 27.352 1.00 36.88 572 LEU A O 1
ATOM 4582 N N . PRO A 1 573 ? -35.046 20.844 27.818 1.00 37.22 573 PRO A N 1
ATOM 4583 C CA . PRO A 1 573 ? -34.737 22.132 27.201 1.00 37.22 573 PRO A CA 1
ATOM 4584 C C . PRO A 1 573 ? -33.547 22.783 27.917 1.00 37.22 573 PRO A C 1
ATOM 4586 O O . PRO A 1 573 ? -33.551 22.853 29.148 1.00 37.22 573 PRO A O 1
ATOM 4589 N N . THR A 1 574 ? -32.549 23.211 27.141 1.00 38.72 574 THR A N 1
ATOM 4590 C CA . THR A 1 574 ? -31.386 24.001 27.590 1.00 38.72 574 THR A CA 1
ATOM 4591 C C . THR A 1 574 ? -31.776 25.311 28.243 1.00 38.72 574 THR A C 1
ATOM 4593 O O . THR A 1 574 ? -32.685 25.974 27.690 1.00 38.72 574 THR A O 1
#

Mean predicted aligned error: 18.43 Å

Radius of gyration: 51.99 Å; Cα contacts (8 Å, |Δi|>4): 648; chains: 1; bounding box: 129×71×164 Å

Sequence (574 aa):
MTKPQYQQFQKTNSDIIEEVCVRTVNTSASNDNSSCFVSLQDIRDVFPDALRFKLDGHPIPFLLDDNGNRIEPPRIAFYPDRILDVIAGAPQSCNCVCNCESSSSSSSNAIIRLPTLKQSKNLDFQDLLWSLSNIAQPSNSFLTIRNNEDFNSHLEEIKGLLLEAKNRDNEVIKLQSEMLKLQLEAKEKNDEVLKLQLEAREKSDEVVKVQLEMRQLQLEAKEKDDKMLEMQKETLNLQQQVLDRLAILQQKVEAILIQSFELHEYPIPRLFIILPIDRTKWDPMNILRNKVRLHFLCEHGIHAVNAAKSCHDQIHLARHEGYEIRESTEFFQKYGKYMTILLQCLSMGMPLAASLGSVPDLKAGIDHSLNYMKALSVEYPALNSINTIEDYEALEGADLRGLSKFLQINDEDGKLGNLYRTTTEGGHVKWVCVDHYRSTYKEKEQKAFEGAVEMNGGKYDSQLGKVTVELGSRIRAAEFFDALTKAKHIYELDITLNWDWTKTDLEAIESALRVSSVSILRLDLGSPQEGIARKLLSTTARYERLVRIIELNTMKVVRIALPSDLIKLSRLPT

Secondary structure (DSSP, 8-state):
-PPPPEEEEEETT---EEEEEPEE---TT-SS---EEEEHHHHHHH-TTEEEEEETTEEEPPPB-TTSPBPSSPEEE--TT-EEEEEEPP-------------------------------------------------------------SS-HHHHHHHHHHHHHHHHHHHHHHHHHHHHHHHHHHHHHHHHHHHHHHHHHHHHHHHHHHHHHHHHHHHHHHHHHHHHHHHHHHHHHHHHHHHHHHHHHHHHHHHH----GGG-SS-S-EEEEES-SSS--TTSGGGS-EEEEEEE-TTTT-SS--S-TT---EE-SS--EEESSHHHHHHHHHHHHHHHHHHHHTT-TT-S-S---HHHHHHHHHHHHHHHHHHHH-GGGGGGG--TTPPPPPHHHHHHHGGGEE---TT---TTEEEEE-TT--EEEEEHHHHHHH--HHHHHHHHHHHHHTT-EEETTTTEEEEEE--HHHHHHHHHHHHH-S---EEEEEE-S---HHHHHHHHHHHHHSS--EEEEE--PPPS-----THHHHHHHHHHHHHHT-TT-SEEEEE--HHHHTGGGS--

Foldseek 3Di:
DDDWDWAWEDEVPDPDIDTFTKDWDCPPPDPDDTFIKGFPVSVCVVVVQFDWKDFPNHTFDWDADPVRHHDPPTIGGGDPPTYIYGDGDDPPPPPDPDDDDDDDDDDDDDDDDDDDDDDDDDDDDDDDDDDDDDDDDDDDDDDDDDDDDDDDDCPVVVVVVVVVVVVVVVVVVVVVVVVVVVVVVVVVVVVVVVVVVVVVVVVVVVVVVVVVVVVVVVVVVVVVVVVVVVVVVVVVVVVVVVVVVLVLLVVVVVCQLVDFDALVLPPAASAKAKFFLDLPPCDLPCLVVTFIFIWGWFQWPPDPPDDPPDLATAIDTAPDSGWGFAPVVVVCLQCLLVNLSVLVCVLVCPSSDDDPPDPVVVNSRSVSRNSSSVVVCVVPVSNVCSNPSVPDDHDDSVSRVCRVVGTDDPDPLSDHRQWAWAADPVRGITTHHPVVLVVVFPVVLVVQLCVLLVVQVKDADRRSLAIAGEHQDPVSLLSNLVSQLSGARRAHYHYEYNADDALVSLVSVLVSVLNGLYAAYHYEDDAYDPPDDPDPPRVVSSVVSVVSSVVRPSYPYYHYDDHPVVVVVVPDDD

Nearest PDB structures (foldseek):
  2r6e-assembly1_A  TM=3.976E-01  e=3.235E+00  Geobacillus stearothermophilus
  2r6a-assembly1_A  TM=4.343E-01  e=4.767E+00  Geobacillus stearothermophilus

pLDDT: mean 77.82, std 21.33, range [25.08, 98.12]

Organism: NCBI:txid64571